Protein AF-0000000080648321 (afdb_homodimer)

Radius of gyration: 25.26 Å; Cα contacts (8 Å, |Δi|>4): 1444; chains: 2; bounding box: 55×80×59 Å

Nearest PDB structures (foldseek):
  8evy-assembly1_B  TM=8.644E-01  e=3.271E-27  Pseudomonas aeruginosa PAO1
  6u1k-assembly1_A  TM=7.673E-01  e=1.023E-24  Thermus thermophilus HB8
  3r23-assembly1_A  TM=8.132E-01  e=3.177E-23  Bacillus anthracis str. Ames
  7u9k-assembly1_A  TM=7.339E-01  e=6.914E-22  Staphylococcus aureus subsp. aureus NCTC 8325
  3tqt-assembly1_A  TM=6.841E-01  e=1.707E-19  Coxiella burnetii RSA 493

InterPro domains:
  IPR011095 D-alanine--D-alanine ligase, C-terminal [PF07478] (133-323)
  IPR011761 ATP-grasp fold [PS50975] (112-325)
  IPR013815 ATP-grasp fold, subdomain 1 [G3DSA:3.30.1490.20] (111-187)
  IPR016185 Pre-ATP-grasp domain superfamily [SSF52440] (29-107)

Structure (mmCIF, N/CA/C/O backbone):
data_AF-0000000080648321-model_v1
#
loop_
_entity.id
_entity.type
_entity.pdbx_description
1 polymer 'D-alanine--D-alanine ligase'
#
loop_
_atom_site.group_PDB
_atom_site.id
_atom_site.type_symbol
_atom_site.label_atom_id
_atom_site.label_alt_id
_atom_site.label_comp_id
_atom_site.label_asym_id
_atom_site.label_entity_id
_atom_site.label_seq_id
_atom_site.pdbx_PDB_ins_code
_atom_site.Cartn_x
_atom_site.Cartn_y
_atom_site.Cartn_z
_atom_site.occupancy
_atom_site.B_iso_or_equiv
_atom_site.auth_seq_id
_atom_site.auth_comp_id
_atom_site.auth_asym_id
_atom_site.auth_atom_id
_atom_site.pdbx_PDB_model_num
ATOM 1 N N . MET A 1 1 ? 27.484 -6.961 -14.448 1 95.51 1 MET A N 1
ATOM 2 C CA . MET A 1 1 ? 26.394 -6.624 -13.538 1 95.51 1 MET A CA 1
ATOM 3 C C . MET A 1 1 ? 26.34 -7.6 -12.367 1 95.51 1 MET A C 1
ATOM 5 O O . MET A 1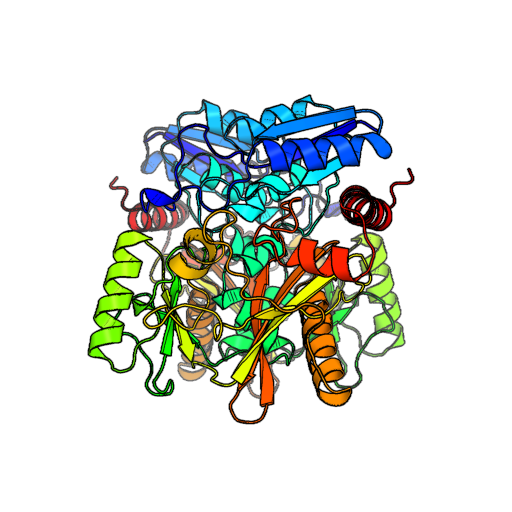 1 ? 26.387 -8.815 -12.565 1 95.51 1 MET A O 1
ATOM 9 N N . LYS A 1 2 ? 26.381 -7.158 -11.144 1 98.1 2 LYS A N 1
ATOM 10 C CA . LYS A 1 2 ? 26.222 -7.955 -9.931 1 98.1 2 LYS A CA 1
ATOM 11 C C . LYS A 1 2 ? 24.78 -7.914 -9.432 1 98.1 2 LYS A C 1
ATOM 13 O O . LYS A 1 2 ? 24.255 -6.842 -9.123 1 98.1 2 LYS A O 1
ATOM 18 N N . VAL A 1 3 ? 24.161 -9.125 -9.294 1 98.65 3 VAL A N 1
ATOM 19 C CA . VAL A 1 3 ? 22.732 -9.197 -9.006 1 98.65 3 VAL A CA 1
ATOM 20 C C . VAL A 1 3 ? 22.512 -9.857 -7.646 1 98.65 3 VAL A C 1
ATOM 22 O O . VAL A 1 3 ? 23.136 -10.874 -7.334 1 98.65 3 VAL A O 1
ATOM 25 N N . ALA A 1 4 ? 21.673 -9.251 -6.842 1 98.9 4 ALA A N 1
ATOM 26 C CA . ALA A 1 4 ? 21.174 -9.891 -5.627 1 98.9 4 ALA A CA 1
ATOM 27 C C . ALA A 1 4 ? 19.89 -10.667 -5.904 1 98.9 4 ALA A C 1
ATOM 29 O O . ALA A 1 4 ? 18.919 -10.109 -6.421 1 98.9 4 ALA A O 1
ATOM 30 N N . LEU A 1 5 ? 19.873 -11.938 -5.638 1 98.89 5 LEU A N 1
ATOM 31 C CA . LEU A 1 5 ? 18.634 -12.708 -5.611 1 98.89 5 LEU A CA 1
ATOM 32 C C . LEU A 1 5 ? 18.045 -12.741 -4.204 1 98.89 5 LEU A C 1
ATOM 34 O O . LEU A 1 5 ? 18.514 -13.495 -3.348 1 98.89 5 LEU A O 1
ATOM 38 N N . THR A 1 6 ? 17.074 -11.903 -3.939 1 98.84 6 THR A N 1
ATOM 39 C CA . THR A 1 6 ? 16.452 -11.839 -2.621 1 98.84 6 THR A CA 1
ATOM 40 C C . THR A 1 6 ? 15.318 -12.854 -2.509 1 98.84 6 THR A C 1
ATOM 42 O O . THR A 1 6 ? 14.467 -12.943 -3.396 1 98.84 6 THR A O 1
ATOM 45 N N . CYS A 1 7 ? 15.315 -13.628 -1.466 1 98.3 7 CYS A N 1
ATOM 46 C CA . CYS A 1 7 ? 14.359 -14.721 -1.331 1 98.3 7 CYS A CA 1
ATOM 47 C C . CYS A 1 7 ? 14.22 -15.146 0.126 1 98.3 7 CYS A C 1
ATOM 49 O O . CYS A 1 7 ? 14.94 -14.649 0.994 1 98.3 7 CYS A O 1
ATOM 51 N N . ASN A 1 8 ? 13.237 -15.887 0.448 1 97 8 ASN A N 1
ATOM 52 C CA . ASN A 1 8 ? 13.127 -16.689 1.661 1 97 8 ASN A CA 1
ATOM 53 C C . ASN A 1 8 ? 13.238 -18.181 1.36 1 97 8 ASN A C 1
ATOM 55 O O . ASN A 1 8 ? 12.512 -18.702 0.511 1 97 8 ASN A O 1
ATOM 59 N N . ILE A 1 9 ? 14.076 -18.8 2.065 1 94.78 9 ILE A N 1
ATOM 60 C CA . ILE A 1 9 ? 14.361 -20.203 1.783 1 94.78 9 ILE A CA 1
ATOM 61 C C . ILE A 1 9 ? 13.685 -21.087 2.829 1 94.78 9 ILE A C 1
ATOM 63 O O . ILE A 1 9 ? 13.765 -20.812 4.028 1 94.78 9 ILE A O 1
ATOM 67 N N . LEU A 1 10 ? 13.034 -22.077 2.32 1 90.71 10 LEU A N 1
ATOM 68 C CA . LEU A 1 10 ? 12.391 -23.058 3.188 1 90.71 10 LEU A CA 1
ATOM 69 C C . LEU A 1 10 ? 13.413 -23.729 4.099 1 90.71 10 LEU A C 1
ATOM 71 O O . LEU A 1 10 ? 14.461 -24.185 3.635 1 90.71 10 LEU A O 1
ATOM 75 N N . PRO A 1 11 ? 13.118 -23.718 5.331 1 86.58 11 PRO A N 1
ATOM 76 C CA . PRO A 1 11 ? 14.025 -24.446 6.221 1 86.58 11 PRO A CA 1
ATOM 77 C C . PRO A 1 11 ? 14.133 -25.928 5.869 1 86.58 11 PRO A C 1
ATOM 79 O O . PRO A 1 11 ? 13.147 -26.541 5.453 1 86.58 11 PRO A O 1
ATOM 82 N N . SER A 1 12 ? 15.251 -26.505 6.057 1 81.05 12 SER A N 1
ATOM 83 C CA . SER A 1 12 ? 15.527 -27.88 5.654 1 81.05 12 SER A CA 1
ATOM 84 C C . SER A 1 12 ? 14.651 -28.867 6.419 1 81.05 12 SER A C 1
ATOM 86 O O . SER A 1 12 ? 14.319 -29.937 5.906 1 81.05 12 SER A O 1
ATOM 88 N N . ASP A 1 13 ? 14.168 -28.492 7.576 1 78.27 13 ASP A N 1
ATOM 89 C CA . ASP A 1 13 ? 13.407 -29.414 8.414 1 78.27 13 ASP A CA 1
ATOM 90 C C . ASP A 1 13 ? 11.907 -29.151 8.297 1 78.27 13 ASP A C 1
ATOM 92 O O . ASP A 1 13 ? 11.108 -29.757 9.014 1 78.27 13 ASP A O 1
ATOM 96 N N . TYR A 1 14 ? 11.63 -28.38 7.355 1 78.02 14 TYR A N 1
ATOM 97 C CA . TYR A 1 14 ? 10.22 -28.044 7.192 1 78.02 14 TYR A CA 1
ATOM 98 C C . TYR A 1 14 ? 9.499 -29.107 6.372 1 78.02 14 TYR A C 1
ATOM 100 O O . TYR A 1 14 ? 10.034 -29.603 5.378 1 78.02 14 TYR A O 1
ATOM 108 N N . SER A 1 15 ? 8.302 -29.543 6.955 1 69.38 15 SER A N 1
ATOM 109 C CA . SER A 1 15 ? 7.434 -30.47 6.237 1 69.38 15 SER A CA 1
ATOM 110 C C . SER A 1 15 ? 6.028 -29.902 6.079 1 69.38 15 SER A C 1
ATOM 112 O O . SER A 1 15 ? 5.368 -29.579 7.07 1 69.38 15 SER A O 1
ATOM 114 N N . ARG A 1 16 ? 5.534 -29.827 4.946 1 65.97 16 ARG A N 1
ATOM 115 C CA . ARG A 1 16 ? 4.187 -29.338 4.67 1 65.97 16 ARG A CA 1
ATOM 116 C C . ARG A 1 16 ? 3.133 -30.306 5.198 1 65.97 16 ARG A C 1
ATOM 118 O O . ARG A 1 16 ? 2.003 -29.907 5.484 1 65.97 16 ARG A O 1
ATOM 125 N N . GLU A 1 17 ? 3.528 -31.503 5.437 1 62.87 17 GLU A N 1
ATOM 126 C CA . GLU A 1 17 ? 2.62 -32.548 5.899 1 62.87 17 GLU A CA 1
ATOM 127 C C . GLU A 1 17 ? 2.294 -32.381 7.38 1 62.87 17 GLU A C 1
ATOM 129 O O . GLU A 1 17 ? 1.316 -32.947 7.873 1 62.87 17 GLU A O 1
ATOM 134 N N . SER A 1 18 ? 3.131 -31.608 8.071 1 63.06 18 SER A N 1
ATOM 135 C CA . SER A 1 18 ? 2.947 -31.448 9.51 1 63.06 18 SER A CA 1
ATOM 136 C C . SER A 1 18 ? 1.75 -30.553 9.818 1 63.06 18 SER A C 1
ATOM 138 O O . SER A 1 18 ? 1.305 -30.476 10.965 1 63.06 18 SER A O 1
ATOM 140 N N . GLY A 1 19 ? 1.186 -29.962 8.704 1 64.41 19 GLY A N 1
ATOM 141 C CA . GLY A 1 19 ? 0.095 -29.031 8.946 1 64.41 19 GLY A CA 1
ATOM 142 C C . GLY A 1 19 ? 0.57 -27.641 9.323 1 64.41 19 GLY A C 1
ATOM 143 O O . GLY A 1 19 ? -0.22 -26.694 9.344 1 64.41 19 GLY A O 1
ATOM 144 N N . ASP A 1 20 ? 1.866 -27.523 9.605 1 68.52 20 ASP A N 1
ATOM 145 C CA . ASP A 1 20 ? 2.451 -26.217 9.891 1 68.52 20 ASP A CA 1
ATOM 146 C C . ASP A 1 20 ? 2.614 -25.396 8.614 1 68.52 20 ASP A C 1
ATOM 148 O O . ASP A 1 20 ? 3.381 -25.769 7.724 1 68.52 20 ASP A O 1
ATOM 152 N N . ASP A 1 21 ? 1.888 -24.333 8.515 1 72.89 21 ASP A N 1
ATOM 153 C CA . ASP A 1 21 ? 1.916 -23.557 7.279 1 72.89 21 ASP A CA 1
ATOM 154 C C . ASP A 1 21 ? 2.685 -22.251 7.467 1 72.89 21 ASP A C 1
ATOM 156 O O . ASP A 1 21 ? 2.512 -21.306 6.694 1 72.89 21 ASP A O 1
ATOM 160 N N . THR A 1 22 ? 3.601 -22.246 8.456 1 73.71 22 THR A N 1
ATOM 161 C CA . THR A 1 22 ? 4.348 -21.045 8.815 1 73.71 22 THR A CA 1
ATOM 162 C C . THR A 1 22 ? 5.229 -20.589 7.656 1 73.71 22 THR A C 1
ATOM 164 O O . THR A 1 22 ? 5.327 -19.392 7.377 1 73.71 22 THR A O 1
ATOM 167 N N . PHE A 1 23 ? 5.761 -21.589 6.941 1 75.06 23 PHE A N 1
ATOM 168 C CA . PHE A 1 23 ? 6.746 -21.269 5.915 1 75.06 23 PHE A CA 1
ATOM 169 C C . PHE A 1 23 ? 6.226 -21.64 4.531 1 75.06 23 PHE A C 1
ATOM 171 O O . PHE A 1 23 ? 7.008 -21.808 3.593 1 75.06 23 PHE A O 1
ATOM 178 N N . ALA A 1 24 ? 4.954 -21.724 4.39 1 74.27 24 ALA A N 1
ATOM 179 C CA . ALA A 1 24 ? 4.334 -22.233 3.169 1 74.27 24 ALA A CA 1
ATOM 180 C C . ALA A 1 24 ? 4.689 -21.361 1.968 1 74.27 24 ALA A C 1
ATOM 182 O O . ALA A 1 24 ? 4.754 -21.849 0.837 1 74.27 24 ALA A O 1
ATOM 183 N N . GLU A 1 25 ? 5.091 -20.179 2.228 1 80.37 25 GLU A N 1
ATOM 184 C CA . GLU A 1 25 ? 5.326 -19.25 1.126 1 80.37 25 GLU A CA 1
ATOM 185 C C . GLU A 1 25 ? 6.807 -19.184 0.765 1 80.37 25 GLU A C 1
ATOM 187 O O . GLU A 1 25 ? 7.187 -18.516 -0.198 1 80.37 25 GLU A O 1
ATOM 192 N N . PHE A 1 26 ? 7.637 -19.893 1.489 1 89.33 26 PHE A N 1
ATOM 193 C CA . PHE A 1 26 ? 9.069 -19.87 1.213 1 89.33 26 PHE A CA 1
ATOM 194 C C . PHE A 1 26 ? 9.42 -20.844 0.095 1 89.33 26 PHE A C 1
ATOM 196 O O . PHE A 1 26 ? 8.665 -21.778 -0.182 1 89.33 26 PHE A O 1
ATOM 203 N N . ASP A 1 27 ? 10.446 -20.579 -0.5 1 92.05 27 ASP A N 1
ATOM 204 C CA . ASP A 1 27 ? 10.834 -21.379 -1.658 1 92.05 27 ASP A CA 1
ATOM 205 C C . ASP A 1 27 ? 11.833 -22.464 -1.265 1 92.05 27 ASP A C 1
ATOM 207 O O . ASP A 1 27 ? 12.715 -22.233 -0.435 1 92.05 27 ASP A O 1
ATOM 211 N N . ALA A 1 28 ? 11.698 -23.59 -1.942 1 92.07 28 ALA A N 1
ATOM 212 C CA . ALA A 1 28 ? 12.681 -24.656 -1.771 1 92.07 28 ALA A CA 1
ATOM 213 C C . ALA A 1 28 ? 14.054 -24.224 -2.279 1 92.07 28 ALA A C 1
ATOM 215 O O . ALA A 1 28 ? 14.155 -23.471 -3.251 1 92.07 28 ALA A O 1
ATOM 216 N N . PRO A 1 29 ? 15.126 -24.807 -1.666 1 94.51 29 PRO A N 1
ATOM 217 C CA . PRO A 1 29 ? 16.472 -24.496 -2.153 1 94.51 29 PRO A CA 1
ATOM 218 C C . PRO A 1 29 ? 16.643 -24.789 -3.642 1 94.51 29 PRO A C 1
ATOM 220 O O . PRO A 1 29 ? 17.354 -24.062 -4.34 1 94.51 29 PRO A O 1
ATOM 223 N N . SER A 1 30 ? 15.964 -25.816 -4.107 1 93.81 30 SER A N 1
ATOM 224 C CA . SER A 1 30 ? 16.067 -26.187 -5.515 1 93.81 30 SER A CA 1
ATOM 225 C C . SER A 1 30 ? 15.495 -25.097 -6.416 1 93.81 30 SER A C 1
ATOM 227 O O . SER A 1 30 ? 16.014 -24.852 -7.507 1 93.81 30 SER A O 1
ATOM 229 N N . THR A 1 31 ? 14.418 -24.475 -5.988 1 95.49 31 THR A N 1
ATOM 230 C CA . THR A 1 31 ? 13.826 -23.379 -6.747 1 95.49 31 THR A CA 1
ATOM 231 C C . THR A 1 31 ? 14.77 -22.18 -6.791 1 95.49 31 THR A C 1
ATOM 233 O O . THR A 1 31 ? 14.994 -21.599 -7.855 1 95.49 31 THR A O 1
ATOM 236 N N . VAL A 1 32 ? 15.379 -21.814 -5.696 1 97.77 32 VAL A N 1
ATOM 237 C CA . VAL A 1 32 ? 16.301 -20.687 -5.597 1 97.77 32 VAL A CA 1
ATOM 238 C C . VAL A 1 32 ? 17.514 -20.932 -6.492 1 97.77 32 VAL A C 1
ATOM 240 O O . VAL A 1 32 ? 17.951 -20.034 -7.216 1 97.77 32 VAL A O 1
ATOM 243 N N . GLU A 1 33 ? 17.977 -22.161 -6.431 1 97.74 33 GLU A N 1
ATOM 244 C CA . GLU A 1 33 ? 19.139 -22.503 -7.246 1 97.74 33 GLU A CA 1
ATOM 245 C C . GLU A 1 33 ? 18.802 -22.455 -8.734 1 97.74 33 GLU A C 1
ATOM 247 O O . GLU A 1 33 ? 19.636 -22.064 -9.553 1 97.74 33 GLU A O 1
ATOM 252 N N . ALA A 1 34 ? 17.631 -22.911 -9.101 1 98.09 34 ALA A N 1
ATOM 253 C CA . ALA A 1 34 ? 17.21 -22.873 -10.499 1 98.09 34 ALA A CA 1
ATOM 254 C C . ALA A 1 34 ? 17.144 -21.437 -11.013 1 98.09 34 ALA A C 1
ATOM 256 O O . ALA A 1 34 ? 17.574 -21.151 -12.132 1 98.09 34 ALA A O 1
ATOM 257 N N . ILE A 1 35 ? 16.654 -20.521 -10.218 1 98.66 35 ILE A N 1
ATOM 258 C CA . ILE A 1 35 ? 16.558 -19.115 -10.592 1 98.66 35 ILE A CA 1
ATOM 259 C C . ILE A 1 35 ? 17.957 -18.514 -10.706 1 98.66 35 ILE A C 1
ATOM 261 O O . ILE A 1 35 ? 18.266 -17.824 -11.681 1 98.66 35 ILE A O 1
ATOM 265 N N . ARG A 1 36 ? 18.807 -18.777 -9.729 1 98.68 36 ARG A N 1
ATOM 266 C CA . ARG A 1 36 ? 20.18 -18.283 -9.742 1 98.68 36 ARG A CA 1
ATOM 267 C C . ARG A 1 36 ? 20.907 -18.72 -11.009 1 98.68 36 ARG A C 1
ATOM 269 O O . ARG A 1 36 ? 21.555 -17.907 -11.671 1 98.68 36 ARG A O 1
ATOM 276 N N . SER A 1 37 ? 20.774 -20.013 -11.314 1 98.45 37 SER A N 1
ATOM 277 C CA . SER A 1 37 ? 21.432 -20.569 -12.492 1 98.45 37 SER A CA 1
ATOM 278 C C . SER A 1 37 ? 20.944 -19.894 -13.769 1 98.45 37 SER A C 1
ATOM 280 O O . SER A 1 37 ? 21.739 -19.594 -14.662 1 98.45 37 SER A O 1
ATOM 282 N N . ALA A 1 38 ? 19.684 -19.675 -13.855 1 98.63 38 ALA A N 1
ATOM 283 C CA . ALA A 1 38 ? 19.113 -19.016 -15.027 1 98.63 38 ALA A CA 1
ATOM 284 C C . ALA A 1 38 ? 19.635 -17.589 -15.162 1 98.63 38 ALA A C 1
ATOM 286 O O . ALA A 1 38 ? 19.972 -17.145 -16.262 1 98.63 38 ALA A O 1
ATOM 287 N N . LEU A 1 39 ? 19.725 -16.837 -14.076 1 98.5 39 LEU A N 1
ATOM 288 C CA . LEU A 1 39 ? 20.164 -15.445 -14.074 1 98.5 39 LEU A CA 1
ATOM 289 C C . LEU A 1 39 ? 21.614 -15.332 -14.531 1 98.5 39 LEU A C 1
ATOM 291 O O . LEU A 1 39 ? 21.994 -14.347 -15.168 1 98.5 39 LEU A O 1
ATOM 295 N N . LEU A 1 40 ? 22.416 -16.32 -14.224 1 98.25 40 LEU A N 1
ATOM 296 C CA . LEU A 1 40 ? 23.841 -16.307 -14.535 1 98.25 40 LEU A CA 1
ATOM 297 C C . LEU A 1 40 ? 24.069 -16.302 -16.043 1 98.25 40 LEU A C 1
ATOM 299 O O . LEU A 1 40 ? 25.17 -15.997 -16.508 1 98.25 40 LEU A O 1
ATOM 303 N N . ASN A 1 41 ? 23.043 -16.596 -16.789 1 97.12 41 ASN A N 1
ATOM 304 C CA . ASN A 1 41 ? 23.13 -16.495 -18.242 1 97.12 41 ASN A CA 1
ATOM 305 C C . ASN A 1 41 ? 23.058 -15.044 -18.708 1 97.12 41 ASN A C 1
ATOM 307 O O . ASN A 1 41 ? 23.38 -14.741 -19.858 1 97.12 41 ASN A O 1
ATOM 311 N N . TYR A 1 42 ? 22.677 -14.11 -17.83 1 96.23 42 TYR A N 1
ATOM 312 C CA . TYR A 1 42 ? 22.371 -12.75 -18.26 1 96.23 42 TYR A CA 1
ATOM 313 C C . TYR A 1 42 ? 23.199 -11.733 -17.483 1 96.23 42 TYR A C 1
ATOM 315 O O . TYR A 1 42 ? 23.179 -10.54 -17.794 1 96.23 42 TYR A O 1
ATOM 323 N N . CYS A 1 43 ? 23.878 -12.134 -16.455 1 96.52 43 CYS A N 1
ATOM 324 C CA . CYS A 1 43 ? 24.647 -11.213 -15.626 1 96.52 43 CYS A CA 1
ATOM 325 C C . CYS A 1 43 ? 25.969 -11.839 -15.196 1 96.52 43 CYS A C 1
ATOM 327 O O . CYS A 1 43 ? 26.212 -13.02 -15.448 1 96.52 43 CYS A O 1
ATOM 329 N N . ASP A 1 44 ? 26.864 -11.043 -14.525 1 97.14 44 ASP A N 1
ATOM 330 C CA . ASP A 1 44 ? 28.219 -11.482 -14.203 1 97.14 44 ASP A CA 1
ATOM 331 C C . ASP A 1 44 ? 28.232 -12.347 -12.945 1 97.14 44 ASP A C 1
ATOM 333 O O . ASP A 1 44 ? 29.032 -13.277 -12.833 1 97.14 44 ASP A O 1
ATOM 337 N N . SER A 1 45 ? 27.399 -12.005 -12.004 1 98.26 45 SER A N 1
ATOM 338 C CA . SER A 1 45 ? 27.348 -12.749 -10.75 1 98.26 45 SER A CA 1
ATOM 339 C C . SER A 1 45 ? 25.99 -12.596 -10.071 1 98.26 45 SER A C 1
ATOM 341 O O . SER A 1 45 ? 25.294 -11.601 -10.282 1 98.26 45 SER A O 1
ATOM 343 N N . VAL A 1 46 ? 25.663 -13.585 -9.345 1 98.71 46 VAL A N 1
ATOM 344 C CA . VAL A 1 46 ? 24.429 -13.603 -8.567 1 98.71 46 VAL A CA 1
ATOM 345 C C . VAL A 1 46 ? 24.732 -14.005 -7.126 1 98.71 46 VAL A C 1
ATOM 347 O O . VAL A 1 46 ? 25.348 -15.046 -6.882 1 98.71 46 VAL A O 1
ATOM 350 N N . GLU A 1 47 ? 24.377 -13.226 -6.215 1 98.7 47 GLU A N 1
ATOM 351 C CA . GLU A 1 47 ? 24.461 -13.56 -4.796 1 98.7 47 GLU A CA 1
ATOM 352 C C . GLU A 1 47 ? 23.072 -13.728 -4.186 1 98.7 47 GLU A C 1
ATOM 354 O O . GLU A 1 47 ? 22.205 -12.868 -4.356 1 98.7 47 GLU A O 1
ATOM 359 N N . VAL A 1 48 ? 22.829 -14.822 -3.525 1 98.61 48 VAL A N 1
ATOM 360 C CA . VAL A 1 48 ? 21.562 -15.059 -2.841 1 98.61 48 VAL A CA 1
ATOM 361 C C . VAL A 1 48 ? 21.53 -14.28 -1.528 1 98.61 48 VAL A C 1
ATOM 363 O O . VAL A 1 48 ? 22.454 -14.379 -0.717 1 98.61 48 VAL A O 1
ATOM 366 N N . VAL A 1 49 ? 20.523 -13.5 -1.344 1 98.59 49 VAL A N 1
ATOM 367 C CA . VAL A 1 49 ? 20.308 -12.74 -0.117 1 98.59 49 VAL A CA 1
ATOM 368 C C . VAL A 1 49 ? 19.005 -13.183 0.544 1 98.59 49 VAL A C 1
ATOM 370 O O . VAL A 1 49 ? 17.917 -12.824 0.088 1 98.59 49 VAL A O 1
ATOM 373 N N . GLU A 1 50 ? 19.115 -13.947 1.592 1 97.76 50 GLU A N 1
ATOM 374 C CA . GLU A 1 50 ? 17.918 -14.353 2.321 1 97.76 50 GLU A CA 1
ATOM 375 C C . GLU A 1 50 ? 17.239 -13.154 2.977 1 97.76 50 GLU A C 1
ATOM 377 O O . GLU A 1 50 ? 17.906 -12.305 3.573 1 97.76 50 GLU A O 1
ATOM 382 N N . ALA A 1 51 ? 15.942 -13.116 2.829 1 97.33 51 ALA A N 1
ATOM 383 C CA . ALA A 1 51 ? 15.172 -11.985 3.34 1 97.33 51 ALA A CA 1
ATOM 384 C C . ALA A 1 51 ? 14.906 -12.133 4.835 1 97.33 51 ALA A C 1
ATOM 386 O O . ALA A 1 51 ? 13.751 -12.206 5.262 1 97.33 51 ALA A O 1
ATOM 387 N N . ASP A 1 52 ? 15.93 -12.125 5.583 1 95.32 52 ASP A N 1
ATOM 388 C CA . ASP A 1 52 ? 15.876 -12.162 7.041 1 95.32 52 ASP A CA 1
ATOM 389 C C . ASP A 1 52 ? 16.425 -10.871 7.644 1 95.32 52 ASP A C 1
ATOM 391 O O . ASP A 1 52 ? 16.536 -9.855 6.954 1 95.32 52 ASP A O 1
ATOM 395 N N . GLU A 1 53 ? 16.712 -10.852 8.906 1 96.29 53 GLU A N 1
ATOM 396 C CA . GLU A 1 53 ? 17.076 -9.627 9.612 1 96.29 53 GLU A CA 1
ATOM 397 C C . GLU A 1 53 ? 18.465 -9.146 9.204 1 96.29 53 GLU A C 1
ATOM 399 O O . GLU A 1 53 ? 18.85 -8.015 9.508 1 96.29 53 GLU A O 1
ATOM 404 N N . GLU A 1 54 ? 19.202 -9.928 8.416 1 96.89 54 GLU A N 1
ATOM 405 C CA . GLU A 1 54 ? 20.527 -9.527 7.953 1 96.89 54 GLU A CA 1
ATOM 406 C C . GLU A 1 54 ? 20.474 -9.001 6.521 1 96.89 54 GLU A C 1
ATOM 408 O O . GLU A 1 54 ? 21.476 -8.508 5.998 1 96.89 54 GLU A O 1
ATOM 413 N N . ALA A 1 55 ? 19.363 -9.108 5.93 1 97.9 55 ALA A N 1
ATOM 414 C CA . ALA A 1 55 ? 19.209 -8.816 4.507 1 97.9 55 ALA A CA 1
ATOM 415 C C . ALA A 1 55 ? 19.646 -7.388 4.19 1 97.9 55 ALA A C 1
ATOM 417 O O . ALA A 1 55 ? 20.371 -7.155 3.221 1 97.9 55 ALA A O 1
ATOM 418 N N . TYR A 1 56 ? 19.231 -6.421 4.973 1 97.95 56 TYR A N 1
ATOM 419 C CA . TYR A 1 56 ? 19.511 -5.02 4.679 1 97.95 56 TYR A CA 1
ATOM 420 C C . TYR A 1 56 ? 21.012 -4.767 4.608 1 97.95 56 TYR A C 1
ATOM 422 O O . TYR A 1 56 ? 21.494 -4.112 3.681 1 97.95 56 TYR A O 1
ATOM 430 N N . GLU A 1 57 ? 21.671 -5.201 5.605 1 97.29 57 GLU A N 1
ATOM 431 C CA . GLU A 1 57 ? 23.115 -4.985 5.644 1 97.29 57 GLU A CA 1
ATOM 432 C C . GLU A 1 57 ? 23.807 -5.671 4.469 1 97.29 57 GLU A C 1
ATOM 434 O O . GLU A 1 57 ? 24.767 -5.137 3.91 1 97.29 57 GLU A O 1
ATOM 439 N N . ARG A 1 58 ? 23.371 -6.871 4.169 1 98.11 58 ARG A N 1
ATOM 440 C CA . ARG A 1 58 ? 23.936 -7.576 3.023 1 98.11 58 ARG A CA 1
ATOM 441 C C . ARG A 1 58 ? 23.709 -6.795 1.733 1 98.11 58 ARG A C 1
ATOM 443 O O . ARG A 1 58 ? 24.603 -6.707 0.889 1 98.11 58 ARG A O 1
ATOM 450 N N . LEU A 1 59 ? 22.561 -6.221 1.619 1 98.57 59 LEU A N 1
ATOM 451 C CA . LEU A 1 59 ? 22.244 -5.425 0.438 1 98.57 59 LEU A CA 1
ATOM 452 C C . LEU A 1 59 ? 23.066 -4.141 0.412 1 98.57 59 LEU A C 1
ATOM 454 O O . LEU A 1 59 ? 23.583 -3.75 -0.637 1 98.57 59 LEU A O 1
ATOM 458 N N . ARG A 1 60 ? 23.126 -3.5 1.537 1 97.66 60 ARG A N 1
ATOM 459 C CA . ARG A 1 60 ? 23.827 -2.223 1.636 1 97.66 60 ARG A CA 1
ATOM 460 C C . ARG A 1 60 ? 25.313 -2.39 1.338 1 97.66 60 ARG A C 1
ATOM 462 O O . ARG A 1 60 ? 25.923 -1.532 0.697 1 97.66 60 ARG A O 1
ATOM 469 N N . ARG A 1 61 ? 25.888 -3.488 1.706 1 96.71 61 ARG A N 1
ATOM 470 C CA . ARG A 1 61 ? 27.331 -3.681 1.597 1 96.71 61 ARG A CA 1
ATOM 471 C C . ARG A 1 61 ? 27.69 -4.413 0.308 1 96.71 61 ARG A C 1
ATOM 473 O O . ARG A 1 61 ? 28.857 -4.447 -0.088 1 96.71 61 ARG A O 1
ATOM 480 N N . GLY A 1 62 ? 26.746 -4.997 -0.398 1 96.94 62 GLY A N 1
ATOM 481 C CA . GLY A 1 62 ? 27.01 -5.937 -1.475 1 96.94 62 GLY A CA 1
ATOM 482 C C . GLY A 1 62 ? 27.301 -5.259 -2.801 1 96.94 62 GLY A C 1
ATOM 483 O O . GLY A 1 62 ? 27.701 -5.915 -3.765 1 96.94 62 GLY A O 1
ATOM 484 N N . ASP A 1 63 ? 27.116 -3.903 -2.923 1 96.28 63 ASP A N 1
ATOM 485 C CA . ASP A 1 63 ? 27.359 -3.15 -4.15 1 96.28 63 ASP A CA 1
ATOM 486 C C . ASP A 1 63 ? 26.606 -3.762 -5.329 1 96.28 63 ASP A C 1
ATOM 488 O O . ASP A 1 63 ? 27.202 -4.055 -6.368 1 96.28 63 ASP A O 1
ATOM 492 N N . PHE A 1 64 ? 25.446 -4.059 -5.249 1 98.49 64 PHE A N 1
ATOM 493 C CA . PHE A 1 64 ? 24.626 -4.684 -6.279 1 98.49 64 PHE A CA 1
ATOM 494 C C . PHE A 1 64 ? 24.158 -3.652 -7.299 1 98.49 64 PHE A C 1
ATOM 496 O O . PHE A 1 64 ? 23.811 -2.526 -6.936 1 98.49 64 PHE A O 1
ATOM 503 N N . ASP A 1 65 ? 24.129 -4.091 -8.514 1 97.91 65 ASP A N 1
ATOM 504 C CA . ASP A 1 65 ? 23.613 -3.246 -9.587 1 97.91 65 ASP A CA 1
ATOM 505 C C . ASP A 1 65 ? 22.098 -3.385 -9.715 1 97.91 65 ASP A C 1
ATOM 507 O O . ASP A 1 65 ? 21.431 -2.497 -10.251 1 97.91 65 ASP A O 1
ATOM 511 N N . PHE A 1 66 ? 21.645 -4.521 -9.236 1 98.57 66 PHE A N 1
ATOM 512 C CA . PHE A 1 66 ? 20.246 -4.881 -9.431 1 98.57 66 PHE A CA 1
ATOM 513 C C . PHE A 1 66 ? 19.829 -5.979 -8.461 1 98.57 66 PHE A C 1
ATOM 515 O O . PHE A 1 66 ? 20.668 -6.749 -7.988 1 98.57 66 PHE A O 1
ATOM 522 N N . ALA A 1 67 ? 18.578 -6.032 -8.138 1 98.85 67 ALA A N 1
ATOM 523 C CA . ALA A 1 67 ? 18.054 -7.125 -7.321 1 98.85 67 ALA A CA 1
ATOM 524 C C . ALA A 1 67 ? 16.919 -7.85 -8.038 1 98.85 67 ALA A C 1
ATOM 526 O O . ALA A 1 67 ? 15.984 -7.217 -8.534 1 98.85 67 ALA A O 1
ATOM 527 N N . PHE A 1 68 ? 17.025 -9.15 -8.18 1 98.87 68 PHE A N 1
ATOM 528 C CA . PHE A 1 68 ? 15.91 -10.008 -8.565 1 98.87 68 PHE A CA 1
ATOM 529 C C . PHE A 1 68 ? 15.146 -10.486 -7.336 1 98.87 68 PHE A C 1
ATOM 531 O O . PHE A 1 68 ? 15.628 -11.344 -6.593 1 98.87 68 PHE A O 1
ATOM 538 N N . ASN A 1 69 ? 13.968 -10.012 -7.193 1 98.79 69 ASN A N 1
ATOM 539 C CA . ASN A 1 69 ? 13.303 -10.159 -5.903 1 98.79 69 ASN A CA 1
ATOM 540 C C . ASN A 1 69 ? 12.184 -11.196 -5.964 1 98.79 69 ASN A C 1
ATOM 542 O O . ASN A 1 69 ? 11.277 -11.088 -6.791 1 98.79 69 ASN A O 1
ATOM 546 N N . ILE A 1 70 ? 12.222 -12.169 -5.096 1 98.35 70 ILE A N 1
ATOM 547 C CA . ILE A 1 70 ? 11.124 -13.112 -4.911 1 98.35 70 ILE A CA 1
ATOM 548 C C . ILE A 1 70 ? 10.839 -13.288 -3.422 1 98.35 70 ILE A C 1
ATOM 550 O O . ILE A 1 70 ? 10.262 -14.296 -3.008 1 98.35 70 ILE A O 1
ATOM 554 N N . ALA A 1 71 ? 11.261 -12.335 -2.61 1 97.94 71 ALA A N 1
ATOM 555 C CA . ALA A 1 71 ? 11.177 -12.423 -1.154 1 97.94 71 ALA A CA 1
ATOM 556 C C . ALA A 1 71 ? 9.732 -12.3 -0.68 1 97.94 71 ALA A C 1
ATOM 558 O O . ALA A 1 71 ? 9.028 -11.359 -1.053 1 97.94 71 ALA A O 1
ATOM 559 N N . GLU A 1 72 ? 9.338 -13.189 0.198 1 95.24 72 GLU A N 1
ATOM 560 C CA . GLU A 1 72 ? 7.998 -13.205 0.776 1 95.24 72 GLU A CA 1
ATOM 561 C C . GLU A 1 72 ? 7.964 -12.469 2.112 1 95.24 72 GLU A C 1
ATOM 563 O O . GLU A 1 72 ? 6.895 -12.075 2.583 1 95.24 72 GLU A O 1
ATOM 568 N N . GLY A 1 73 ? 9.096 -12.285 2.678 1 93.01 73 GLY A N 1
ATOM 569 C CA . GLY A 1 73 ? 9.18 -11.638 3.978 1 93.01 73 GLY A CA 1
ATOM 570 C C . GLY A 1 73 ? 8.938 -12.589 5.135 1 93.01 73 GLY A C 1
ATOM 571 O O . GLY A 1 73 ? 8.598 -13.755 4.926 1 93.01 73 GLY A O 1
ATOM 572 N N . ILE A 1 74 ? 9.074 -12.149 6.42 1 88.79 74 ILE A N 1
ATOM 573 C CA . ILE A 1 74 ? 9.076 -13.086 7.538 1 88.79 74 ILE A CA 1
ATOM 574 C C . ILE A 1 74 ? 7.946 -12.738 8.505 1 88.79 74 ILE A C 1
ATOM 576 O O . ILE A 1 74 ? 7.356 -13.625 9.125 1 88.79 74 ILE A O 1
ATOM 580 N N . ARG A 1 75 ? 7.658 -11.433 8.729 1 91.08 75 ARG A N 1
ATOM 581 C CA . ARG A 1 75 ? 6.603 -11.066 9.668 1 91.08 75 ARG A CA 1
ATOM 582 C C . ARG A 1 75 ? 6.023 -9.696 9.333 1 91.08 75 ARG A C 1
ATOM 584 O O . ARG A 1 75 ? 6.622 -8.932 8.572 1 91.08 75 ARG A O 1
ATOM 591 N N . GLY A 1 76 ? 4.846 -9.541 9.955 1 91.5 76 GLY A N 1
ATOM 592 C CA . GLY A 1 76 ? 4.166 -8.275 9.733 1 91.5 76 GLY A CA 1
ATOM 593 C C . GLY A 1 76 ? 3.092 -8.354 8.665 1 91.5 76 GLY A C 1
ATOM 594 O O . GLY A 1 76 ? 3.068 -9.295 7.868 1 91.5 76 GLY A O 1
ATOM 595 N N . GLU A 1 77 ? 2.303 -7.336 8.611 1 90.93 77 GLU A N 1
ATOM 596 C CA . GLU A 1 77 ? 1.124 -7.335 7.751 1 90.93 77 GLU A CA 1
ATOM 597 C C . GLU A 1 77 ? 1.505 -7.1 6.292 1 90.93 77 GLU A C 1
ATOM 599 O O . GLU A 1 77 ? 0.788 -7.52 5.382 1 90.93 77 GLU A O 1
ATOM 604 N N . ALA A 1 78 ? 2.672 -6.446 6.051 1 95.63 78 ALA A N 1
ATOM 605 C CA . ALA A 1 78 ? 3.123 -6.12 4.701 1 95.63 78 ALA A CA 1
ATOM 606 C C . ALA A 1 78 ? 4.493 -6.728 4.418 1 95.63 78 ALA A C 1
ATOM 608 O O . ALA A 1 78 ? 5.371 -6.065 3.861 1 95.63 78 ALA A O 1
ATOM 609 N N . ARG A 1 79 ? 4.615 -7.956 4.752 1 95.99 79 ARG A N 1
ATOM 610 C CA . ARG A 1 79 ? 5.928 -8.595 4.76 1 95.99 79 ARG A CA 1
ATOM 611 C C . ARG A 1 79 ? 6.534 -8.617 3.361 1 95.99 79 ARG A C 1
ATOM 613 O O . ARG A 1 79 ? 7.751 -8.5 3.205 1 95.99 79 ARG A O 1
ATOM 620 N N . GLU A 1 80 ? 5.711 -8.705 2.284 1 97.11 80 GLU A N 1
ATOM 621 C CA . GLU A 1 80 ? 6.23 -8.781 0.922 1 97.11 80 GLU A CA 1
ATOM 622 C C . GLU A 1 80 ? 6.81 -7.442 0.476 1 97.11 80 GLU A C 1
ATOM 624 O O . GLU A 1 80 ? 7.543 -7.375 -0.513 1 97.11 80 GLU A O 1
ATOM 629 N N . ALA A 1 81 ? 6.525 -6.401 1.182 1 97.55 81 ALA A N 1
ATOM 630 C CA . ALA A 1 81 ? 6.983 -5.06 0.825 1 97.55 81 ALA A CA 1
ATOM 631 C C . ALA A 1 81 ? 8.315 -4.739 1.495 1 97.55 81 ALA A C 1
ATOM 633 O O . ALA A 1 81 ? 8.961 -3.743 1.161 1 97.55 81 ALA A O 1
ATOM 634 N N . GLN A 1 82 ? 8.777 -5.576 2.428 1 97.98 82 GLN A N 1
ATOM 635 C CA . GLN A 1 82 ? 9.919 -5.245 3.274 1 97.98 82 GLN A CA 1
ATOM 636 C C . GLN A 1 82 ? 11.194 -5.106 2.448 1 97.98 82 GLN A C 1
ATOM 638 O O . GLN A 1 82 ? 11.87 -4.077 2.507 1 97.98 82 GLN A O 1
ATOM 643 N N . ILE A 1 83 ? 11.474 -6.054 1.571 1 98.56 83 ILE A N 1
ATOM 644 C CA . ILE A 1 83 ? 12.71 -6.014 0.797 1 98.56 83 ILE A CA 1
ATOM 645 C C . ILE A 1 83 ? 12.643 -4.879 -0.223 1 98.56 83 ILE A C 1
ATOM 647 O O . ILE A 1 83 ? 13.57 -4.072 -0.325 1 98.56 83 ILE A O 1
ATOM 651 N N . PRO A 1 84 ? 11.55 -4.757 -0.932 1 98.52 84 PRO A N 1
ATOM 652 C CA . PRO A 1 84 ? 11.461 -3.615 -1.845 1 98.52 84 PRO A CA 1
ATOM 653 C C . PRO A 1 84 ? 11.658 -2.276 -1.137 1 98.52 84 PRO A C 1
ATOM 655 O O . PRO A 1 84 ? 12.287 -1.369 -1.688 1 98.52 84 PRO A O 1
ATOM 658 N N . ALA A 1 85 ? 11.112 -2.127 0.049 1 98.07 85 ALA A N 1
ATOM 659 C CA . ALA A 1 85 ? 11.307 -0.896 0.811 1 98.07 85 ALA A CA 1
ATOM 660 C C . ALA A 1 85 ? 12.788 -0.646 1.08 1 98.07 85 ALA A C 1
ATOM 662 O O . ALA A 1 85 ? 13.267 0.483 0.949 1 98.07 85 ALA A O 1
ATOM 663 N N . MET A 1 86 ? 13.491 -1.658 1.428 1 97.79 86 MET A N 1
ATOM 664 C CA . MET A 1 86 ? 14.927 -1.561 1.675 1 97.79 86 MET A CA 1
ATOM 665 C C . MET A 1 86 ? 15.676 -1.199 0.396 1 97.79 86 MET A C 1
ATOM 667 O O . MET A 1 86 ? 16.582 -0.364 0.418 1 97.79 86 MET A O 1
ATOM 671 N N . LEU A 1 87 ? 15.3 -1.814 -0.676 1 98.5 87 LEU A N 1
ATOM 672 C CA . LEU A 1 87 ? 15.96 -1.573 -1.954 1 98.5 87 LEU A CA 1
ATOM 673 C C . LEU A 1 87 ? 15.749 -0.133 -2.412 1 98.5 87 LEU A C 1
ATOM 675 O O . LEU A 1 87 ? 16.671 0.498 -2.935 1 98.5 87 LEU A O 1
ATOM 679 N N . GLU A 1 88 ? 14.541 0.402 -2.21 1 97.45 88 GLU A N 1
ATOM 680 C CA . GLU A 1 88 ? 14.276 1.799 -2.542 1 97.45 88 GLU A CA 1
ATOM 681 C C . GLU A 1 88 ? 15.153 2.737 -1.718 1 97.45 88 GLU A C 1
ATOM 683 O O . GLU A 1 88 ? 15.752 3.67 -2.258 1 97.45 88 GLU A O 1
ATOM 688 N N . MET A 1 89 ? 15.189 2.485 -0.466 1 97.11 89 MET A N 1
ATOM 689 C CA . MET A 1 89 ? 16.006 3.332 0.398 1 97.11 89 MET A CA 1
ATOM 690 C C . MET A 1 89 ? 17.463 3.322 -0.052 1 97.11 89 MET A C 1
ATOM 692 O O . MET A 1 89 ? 18.131 4.358 -0.03 1 97.11 89 MET A O 1
ATOM 696 N N . LEU A 1 90 ? 17.976 2.174 -0.509 1 97.67 90 LEU A N 1
ATOM 697 C CA . LEU A 1 90 ? 19.379 1.997 -0.869 1 97.67 90 LEU A CA 1
ATOM 698 C C . LEU A 1 90 ? 19.629 2.43 -2.309 1 97.67 90 LEU A C 1
ATOM 700 O O . LEU A 1 90 ? 20.775 2.459 -2.763 1 97.67 90 LEU A O 1
ATOM 704 N N . GLY A 1 91 ? 18.55 2.731 -3.05 1 96.76 91 GLY A N 1
ATOM 705 C CA . GLY A 1 91 ? 18.681 3.14 -4.439 1 96.76 91 GLY A CA 1
ATOM 706 C C . GLY A 1 91 ? 19.068 2 -5.362 1 96.76 91 GLY A C 1
ATOM 707 O O . GLY A 1 91 ? 19.711 2.219 -6.391 1 96.76 91 GLY A O 1
ATOM 708 N N . ILE A 1 92 ? 18.737 0.765 -4.979 1 98.09 92 ILE A N 1
ATOM 709 C CA . ILE A 1 92 ? 19.029 -0.402 -5.804 1 98.09 92 ILE A CA 1
ATOM 710 C C . ILE A 1 92 ? 17.809 -0.751 -6.653 1 98.09 92 ILE A C 1
ATOM 712 O O . ILE A 1 92 ? 16.742 -1.064 -6.119 1 98.09 92 ILE A O 1
ATOM 716 N N . PRO A 1 93 ? 17.918 -0.697 -7.967 1 98.18 93 PRO A N 1
ATOM 717 C CA . PRO A 1 93 ? 16.794 -1.128 -8.801 1 98.18 93 PRO A CA 1
ATOM 718 C C . PRO A 1 93 ? 16.474 -2.612 -8.639 1 98.18 93 PRO A C 1
ATOM 720 O O . PRO A 1 93 ? 17.354 -3.402 -8.288 1 98.18 93 PRO A O 1
ATOM 723 N N . TYR A 1 94 ? 15.226 -2.998 -8.909 1 98.5 94 TYR A N 1
ATOM 724 C CA . TYR A 1 94 ? 14.849 -4.38 -8.634 1 98.5 94 TYR A CA 1
ATOM 725 C C . TYR A 1 94 ? 13.719 -4.83 -9.552 1 98.5 94 TYR A C 1
ATOM 727 O O . TYR A 1 94 ? 13.06 -4.003 -10.188 1 98.5 94 TYR A O 1
ATOM 735 N N . SER A 1 95 ? 13.531 -6.131 -9.624 1 98.67 95 SER A N 1
ATOM 736 C CA . SER A 1 95 ? 12.465 -6.732 -10.42 1 98.67 95 SER A CA 1
ATOM 737 C C . SER A 1 95 ? 11.158 -6.793 -9.636 1 98.67 95 SER A C 1
ATOM 739 O O . SER A 1 95 ? 11.166 -6.793 -8.404 1 98.67 95 SER A O 1
ATOM 741 N N . GLY A 1 96 ? 10.065 -6.887 -10.429 1 98.25 96 GLY A N 1
ATOM 742 C CA . GLY A 1 96 ? 8.756 -7.049 -9.816 1 98.25 96 GLY A CA 1
ATOM 743 C C . GLY A 1 96 ? 8.144 -5.738 -9.36 1 98.25 96 GLY A C 1
ATOM 744 O O . GLY A 1 96 ? 8.639 -4.663 -9.704 1 98.25 96 GLY A O 1
ATOM 745 N N . SER A 1 97 ? 7.139 -5.856 -8.617 1 98.24 97 SER A N 1
ATOM 746 C CA . SER A 1 97 ? 6.318 -4.71 -8.241 1 98.24 97 SER A CA 1
ATOM 747 C C . SER A 1 97 ? 6.895 -3.992 -7.026 1 98.24 97 SER A C 1
ATOM 749 O O . SER A 1 97 ? 7.714 -4.554 -6.296 1 98.24 97 SER A O 1
ATOM 751 N N . GLY A 1 98 ? 6.553 -2.791 -6.85 1 97.53 98 GLY A N 1
ATOM 752 C CA . GLY A 1 98 ? 7.066 -1.953 -5.778 1 97.53 98 GLY A CA 1
ATOM 753 C C . GLY A 1 98 ? 6.345 -2.161 -4.46 1 97.53 98 GLY A C 1
ATOM 754 O O . GLY A 1 98 ? 5.47 -3.023 -4.354 1 97.53 98 GLY A O 1
ATOM 755 N N . VAL A 1 99 ? 6.659 -1.365 -3.493 1 98.12 99 VAL A N 1
ATOM 756 C CA . VAL A 1 99 ? 6.215 -1.467 -2.107 1 98.12 99 VAL A CA 1
ATOM 757 C C . VAL A 1 99 ? 4.692 -1.37 -2.043 1 98.12 99 VAL A C 1
ATOM 759 O O . VAL A 1 99 ? 4.034 -2.23 -1.454 1 98.12 99 VAL A O 1
ATOM 762 N N . THR A 1 100 ? 4.106 -0.393 -2.695 1 98.3 100 THR A N 1
ATOM 763 C CA . THR A 1 100 ? 2.672 -0.132 -2.621 1 98.3 100 THR A CA 1
ATOM 764 C C . THR A 1 100 ? 1.881 -1.283 -3.235 1 98.3 100 THR A C 1
ATOM 766 O O . THR A 1 100 ? 0.937 -1.79 -2.625 1 98.3 100 THR A O 1
ATOM 769 N N . THR A 1 101 ? 2.326 -1.689 -4.381 1 98.48 101 THR A N 1
ATOM 770 C CA . THR A 1 101 ? 1.634 -2.77 -5.074 1 98.48 101 THR A CA 1
ATOM 771 C C . THR A 1 101 ? 1.705 -4.063 -4.266 1 98.48 101 THR A C 1
ATOM 773 O O . THR A 1 101 ? 0.694 -4.744 -4.084 1 98.48 101 THR A O 1
ATOM 776 N N . LEU A 1 102 ? 2.877 -4.342 -3.735 1 98.33 102 LEU A N 1
ATOM 777 C CA . LEU A 1 102 ? 3.036 -5.588 -2.992 1 98.33 102 LEU A CA 1
ATOM 778 C C . LEU A 1 102 ? 2.265 -5.539 -1.677 1 98.33 102 LEU A C 1
ATOM 780 O O . LEU A 1 102 ? 1.747 -6.559 -1.218 1 98.33 102 LEU A O 1
ATOM 784 N N . ALA A 1 103 ? 2.211 -4.397 -1.076 1 97.92 103 ALA A N 1
ATOM 785 C CA . ALA A 1 103 ? 1.409 -4.242 0.135 1 97.92 103 ALA A CA 1
ATOM 786 C C . ALA A 1 103 ? -0.076 -4.434 -0.162 1 97.92 103 ALA A C 1
ATOM 788 O O . ALA A 1 103 ? -0.779 -5.127 0.577 1 97.92 103 ALA A O 1
ATOM 789 N N . ILE A 1 104 ? -0.535 -3.874 -1.253 1 98.29 104 ILE A N 1
ATOM 790 C CA . ILE A 1 104 ? -1.945 -3.931 -1.622 1 98.29 104 ILE A CA 1
ATOM 791 C C . ILE A 1 104 ? -2.317 -5.357 -2.023 1 98.29 104 ILE A C 1
ATOM 793 O O . ILE A 1 104 ? -3.335 -5.889 -1.574 1 98.29 104 ILE A O 1
ATOM 797 N N . THR A 1 105 ? -1.455 -5.964 -2.774 1 97.97 105 THR A N 1
ATOM 798 C CA . THR A 1 105 ? -1.841 -7.254 -3.333 1 97.97 105 THR A CA 1
ATOM 799 C C . THR A 1 105 ? -1.738 -8.353 -2.279 1 97.97 105 THR A C 1
ATOM 801 O O . THR A 1 105 ? -2.39 -9.393 -2.393 1 97.97 105 THR A O 1
ATOM 804 N N . LEU A 1 106 ? -0.953 -8.137 -1.246 1 96.66 106 LEU A N 1
ATOM 805 C CA . LEU A 1 106 ? -0.95 -9.073 -0.127 1 96.66 106 LEU A CA 1
ATOM 806 C C . LEU A 1 106 ? -2.231 -8.947 0.691 1 96.66 106 LEU A C 1
ATOM 808 O O . LEU A 1 106 ? -2.699 -9.927 1.275 1 96.66 106 LEU A O 1
ATOM 812 N N . ASP A 1 107 ? -2.825 -7.784 0.783 1 96.99 107 ASP A N 1
ATOM 813 C CA . ASP A 1 107 ? -4.088 -7.49 1.453 1 96.99 107 ASP A CA 1
ATOM 814 C C . ASP A 1 107 ? -5.27 -7.677 0.505 1 96.99 107 ASP A C 1
ATOM 816 O O . ASP A 1 107 ? -5.567 -6.797 -0.306 1 96.99 107 ASP A O 1
ATOM 820 N N . LYS A 1 108 ? -5.978 -8.757 0.639 1 96.99 108 LYS A N 1
ATOM 821 C CA . LYS A 1 108 ? -7.002 -9.139 -0.328 1 96.99 108 LYS A CA 1
ATOM 822 C C . LYS A 1 108 ? -8.133 -8.115 -0.365 1 96.99 108 LYS A C 1
ATOM 824 O O . LYS A 1 108 ? -8.693 -7.839 -1.428 1 96.99 108 LYS A O 1
ATOM 829 N N . ARG A 1 109 ? -8.47 -7.574 0.783 1 97.23 109 ARG A N 1
ATOM 830 C CA . ARG A 1 109 ? -9.489 -6.53 0.808 1 97.23 109 ARG A CA 1
ATOM 831 C C . ARG A 1 109 ? -9.039 -5.306 0.017 1 97.23 109 ARG A C 1
ATOM 833 O O . ARG A 1 109 ? -9.801 -4.765 -0.787 1 97.23 109 ARG A O 1
ATOM 840 N N . ARG A 1 110 ? -7.784 -4.843 0.208 1 98.22 110 ARG A N 1
ATOM 841 C CA . ARG A 1 110 ? -7.254 -3.683 -0.502 1 98.22 110 ARG A CA 1
ATOM 842 C C . ARG A 1 110 ? -7.22 -3.931 -2.006 1 98.22 110 ARG A C 1
ATOM 844 O O . ARG A 1 110 ? -7.532 -3.036 -2.795 1 98.22 110 ARG A O 1
ATOM 851 N N . THR A 1 111 ? -6.806 -5.113 -2.348 1 98.32 111 THR A N 1
ATOM 852 C CA . THR A 1 111 ? -6.801 -5.48 -3.76 1 98.32 111 THR A CA 1
ATOM 853 C C . THR A 1 111 ? -8.181 -5.274 -4.376 1 98.32 111 THR A C 1
ATOM 855 O O . THR A 1 111 ? -8.311 -4.631 -5.42 1 98.32 111 THR A O 1
ATOM 858 N N . LYS A 1 112 ? -9.2 -5.761 -3.752 1 98.19 112 LYS A N 1
ATOM 859 C CA . LYS A 1 112 ? -10.566 -5.703 -4.263 1 98.19 112 LYS A CA 1
ATOM 860 C C . LYS A 1 112 ? -11.077 -4.265 -4.306 1 98.19 112 LYS A C 1
ATOM 862 O O . LYS A 1 112 ? -11.811 -3.888 -5.222 1 98.19 112 LYS A O 1
ATOM 867 N N . GLU A 1 113 ? -10.669 -3.487 -3.339 1 98.23 113 GLU A N 1
ATOM 868 C CA . GLU A 1 113 ? -11.056 -2.08 -3.339 1 98.23 113 GLU A CA 1
ATOM 869 C C . GLU A 1 113 ? -10.489 -1.351 -4.554 1 98.23 113 GLU A C 1
ATOM 871 O O . GLU A 1 113 ? -11.193 -0.576 -5.204 1 98.23 113 GLU A O 1
ATOM 876 N N . VAL A 1 114 ? -9.249 -1.598 -4.849 1 98.26 114 VAL A N 1
ATOM 877 C CA . VAL A 1 114 ? -8.616 -0.966 -6.002 1 98.26 114 VAL A CA 1
ATOM 878 C C . VAL A 1 114 ? -9.275 -1.459 -7.288 1 98.26 114 VAL A C 1
ATOM 880 O O . VAL A 1 114 ? -9.525 -0.673 -8.205 1 98.26 114 VAL A O 1
ATOM 883 N N . LEU A 1 115 ? -9.573 -2.76 -7.327 1 98.44 115 LEU A N 1
ATOM 884 C CA . LEU A 1 115 ? -10.251 -3.308 -8.497 1 98.44 115 LEU A CA 1
ATOM 885 C C . LEU A 1 115 ? -11.602 -2.634 -8.707 1 98.44 115 LEU A C 1
ATOM 887 O O . LEU A 1 115 ? -11.902 -2.165 -9.808 1 98.44 115 LEU A O 1
ATOM 891 N N . LEU A 1 116 ? -12.351 -2.477 -7.661 1 97.69 116 LEU A N 1
ATOM 892 C CA . LEU A 1 116 ? -13.676 -1.873 -7.741 1 97.69 116 LEU A CA 1
ATOM 893 C C . LEU A 1 116 ? -13.585 -0.419 -8.194 1 97.69 116 LEU A C 1
ATOM 895 O O . LEU A 1 116 ? -14.362 0.02 -9.044 1 97.69 116 LEU A O 1
ATOM 899 N N . ALA A 1 117 ? -12.643 0.242 -7.672 1 96.43 117 ALA A N 1
ATOM 900 C CA . ALA A 1 117 ? -12.471 1.654 -8.006 1 96.43 117 ALA A CA 1
ATOM 901 C C . ALA A 1 117 ? -12.119 1.829 -9.481 1 96.43 117 ALA A C 1
ATOM 903 O O . ALA A 1 117 ? -12.276 2.918 -10.038 1 96.43 117 ALA A O 1
ATOM 904 N N . ASN A 1 118 ? -11.658 0.811 -10.104 1 96.51 118 ASN A N 1
ATOM 905 C CA . ASN A 1 118 ? -11.254 0.88 -11.504 1 96.51 118 ASN A CA 1
ATOM 906 C C . ASN A 1 118 ? -12.218 0.113 -12.405 1 96.51 118 ASN A C 1
ATOM 908 O O . ASN A 1 118 ? -11.885 -0.209 -13.546 1 96.51 118 ASN A O 1
ATOM 912 N N . GLY A 1 119 ? -13.368 -0.274 -11.898 1 96.36 119 GLY A N 1
ATOM 913 C CA . GLY A 1 119 ? -14.434 -0.863 -12.692 1 96.36 119 GLY A CA 1
ATOM 914 C C . GLY A 1 119 ? -14.207 -2.33 -13.002 1 96.36 119 GLY A C 1
ATOM 915 O O . GLY A 1 119 ? -14.787 -2.867 -13.948 1 96.36 119 GLY A O 1
ATOM 916 N N . ILE A 1 120 ? -13.323 -3 -12.312 1 98.02 120 ILE A N 1
ATOM 917 C CA . ILE A 1 120 ? -13.039 -4.416 -12.516 1 98.02 120 ILE A CA 1
ATOM 918 C C . ILE A 1 120 ? -13.854 -5.253 -11.533 1 98.02 120 ILE A C 1
ATOM 920 O O . ILE A 1 120 ? -13.877 -4.966 -10.334 1 98.02 120 ILE A O 1
ATOM 924 N N . ARG A 1 121 ? -14.477 -6.267 -11.988 1 97.91 121 ARG A N 1
ATOM 925 C CA . ARG A 1 121 ? -15.393 -7.077 -11.191 1 97.91 121 ARG A CA 1
ATOM 926 C C . ARG A 1 121 ? -14.629 -7.97 -10.219 1 97.91 121 ARG A C 1
ATOM 928 O O . ARG A 1 121 ? -13.614 -8.567 -10.583 1 97.91 121 ARG A O 1
ATOM 935 N N . THR A 1 122 ? -15.09 -8.039 -9.055 1 98.15 122 THR A N 1
ATOM 936 C CA . THR A 1 122 ? -14.664 -8.954 -8.002 1 98.15 122 THR A CA 1
ATOM 937 C C . THR A 1 122 ? -15.856 -9.404 -7.162 1 98.15 122 THR A C 1
ATOM 939 O O . THR A 1 122 ? -16.871 -8.707 -7.091 1 98.15 122 THR A O 1
ATOM 942 N N . PRO A 1 123 ? -15.849 -10.588 -6.571 1 96.93 123 PRO A N 1
ATOM 943 C CA . PRO A 1 123 ? -16.988 -10.983 -5.74 1 96.93 123 PRO A CA 1
ATOM 944 C C . PRO A 1 123 ? -17.281 -9.98 -4.626 1 96.93 123 PRO A C 1
ATOM 946 O O . PRO A 1 123 ? -16.358 -9.363 -4.087 1 96.93 123 PRO A O 1
ATOM 949 N N . ARG A 1 124 ? -18.585 -9.837 -4.296 1 97.1 124 ARG A N 1
ATOM 950 C CA . ARG A 1 124 ? -18.922 -9.044 -3.118 1 97.1 124 ARG A CA 1
ATOM 951 C C . ARG A 1 124 ? -18.217 -9.581 -1.877 1 97.1 124 ARG A C 1
ATOM 953 O O . ARG A 1 124 ? -18.064 -10.795 -1.72 1 97.1 124 ARG A O 1
ATOM 960 N N . PHE A 1 125 ? -17.738 -8.683 -1.005 1 97.03 125 PHE A N 1
ATOM 961 C CA . PHE A 1 125 ? -16.902 -9.136 0.1 1 97.03 125 PHE A CA 1
ATOM 962 C C . PHE A 1 125 ? -17.091 -8.247 1.323 1 97.03 125 PHE A C 1
ATOM 964 O O . PHE A 1 125 ? -17.704 -7.181 1.233 1 97.03 125 PHE A O 1
ATOM 971 N N . GLN A 1 126 ? -16.627 -8.753 2.405 1 96.6 126 GLN A N 1
ATOM 972 C CA . GLN A 1 126 ? -16.544 -8.025 3.667 1 96.6 126 GLN A CA 1
ATOM 973 C C . GLN A 1 126 ? -15.365 -8.511 4.505 1 96.6 126 GLN A C 1
ATOM 975 O O . GLN A 1 126 ? -15.089 -9.711 4.56 1 96.6 126 GLN A O 1
ATOM 980 N N . LEU A 1 127 ? -14.633 -7.598 5.066 1 96.16 127 LEU A N 1
ATOM 981 C CA . LEU A 1 127 ? -13.595 -7.946 6.03 1 96.16 127 LEU A CA 1
ATOM 982 C C . LEU A 1 127 ? -14.174 -8.057 7.436 1 96.16 127 LEU A C 1
ATOM 984 O O . LEU A 1 127 ? -14.769 -7.103 7.944 1 96.16 127 LEU A O 1
ATOM 988 N N . LEU A 1 128 ? -14.001 -9.165 8.053 1 95.68 128 LEU A N 1
ATOM 989 C CA . LEU A 1 128 ? -14.499 -9.389 9.406 1 95.68 128 LEU A CA 1
ATOM 990 C C . LEU A 1 128 ? -13.38 -9.229 10.43 1 95.68 128 LEU A C 1
ATOM 992 O O . LEU A 1 128 ? -12.34 -9.883 10.327 1 95.68 128 LEU A O 1
ATOM 996 N N . ARG A 1 129 ? -13.593 -8.391 11.385 1 92.39 129 ARG A N 1
ATOM 997 C CA . ARG A 1 129 ? -12.695 -8.286 12.531 1 92.39 129 ARG A CA 1
ATOM 998 C C . ARG A 1 129 ? -13.251 -9.04 13.734 1 92.39 129 ARG A C 1
ATOM 1000 O O . ARG A 1 129 ? -12.514 -9.358 14.669 1 92.39 129 ARG A O 1
ATOM 1007 N N . ARG A 1 130 ? -14.54 -9.25 13.661 1 92.96 130 ARG A N 1
ATOM 1008 C CA . ARG A 1 130 ? -15.264 -10.116 14.585 1 92.96 130 ARG A CA 1
ATOM 1009 C C . ARG A 1 130 ? -16.179 -11.076 13.833 1 92.96 130 ARG A C 1
ATOM 1011 O O . ARG A 1 130 ? -16.732 -10.725 12.788 1 92.96 130 ARG A O 1
ATOM 1018 N N . ALA A 1 131 ? -16.387 -12.184 14.369 1 89.8 131 ALA A N 1
ATOM 1019 C CA . ALA A 1 131 ? -17.125 -13.239 13.68 1 89.8 131 ALA A CA 1
ATOM 1020 C C . ALA A 1 131 ? -18.596 -12.865 13.521 1 89.8 131 ALA A C 1
ATOM 1022 O O . ALA A 1 131 ? -19.283 -13.383 12.637 1 89.8 131 ALA A O 1
ATOM 1023 N N . ASP A 1 132 ? -19.054 -11.922 14.334 1 89.6 132 ASP A N 1
ATOM 1024 C CA . ASP A 1 132 ? -20.48 -11.611 14.35 1 89.6 132 ASP A CA 1
ATOM 1025 C C . ASP A 1 132 ? -20.767 -10.31 13.603 1 89.6 132 ASP A C 1
ATOM 1027 O O . ASP A 1 132 ? -21.816 -9.693 13.801 1 89.6 132 ASP A O 1
ATOM 1031 N N . GLU A 1 133 ? -19.884 -9.866 12.728 1 91.52 133 GLU A N 1
ATOM 1032 C CA . GLU A 1 133 ? -20.016 -8.567 12.075 1 91.52 133 GLU A CA 1
ATOM 1033 C C . GLU A 1 133 ? -20.546 -8.716 10.652 1 91.52 133 GLU A C 1
ATOM 1035 O O . GLU A 1 133 ? -20.542 -7.756 9.879 1 91.52 133 GLU A O 1
ATOM 1040 N N . LEU A 1 134 ? -21.041 -9.809 10.288 1 92.6 134 LEU A N 1
ATOM 1041 C CA . LEU A 1 134 ? -21.46 -10.024 8.907 1 92.6 134 LEU A CA 1
ATOM 1042 C C . LEU A 1 134 ? -22.637 -9.123 8.55 1 92.6 134 LEU A C 1
ATOM 1044 O O . LEU A 1 134 ? -23.624 -9.062 9.287 1 92.6 134 LEU A O 1
ATOM 1048 N N . ARG A 1 135 ? -22.454 -8.461 7.449 1 89.74 135 ARG A N 1
ATOM 1049 C CA . ARG A 1 135 ? -23.539 -7.625 6.946 1 89.74 135 ARG A CA 1
ATOM 1050 C C . ARG A 1 135 ? -24.62 -8.473 6.282 1 89.74 135 ARG A C 1
ATOM 1052 O O . ARG A 1 135 ? -24.32 -9.495 5.661 1 89.74 135 ARG A O 1
ATOM 1059 N N . PRO A 1 136 ? -25.778 -7.959 6.211 1 84.64 136 PRO A N 1
ATOM 1060 C CA . PRO A 1 136 ? -26.922 -8.737 5.727 1 84.64 136 PRO A CA 1
ATOM 1061 C C . PRO A 1 136 ? -26.954 -8.855 4.205 1 84.64 136 PRO A C 1
ATOM 1063 O O . PRO A 1 136 ? -27.683 -9.689 3.663 1 84.64 136 PRO A O 1
ATOM 1066 N N . ASP A 1 137 ? -26.157 -8.132 3.502 1 87.77 137 ASP A N 1
ATOM 1067 C CA . ASP A 1 137 ? -26.28 -8.113 2.047 1 87.77 137 ASP A CA 1
ATOM 1068 C C . ASP A 1 137 ? -25.364 -9.153 1.405 1 87.77 137 ASP A C 1
ATOM 1070 O O . ASP A 1 137 ? -25.281 -9.241 0.178 1 87.77 137 ASP A O 1
ATOM 1074 N N . LEU A 1 138 ? -24.692 -9.94 2.171 1 92.9 138 LEU A N 1
ATOM 1075 C CA . LEU A 1 138 ? -23.912 -11.06 1.656 1 92.9 138 LEU A CA 1
ATOM 1076 C C . LEU A 1 138 ? -24.671 -12.372 1.821 1 92.9 138 LEU A C 1
ATOM 1078 O O . LEU A 1 138 ? -25.006 -12.765 2.941 1 92.9 138 LEU A O 1
ATOM 1082 N N . ASP A 1 139 ? -24.895 -13.014 0.728 1 92.39 139 ASP A N 1
ATOM 1083 C CA . ASP A 1 139 ? -25.695 -14.236 0.74 1 92.39 139 ASP A CA 1
ATOM 1084 C C . ASP A 1 139 ? -24.803 -15.475 0.764 1 92.39 139 ASP A C 1
ATOM 1086 O O . ASP A 1 139 ? -23.765 -15.513 0.1 1 92.39 139 ASP A O 1
ATOM 1090 N N . PHE A 1 140 ? -25.301 -16.458 1.435 1 94.2 140 PHE A N 1
ATOM 1091 C CA . PHE A 1 140 ? -24.619 -17.746 1.477 1 94.2 140 PHE A CA 1
ATOM 1092 C C . PHE A 1 140 ? -24.82 -18.508 0.172 1 94.2 140 PHE A C 1
ATOM 1094 O O . PHE A 1 140 ? -25.834 -18.33 -0.507 1 94.2 140 PHE A O 1
ATOM 1101 N N . PRO A 1 141 ? -23.919 -19.429 -0.208 1 94.95 141 PRO A N 1
ATOM 1102 C CA . PRO A 1 141 ? -22.689 -19.775 0.508 1 94.95 141 PRO A CA 1
ATOM 1103 C C . PRO A 1 141 ? -21.623 -18.686 0.41 1 94.95 141 PRO A C 1
ATOM 1105 O O . PRO A 1 141 ? -21.622 -17.901 -0.542 1 94.95 141 PRO A O 1
ATOM 1108 N N . LEU A 1 142 ? -20.821 -18.646 1.426 1 95.77 142 LEU A N 1
ATOM 1109 C CA . LEU A 1 142 ? -19.734 -17.677 1.521 1 95.77 142 LEU A CA 1
ATOM 1110 C C . LEU A 1 142 ? -18.388 -18.381 1.654 1 95.77 142 LEU A C 1
ATOM 1112 O O . LEU A 1 142 ? -18.316 -19.5 2.168 1 95.77 142 LEU A O 1
ATOM 1116 N N . PHE A 1 143 ? -17.395 -17.801 1.171 1 94.88 143 PHE A N 1
ATOM 1117 C CA . PHE A 1 143 ? -16.034 -18.321 1.235 1 94.88 143 PHE A CA 1
ATOM 1118 C C . PHE A 1 143 ? -15.167 -17.46 2.145 1 94.88 143 PHE A C 1
ATOM 1120 O O . PHE A 1 143 ? -15.142 -16.235 2.01 1 94.88 143 PHE A O 1
ATOM 1127 N N . LEU A 1 144 ? -14.432 -18.135 3.081 1 94.9 144 LEU A N 1
ATOM 1128 C CA . LEU A 1 144 ? -13.612 -17.424 4.055 1 94.9 144 LEU A CA 1
ATOM 1129 C C . LEU A 1 144 ? -12.129 -17.67 3.8 1 94.9 144 LEU A C 1
ATOM 1131 O O . LEU A 1 144 ? -11.724 -18.796 3.501 1 94.9 144 LEU A O 1
ATOM 1135 N N . LYS A 1 145 ? -11.383 -16.645 3.95 1 93.49 145 LYS A N 1
ATOM 1136 C CA . LYS A 1 145 ? -9.931 -16.773 3.876 1 93.49 145 LYS A CA 1
ATOM 1137 C C . LYS A 1 145 ? -9.241 -15.695 4.707 1 93.49 145 LYS A C 1
ATOM 1139 O O . LYS A 1 145 ? -9.771 -14.595 4.869 1 93.49 145 LYS A O 1
ATOM 1144 N N . PRO A 1 146 ? -8.061 -16.064 5.293 1 92.12 146 PRO A N 1
ATOM 1145 C CA . PRO A 1 146 ? -7.29 -14.983 5.911 1 92.12 146 PRO A CA 1
ATOM 1146 C C . PRO A 1 146 ? -6.974 -13.852 4.935 1 92.12 146 PRO A C 1
ATOM 1148 O O . PRO A 1 146 ? -6.686 -14.106 3.763 1 92.12 146 PRO A O 1
ATOM 1151 N N . ASN A 1 147 ? -6.957 -12.656 5.339 1 93.68 147 ASN A N 1
ATOM 1152 C CA . ASN A 1 147 ? -6.831 -11.505 4.452 1 93.68 147 ASN A CA 1
ATOM 1153 C C . ASN A 1 147 ? -5.432 -11.411 3.85 1 93.68 147 ASN A C 1
ATOM 1155 O O . ASN A 1 147 ? -5.274 -11.019 2.692 1 93.68 147 ASN A O 1
ATOM 1159 N N . GLY A 1 148 ? -4.403 -11.73 4.619 1 89.58 148 GLY A N 1
ATOM 1160 C CA . GLY A 1 148 ? -3.045 -11.402 4.215 1 89.58 148 GLY A CA 1
ATOM 1161 C C . GLY A 1 148 ? -2.181 -12.627 3.978 1 89.58 148 GLY A C 1
ATOM 1162 O O . GLY A 1 148 ? -0.965 -12.582 4.172 1 89.58 148 GLY A O 1
ATOM 1163 N N . GLU A 1 149 ? -2.749 -13.736 3.653 1 79.1 149 GLU A N 1
ATOM 1164 C CA . GLU A 1 149 ? -1.954 -14.945 3.457 1 79.1 149 GLU A CA 1
ATOM 1165 C C . GLU A 1 149 ? -2.001 -15.408 2.004 1 79.1 149 GLU A C 1
ATOM 1167 O O . GLU A 1 149 ? -2.86 -14.971 1.236 1 79.1 149 GLU A O 1
ATOM 1172 N N . GLY A 1 150 ? -0.931 -16.133 1.652 1 72.18 150 GLY A N 1
ATOM 1173 C CA . GLY A 1 150 ? -0.836 -16.762 0.344 1 72.18 150 GLY A CA 1
ATOM 1174 C C . GLY A 1 150 ? -0.67 -18.268 0.417 1 72.18 150 GLY A C 1
ATOM 1175 O O . GLY A 1 150 ? -0.714 -18.851 1.502 1 72.18 150 GLY A O 1
ATOM 1176 N N . SER A 1 151 ? -0.688 -18.826 -0.778 1 67.49 151 SER A N 1
ATOM 1177 C CA . SER A 1 151 ? -0.452 -20.26 -0.91 1 67.49 151 SER A CA 1
ATOM 1178 C C . SER A 1 151 ? -1.54 -21.067 -0.21 1 67.49 151 SER A C 1
ATOM 1180 O O . SER A 1 151 ? -1.265 -22.119 0.37 1 67.49 151 SER A O 1
ATOM 1182 N N . SER A 1 152 ? -2.741 -20.482 -0.09 1 69.91 152 SER A N 1
ATOM 1183 C CA . SER A 1 152 ? -3.934 -21.112 0.466 1 69.91 152 SER A CA 1
ATOM 1184 C C . SER A 1 152 ? -3.795 -21.33 1.969 1 69.91 152 SER A C 1
ATOM 1186 O O . SER A 1 152 ? -4.506 -22.152 2.55 1 69.91 152 SER A O 1
ATOM 1188 N N . ARG A 1 153 ? -2.775 -20.622 2.56 1 71.92 153 ARG A N 1
ATOM 1189 C CA . ARG A 1 153 ? -2.687 -20.645 4.016 1 71.92 153 ARG A CA 1
ATOM 1190 C C . ARG A 1 153 ? -4.018 -20.257 4.651 1 71.92 153 ARG A C 1
ATOM 1192 O O . ARG A 1 153 ? -4.594 -19.221 4.314 1 71.92 153 ARG A O 1
ATOM 1199 N N . GLY A 1 154 ? -4.558 -21.133 5.396 1 74.26 154 GLY A N 1
ATOM 1200 C CA . GLY A 1 154 ? -5.784 -20.872 6.132 1 74.26 154 GLY A CA 1
ATOM 1201 C C . GLY A 1 154 ? -7.035 -21.26 5.365 1 74.26 154 GLY A C 1
ATOM 1202 O O . GLY A 1 154 ? -8.149 -21.117 5.872 1 74.26 154 GLY A O 1
ATOM 1203 N N . ILE A 1 155 ? -6.846 -21.678 4.165 1 80.86 155 ILE A N 1
ATOM 1204 C CA . ILE A 1 155 ? -7.995 -22.103 3.372 1 80.86 155 ILE A CA 1
ATOM 1205 C C . ILE A 1 155 ? -8.15 -23.62 3.459 1 80.86 155 ILE A C 1
ATOM 1207 O O . ILE A 1 155 ? -7.278 -24.366 3.008 1 80.86 155 ILE A O 1
ATOM 1211 N N . THR A 1 156 ? -9.177 -24.069 4.058 1 79.32 156 THR A N 1
ATOM 1212 C CA . THR A 1 156 ? -9.492 -25.485 4.211 1 79.32 156 THR A CA 1
ATOM 1213 C C . THR A 1 156 ? -10.879 -25.795 3.654 1 79.32 156 THR A C 1
ATOM 1215 O O . THR A 1 156 ? -11.567 -24.901 3.157 1 79.32 156 THR A O 1
ATOM 1218 N N . ALA A 1 157 ? -11.217 -27.003 3.737 1 79.45 157 ALA A N 1
ATOM 1219 C CA . ALA A 1 157 ? -12.544 -27.422 3.295 1 79.45 157 ALA A CA 1
ATOM 1220 C C . ALA A 1 157 ? -13.637 -26.688 4.066 1 79.45 157 ALA A C 1
ATOM 1222 O O . ALA A 1 157 ? -14.753 -26.522 3.567 1 79.45 157 ALA A O 1
ATOM 1223 N N . ARG A 1 158 ? -13.319 -26.219 5.204 1 85.3 158 ARG A N 1
ATOM 1224 C CA . ARG A 1 158 ? -14.288 -25.538 6.057 1 85.3 158 ARG A CA 1
ATOM 1225 C C . ARG A 1 158 ? -14.436 -24.074 5.656 1 85.3 158 ARG A C 1
ATOM 1227 O O . ARG A 1 158 ? -15.294 -23.364 6.185 1 85.3 158 ARG A O 1
ATOM 1234 N N . SER A 1 159 ? -13.676 -23.712 4.672 1 90.86 159 SER A N 1
ATOM 1235 C CA . SER A 1 159 ? -13.679 -22.302 4.294 1 90.86 159 SER A CA 1
ATOM 1236 C C . SER A 1 159 ? -14.942 -21.94 3.52 1 90.86 159 SER A C 1
ATOM 1238 O O . SER A 1 159 ? -15.258 -20.76 3.355 1 90.86 159 SER A O 1
ATOM 1240 N N . LEU A 1 160 ? -15.596 -22.944 2.972 1 91.88 160 LEU A N 1
ATOM 1241 C CA . LEU A 1 160 ? -16.9 -22.725 2.355 1 91.88 160 LEU A CA 1
ATOM 1242 C C . LEU A 1 160 ? -18.023 -22.956 3.36 1 91.88 160 LEU A C 1
ATOM 1244 O O . LEU A 1 160 ? -18.254 -24.088 3.79 1 91.88 160 LEU A O 1
ATOM 1248 N N . VAL A 1 161 ? -18.7 -21.888 3.683 1 94.57 161 VAL A N 1
ATOM 1249 C CA . VAL A 1 161 ? -19.705 -21.978 4.738 1 94.57 161 VAL A CA 1
ATOM 1250 C C . VAL A 1 161 ? -21.094 -21.741 4.151 1 94.57 161 VAL A C 1
ATOM 1252 O O . VAL A 1 161 ? -21.246 -20.994 3.18 1 94.57 161 VAL A O 1
ATOM 1255 N N . ARG A 1 162 ? -22.153 -22.317 4.86 1 94.81 162 ARG A N 1
ATOM 1256 C CA . ARG A 1 162 ? -23.492 -22.288 4.28 1 94.81 162 ARG A CA 1
ATOM 1257 C C . ARG A 1 162 ? -24.485 -21.625 5.228 1 94.81 162 ARG A C 1
ATOM 1259 O O . ARG A 1 162 ? -25.642 -21.401 4.865 1 94.81 162 ARG A O 1
ATOM 1266 N N . GLU A 1 163 ? -24.047 -21.318 6.404 1 94.76 163 GLU A N 1
ATOM 1267 C CA . GLU A 1 163 ? -24.911 -20.666 7.383 1 94.76 163 GLU A CA 1
ATOM 1268 C C . GLU A 1 163 ? -24.097 -19.84 8.374 1 94.76 163 GLU A C 1
ATOM 1270 O O . GLU A 1 163 ? -22.871 -19.959 8.43 1 94.76 163 GLU A O 1
ATOM 1275 N N . VAL A 1 164 ? -24.8 -19.124 9.184 1 94.73 164 VAL A N 1
ATOM 1276 C CA . VAL A 1 164 ? -24.195 -18.132 10.066 1 94.73 164 VAL A CA 1
ATOM 1277 C C . VAL A 1 164 ? -23.385 -18.834 11.154 1 94.73 164 VAL A C 1
ATOM 1279 O O . VAL A 1 164 ? -22.304 -18.372 11.527 1 94.73 164 VAL A O 1
ATOM 1282 N N . GLU A 1 165 ? -23.87 -19.889 11.654 1 95.23 165 GLU A N 1
ATOM 1283 C CA . GLU A 1 165 ? -23.182 -20.606 12.723 1 95.23 165 GLU A CA 1
ATOM 1284 C C . GLU A 1 165 ? -21.829 -21.133 12.253 1 95.23 165 GLU A C 1
ATOM 1286 O O . GLU A 1 165 ? -20.837 -21.047 12.979 1 95.23 165 GLU A O 1
ATOM 1291 N N . GLU A 1 166 ? -21.866 -21.691 11.025 1 95.74 166 GLU A N 1
ATOM 1292 C CA . GLU A 1 166 ? -20.62 -22.159 10.426 1 95.74 166 GLU A CA 1
ATOM 1293 C C . GLU A 1 166 ? -19.639 -21.008 10.221 1 95.74 166 GLU A C 1
ATOM 1295 O O . GLU A 1 166 ? -18.443 -21.149 10.483 1 95.74 166 GLU A O 1
ATOM 1300 N N . LEU A 1 167 ? -20.158 -19.927 9.776 1 96.09 167 LEU A N 1
ATOM 1301 C CA . LEU A 1 167 ? -19.335 -18.749 9.523 1 96.09 167 LEU A CA 1
ATOM 1302 C C . LEU A 1 167 ? -18.647 -18.283 10.801 1 96.09 167 LEU A C 1
ATOM 1304 O O . LEU A 1 167 ? -17.433 -18.064 10.813 1 96.09 167 LEU A O 1
ATOM 1308 N N . GLU A 1 168 ? -19.391 -18.159 11.821 1 96.01 168 GLU A N 1
ATOM 1309 C CA . GLU A 1 168 ? -18.855 -17.66 13.084 1 96.01 168 GLU A CA 1
ATOM 1310 C C . GLU A 1 168 ? -17.778 -18.592 13.633 1 96.01 168 GLU A C 1
ATOM 1312 O O . GLU A 1 168 ? -16.748 -18.133 14.13 1 96.01 168 GLU A O 1
ATOM 1317 N N . ALA A 1 169 ? -18.048 -19.857 13.495 1 95.53 169 ALA A N 1
ATOM 1318 C CA . ALA A 1 169 ? -17.094 -20.846 13.992 1 95.53 169 ALA A CA 1
ATOM 1319 C C . ALA A 1 169 ? -15.787 -20.789 13.206 1 95.53 169 ALA A C 1
ATOM 1321 O O . ALA A 1 169 ? -14.704 -20.727 13.793 1 95.53 169 ALA A O 1
ATOM 1322 N N . VAL A 1 170 ? -15.94 -20.815 11.926 1 94.99 170 VAL A N 1
ATOM 1323 C CA . VAL A 1 170 ? -14.771 -20.862 11.054 1 94.99 170 VAL A CA 1
ATOM 1324 C C . VAL A 1 170 ? -14.002 -19.545 11.149 1 94.99 170 VAL A C 1
ATOM 1326 O O . VAL A 1 170 ? -12.773 -19.543 11.25 1 94.99 170 VAL A O 1
ATOM 1329 N N . ALA A 1 171 ? -14.667 -18.433 11.1 1 95.68 171 ALA A N 1
ATOM 1330 C CA . ALA A 1 171 ? -14.03 -17.123 11.214 1 95.68 171 ALA A CA 1
ATOM 1331 C C . ALA A 1 171 ? -13.296 -16.985 12.545 1 95.68 171 ALA A C 1
ATOM 1333 O O . ALA A 1 171 ? -12.162 -16.502 12.589 1 95.68 171 ALA A O 1
ATOM 1334 N N . GLY A 1 172 ? -13.961 -17.379 13.586 1 94.63 172 GLY A N 1
ATOM 1335 C CA . GLY A 1 172 ? -13.337 -17.331 14.899 1 94.63 172 GLY A CA 1
ATOM 1336 C C . GLY A 1 172 ? -12.045 -18.122 14.975 1 94.63 172 GLY A C 1
ATOM 1337 O O . GLY A 1 172 ? -11.051 -17.645 15.527 1 94.63 172 GLY A O 1
ATOM 1338 N N . GLU A 1 173 ? -12.106 -19.319 14.449 1 93.61 173 GLU A N 1
ATOM 1339 C CA . GLU A 1 173 ? -10.925 -20.177 14.425 1 93.61 173 GLU A CA 1
ATOM 1340 C C . GLU A 1 173 ? -9.797 -19.54 13.618 1 93.61 173 GLU A C 1
ATOM 1342 O O . GLU A 1 173 ? -8.638 -19.563 14.037 1 93.61 173 GLU A O 1
ATOM 1347 N N . MET A 1 174 ? -10.155 -19.019 12.512 1 92.24 174 MET A N 1
ATOM 1348 C CA . MET A 1 174 ? -9.167 -18.401 11.633 1 92.24 174 MET A CA 1
ATOM 1349 C C . MET A 1 174 ? -8.531 -17.185 12.299 1 92.24 174 MET A C 1
ATOM 1351 O O . MET A 1 174 ? -7.312 -17.014 12.254 1 92.24 174 MET A O 1
ATOM 1355 N N . MET A 1 175 ? -9.34 -16.368 12.898 1 93.04 175 MET A N 1
ATOM 1356 C CA . MET A 1 175 ? -8.837 -15.171 13.566 1 93.04 175 MET A CA 1
ATOM 1357 C C . MET A 1 175 ? -7.917 -15.542 14.725 1 93.04 175 MET A C 1
ATOM 1359 O O . MET A 1 175 ? -6.898 -14.886 14.948 1 93.04 175 MET A O 1
ATOM 1363 N N . ALA A 1 176 ? -8.258 -16.58 15.404 1 91.33 176 ALA A N 1
ATOM 1364 C CA . ALA A 1 176 ? -7.451 -17.028 16.535 1 91.33 176 ALA A CA 1
ATOM 1365 C C . ALA A 1 176 ? -6.108 -17.582 16.066 1 91.33 176 ALA A C 1
ATOM 1367 O O . ALA A 1 176 ? -5.075 -17.335 16.691 1 91.33 176 ALA A O 1
ATOM 1368 N N . LYS A 1 177 ? -6.174 -18.271 14.997 1 88.44 177 LYS A N 1
ATOM 1369 C CA . LYS A 1 177 ? -4.976 -18.946 14.507 1 88.44 177 LYS A CA 1
ATOM 1370 C C . LYS A 1 177 ? -4.028 -17.96 13.83 1 88.44 177 LYS A C 1
ATOM 1372 O O . LYS A 1 177 ? -2.818 -17.998 14.058 1 88.44 177 LYS A O 1
ATOM 1377 N N . TYR A 1 178 ? -4.567 -17.103 13.066 1 87.18 178 TYR A N 1
ATOM 1378 C CA . TYR A 1 178 ? -3.713 -16.286 12.211 1 87.18 178 TYR A CA 1
ATOM 1379 C C . TYR A 1 178 ? -3.624 -14.857 12.735 1 87.18 178 TYR A C 1
ATOM 1381 O O . TYR A 1 178 ? -2.839 -14.052 12.229 1 87.18 178 TYR A O 1
ATOM 1389 N N . ARG A 1 179 ? -4.396 -14.462 13.648 1 86.75 179 ARG A N 1
ATOM 1390 C CA . ARG A 1 179 ? -4.351 -13.167 14.321 1 86.75 179 ARG A CA 1
ATOM 1391 C C . ARG A 1 179 ? -4.486 -12.025 13.319 1 86.75 179 ARG A C 1
ATOM 1393 O O . ARG A 1 179 ? -3.687 -11.087 13.328 1 86.75 179 ARG A O 1
ATOM 1400 N N . GLN A 1 180 ? -5.363 -12.219 12.482 1 90.5 180 GLN A N 1
ATOM 1401 C CA . GLN A 1 180 ? -5.699 -11.23 11.462 1 90.5 180 GLN A CA 1
ATOM 1402 C C . GLN A 1 180 ? -7.173 -11.316 11.078 1 90.5 180 GLN A C 1
ATOM 1404 O O . GLN A 1 180 ? -7.836 -12.317 11.357 1 90.5 180 GLN A O 1
ATOM 1409 N N . PRO A 1 181 ? -7.707 -10.242 10.42 1 93.78 181 PRO A N 1
ATOM 1410 C CA . PRO A 1 181 ? -9.096 -10.285 9.96 1 93.78 181 PRO A CA 1
ATOM 1411 C C . PRO A 1 181 ? -9.329 -11.343 8.883 1 93.78 181 PRO A C 1
ATOM 1413 O O . PRO A 1 181 ? -8.373 -11.827 8.272 1 93.78 181 PRO A O 1
ATOM 1416 N N . VAL A 1 182 ? -10.56 -11.68 8.747 1 95.98 182 VAL A N 1
ATOM 1417 C CA . VAL A 1 182 ? -10.957 -12.709 7.792 1 95.98 182 VAL A CA 1
ATOM 1418 C C . VAL A 1 182 ? -11.78 -12.083 6.669 1 95.98 182 VAL A C 1
ATOM 1420 O O . VAL A 1 182 ? -12.708 -11.312 6.926 1 95.98 182 VAL A O 1
ATOM 1423 N N . LEU A 1 183 ? -11.359 -12.343 5.473 1 96.52 183 LEU A N 1
ATOM 1424 C CA . LEU A 1 183 ? -12.136 -11.917 4.315 1 96.52 183 LEU A CA 1
ATOM 1425 C C . LEU A 1 183 ? -13.245 -12.917 4.005 1 96.52 183 LEU A C 1
ATOM 1427 O O . LEU A 1 183 ? -12.985 -14.115 3.87 1 96.52 183 LEU A O 1
ATOM 1431 N N . VAL A 1 184 ? -14.446 -12.431 3.896 1 96.65 184 VAL A N 1
ATOM 1432 C CA . VAL A 1 184 ? -15.601 -13.221 3.484 1 96.65 184 VAL A CA 1
ATOM 1433 C C . VAL A 1 184 ? -16.084 -12.754 2.112 1 96.65 184 VAL A C 1
ATOM 1435 O O . VAL A 1 184 ? -16.222 -11.552 1.871 1 96.65 184 VAL A O 1
ATOM 1438 N N . GLU A 1 185 ? -16.274 -13.689 1.233 1 96.24 185 GLU A N 1
ATOM 1439 C CA . GLU A 1 185 ? -16.719 -13.333 -0.111 1 96.24 185 GLU A CA 1
ATOM 1440 C C . GLU A 1 185 ? -17.829 -14.265 -0.59 1 96.24 185 GLU A C 1
ATOM 1442 O O . GLU A 1 185 ? -17.912 -15.415 -0.155 1 96.24 185 GLU A O 1
ATOM 1447 N N . GLU A 1 186 ? -18.631 -13.757 -1.481 1 95.67 186 GLU A N 1
ATOM 1448 C CA . GLU A 1 186 ? -19.6 -14.628 -2.139 1 95.67 186 GLU A CA 1
ATOM 1449 C C . GLU A 1 186 ? -18.903 -15.723 -2.942 1 95.67 186 GLU A C 1
ATOM 1451 O O . GLU A 1 186 ? -17.873 -15.477 -3.573 1 95.67 186 GLU A O 1
ATOM 1456 N N . TYR A 1 187 ? -19.474 -16.906 -2.906 1 93.61 187 TYR A N 1
ATOM 1457 C CA . TYR A 1 187 ? -18.918 -18.016 -3.672 1 93.61 187 TYR A CA 1
ATOM 1458 C C . TYR A 1 187 ? -19.441 -18.008 -5.103 1 93.61 187 TYR A C 1
ATOM 1460 O O . TYR A 1 187 ? -20.652 -18.077 -5.328 1 93.61 187 TYR A O 1
ATOM 1468 N N . LEU A 1 188 ? -18.563 -17.859 -6.04 1 93.97 188 LEU A N 1
ATOM 1469 C CA . LEU A 1 188 ? -18.923 -17.957 -7.451 1 93.97 188 LEU A CA 1
ATOM 1470 C C . LEU A 1 188 ? -18.921 -19.41 -7.912 1 93.97 188 LEU A C 1
ATOM 1472 O O . LEU A 1 188 ? -17.955 -20.14 -7.677 1 93.97 188 LEU A O 1
ATOM 1476 N N . THR A 1 189 ? -19.866 -19.873 -8.612 1 91.9 189 THR A N 1
ATOM 1477 C CA . THR A 1 189 ? -20.088 -21.299 -8.821 1 91.9 189 THR A CA 1
ATOM 1478 C C . THR A 1 189 ? -19.552 -21.737 -10.181 1 91.9 189 THR A C 1
ATOM 1480 O O . THR A 1 189 ? -19.596 -22.922 -10.519 1 91.9 189 THR A O 1
ATOM 1483 N N . GLY A 1 190 ? -19.082 -20.85 -10.926 1 93.3 190 GLY A N 1
ATOM 1484 C CA . GLY A 1 190 ? -18.633 -21.195 -12.265 1 93.3 190 GLY A CA 1
ATOM 1485 C C . GLY A 1 190 ? -17.188 -21.655 -12.309 1 93.3 190 GLY A C 1
ATOM 1486 O O . GLY A 1 190 ? -16.599 -21.969 -11.273 1 93.3 190 GLY A O 1
ATOM 1487 N N . ARG A 1 191 ? -16.643 -21.797 -13.507 1 94.4 191 ARG A N 1
ATOM 1488 C CA . ARG A 1 191 ? -15.291 -22.281 -13.767 1 94.4 191 ARG A CA 1
ATOM 1489 C C . ARG A 1 191 ? -14.249 -21.341 -13.172 1 94.4 191 ARG A C 1
ATOM 1491 O O . ARG A 1 191 ? -14.463 -20.128 -13.108 1 94.4 191 ARG A O 1
ATOM 1498 N N . GLU A 1 192 ? -13.142 -21.879 -12.747 1 94.88 192 GLU A N 1
ATOM 1499 C CA . GLU A 1 192 ? -12.04 -21.133 -12.147 1 94.88 192 GLU A CA 1
ATOM 1500 C C . GLU A 1 192 ? -10.821 -21.117 -13.065 1 94.88 192 GLU A C 1
ATOM 1502 O O . GLU A 1 192 ? -10.495 -22.128 -13.69 1 94.88 192 GLU A O 1
ATOM 1507 N N . PHE A 1 193 ? -10.171 -19.953 -13.118 1 96.87 193 PHE A N 1
ATOM 1508 C CA . PHE A 1 193 ? -9.031 -19.794 -14.012 1 96.87 193 PHE A CA 1
ATOM 1509 C C . PHE A 1 193 ? -7.901 -19.04 -13.321 1 96.87 193 PHE A C 1
ATOM 1511 O O . PHE A 1 193 ? -8.136 -18.302 -12.362 1 96.87 193 PHE A O 1
ATOM 1518 N N . THR A 1 194 ? -6.712 -19.269 -13.727 1 96.76 194 THR A N 1
ATOM 1519 C CA . THR A 1 194 ? -5.507 -18.525 -13.38 1 96.76 194 THR A CA 1
ATOM 1520 C C . THR A 1 194 ? -4.844 -17.955 -14.631 1 96.76 194 THR A C 1
ATOM 1522 O O . THR A 1 194 ? -4.689 -18.657 -15.632 1 96.76 194 THR A O 1
ATOM 1525 N N . VAL A 1 195 ? -4.499 -16.722 -14.582 1 98.57 195 VAL A N 1
ATOM 1526 C CA . VAL A 1 195 ? -3.89 -16.053 -15.727 1 98.57 195 VAL A CA 1
ATOM 1527 C C . VAL A 1 195 ? -2.542 -15.46 -15.323 1 98.57 195 VAL A C 1
ATOM 1529 O O . VAL A 1 195 ? -2.465 -14.655 -14.392 1 98.57 195 VAL A O 1
ATOM 1532 N N . GLY A 1 196 ? -1.503 -15.909 -15.972 1 98.63 196 GLY A N 1
ATOM 1533 C CA . GLY A 1 196 ? -0.196 -15.292 -15.806 1 98.63 196 GLY A CA 1
ATOM 1534 C C . GLY A 1 196 ? 0.034 -14.122 -16.743 1 98.63 196 GLY A C 1
ATOM 1535 O O . GLY A 1 196 ? -0.386 -14.156 -17.902 1 98.63 196 GLY A O 1
ATOM 1536 N N . LEU A 1 197 ? 0.601 -13.083 -16.257 1 98.81 197 LEU A N 1
ATOM 1537 C CA . LEU A 1 197 ? 1.016 -11.931 -17.05 1 98.81 197 LEU A CA 1
ATOM 1538 C C . LEU A 1 197 ? 2.518 -11.698 -16.925 1 98.81 197 LEU A C 1
ATOM 1540 O O . LEU A 1 197 ? 3.074 -11.778 -15.827 1 98.81 197 LEU A O 1
ATOM 1544 N N . LEU A 1 198 ? 3.172 -11.412 -18.037 1 98.67 198 LEU A N 1
ATOM 1545 C CA . LEU A 1 198 ? 4.63 -11.37 -18.075 1 98.67 198 LEU A CA 1
ATOM 1546 C C . LEU A 1 198 ? 5.118 -10.176 -18.888 1 98.67 198 LEU A C 1
ATOM 1548 O O . LEU A 1 198 ? 4.738 -10.013 -20.049 1 98.67 198 LEU A O 1
ATOM 1552 N N . GLY A 1 199 ? 5.897 -9.229 -18.173 1 98.25 199 GLY A N 1
ATOM 1553 C CA . GLY A 1 199 ? 6.517 -8.134 -18.901 1 98.25 199 GLY A CA 1
ATOM 1554 C C . GLY A 1 199 ? 5.801 -6.81 -18.711 1 98.25 199 GLY A C 1
ATOM 1555 O O . GLY A 1 199 ? 4.904 -6.698 -17.873 1 98.25 199 GLY A O 1
ATOM 1556 N N . ASN A 1 200 ? 6.314 -5.789 -19.471 1 97.12 200 ASN A N 1
ATOM 1557 C CA . ASN A 1 200 ? 5.8 -4.423 -19.462 1 97.12 200 ASN A CA 1
ATOM 1558 C C . ASN A 1 200 ? 5.789 -3.819 -20.863 1 97.12 200 ASN A C 1
ATOM 1560 O O . ASN A 1 200 ? 6.821 -3.356 -21.352 1 97.12 200 ASN A O 1
ATOM 1564 N N . PRO A 1 201 ? 4.701 -3.666 -21.614 1 95.58 201 PRO A N 1
ATOM 1565 C CA . PRO A 1 201 ? 3.376 -4.14 -21.206 1 95.58 201 PRO A CA 1
ATOM 1566 C C . PRO A 1 201 ? 3.308 -5.659 -21.073 1 95.58 201 PRO A C 1
ATOM 1568 O O . PRO A 1 201 ? 4.137 -6.371 -21.646 1 95.58 201 PRO A O 1
ATOM 1571 N N . PRO A 1 202 ? 2.347 -6.123 -20.43 1 97.47 202 PRO A N 1
ATOM 1572 C CA . PRO A 1 202 ? 2.354 -7.559 -20.142 1 97.47 202 PRO A CA 1
ATOM 1573 C C . PRO A 1 202 ? 1.831 -8.396 -21.307 1 97.47 202 PRO A C 1
ATOM 1575 O O . PRO A 1 202 ? 0.885 -7.991 -21.988 1 97.47 202 PRO A O 1
ATOM 1578 N N . GLU A 1 203 ? 2.52 -9.457 -21.505 1 98.24 203 GLU A N 1
ATOM 1579 C CA . GLU A 1 203 ? 1.99 -10.568 -22.289 1 98.24 203 GLU A CA 1
ATOM 1580 C C . GLU A 1 203 ? 1.064 -11.443 -21.45 1 98.24 203 GLU A C 1
ATOM 1582 O O . GLU A 1 203 ? 1.39 -11.789 -20.312 1 98.24 203 GLU A O 1
ATOM 1587 N N . VAL A 1 204 ? -0.104 -11.689 -22.036 1 98.71 204 VAL A N 1
ATOM 1588 C CA . VAL A 1 204 ? -1 -12.613 -21.349 1 98.71 204 VAL A CA 1
ATOM 1589 C C . VAL A 1 204 ? -0.615 -14.052 -21.685 1 98.71 204 VAL A C 1
ATOM 1591 O O . VAL A 1 204 ? -0.641 -14.452 -22.851 1 98.71 204 VAL A O 1
ATOM 1594 N N . LEU A 1 205 ? -0.239 -14.836 -20.696 1 98.78 205 LEU A N 1
ATOM 1595 C CA . LEU A 1 205 ? 0.117 -16.237 -20.89 1 98.78 205 LEU A CA 1
ATOM 1596 C C . LEU A 1 205 ? -1.132 -17.097 -21.058 1 98.78 205 LEU A C 1
ATOM 1598 O O . LEU A 1 205 ? -2.241 -16.655 -20.749 1 98.78 205 LEU A O 1
ATOM 1602 N N . PRO A 1 206 ? -0.949 -18.26 -21.573 1 98.42 206 PRO A N 1
ATOM 1603 C CA . PRO A 1 206 ? -2.103 -19.149 -21.728 1 98.42 206 PRO A CA 1
ATOM 1604 C C . PRO A 1 206 ? -2.872 -19.35 -20.424 1 98.42 206 PRO A C 1
ATOM 1606 O O . PRO A 1 206 ? -2.265 -19.562 -19.372 1 98.42 206 PRO A O 1
ATOM 1609 N N . VAL A 1 207 ? -4.193 -19.283 -20.535 1 98.52 207 VAL A N 1
ATOM 1610 C CA . VAL A 1 207 ? -5.066 -19.376 -19.37 1 98.52 207 VAL A CA 1
ATOM 1611 C C . VAL A 1 207 ? -5.038 -20.798 -18.815 1 98.52 207 VAL A C 1
ATOM 1613 O O . VAL A 1 207 ? -5.108 -21.768 -19.574 1 98.52 207 VAL A O 1
ATOM 1616 N N . VAL A 1 208 ? -4.882 -20.896 -17.486 1 96.85 208 VAL A N 1
ATOM 1617 C CA . VAL A 1 208 ? -4.927 -22.181 -16.796 1 96.85 208 VAL A CA 1
ATOM 1618 C C . VAL A 1 208 ? -6.297 -22.372 -16.148 1 96.85 208 VAL A C 1
ATOM 1620 O O . VAL A 1 208 ? -6.776 -21.496 -15.425 1 96.85 208 VAL A O 1
ATOM 1623 N N . GLU A 1 209 ? -6.921 -23.458 -16.453 1 95.81 209 GLU A N 1
ATOM 1624 C CA . GLU A 1 209 ? -8.162 -23.786 -15.757 1 95.81 209 GLU A CA 1
ATOM 1625 C C . GLU A 1 209 ? -7.899 -24.688 -14.555 1 95.81 209 GLU A C 1
ATOM 1627 O O . GLU A 1 209 ? -7.098 -25.622 -14.637 1 95.81 209 GLU A O 1
ATOM 1632 N N . VAL A 1 210 ? -8.519 -24.327 -13.495 1 91.19 210 VAL A N 1
ATOM 1633 C CA . VAL A 1 210 ? -8.437 -25.139 -12.286 1 91.19 210 VAL A CA 1
ATOM 1634 C C . VAL A 1 210 ? -9.713 -25.963 -12.129 1 91.19 210 VAL A C 1
ATOM 1636 O O . VAL A 1 210 ? -10.813 -25.41 -12.066 1 91.19 210 VAL A O 1
ATOM 1639 N N . GLY A 1 211 ? -9.52 -27.214 -12.14 1 86.4 211 GLY A N 1
ATOM 1640 C CA . GLY A 1 211 ? -10.647 -28.119 -11.983 1 86.4 211 GLY A CA 1
ATOM 1641 C C . GLY A 1 211 ? -10.386 -29.229 -10.982 1 86.4 211 GLY A C 1
ATOM 1642 O O . GLY A 1 211 ? -9.234 -29.592 -10.736 1 86.4 211 GLY A O 1
ATOM 1643 N N . PHE A 1 212 ? -11.463 -29.682 -10.461 1 79.4 212 PHE A N 1
ATOM 1644 C CA . PHE A 1 212 ? -11.303 -30.617 -9.354 1 79.4 212 PHE A CA 1
ATOM 1645 C C . PHE A 1 212 ? -11.993 -31.941 -9.659 1 79.4 212 PHE A C 1
ATOM 1647 O O . PHE A 1 212 ? -12.104 -32.805 -8.787 1 79.4 212 PHE A O 1
ATOM 1654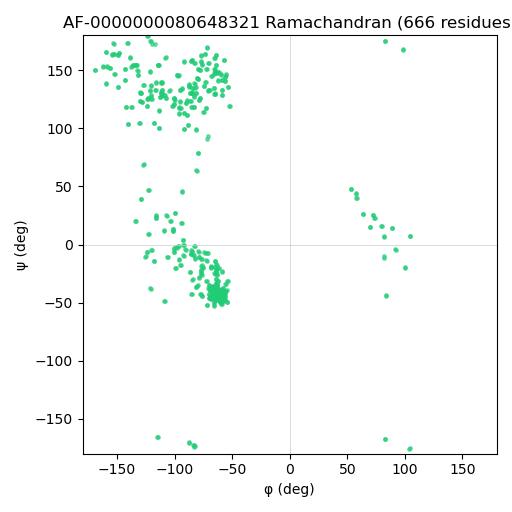 N N . GLU A 1 213 ? -12.426 -32.086 -10.843 1 76.75 213 GLU A N 1
ATOM 1655 C CA . GLU A 1 213 ? -13.2 -33.262 -11.227 1 76.75 213 GLU A CA 1
ATOM 1656 C C . GLU A 1 213 ? -12.357 -34.531 -11.14 1 76.75 213 GLU A C 1
ATOM 1658 O O . GLU A 1 213 ? -12.885 -35.618 -10.895 1 76.75 213 GLU A O 1
ATOM 1663 N N . GLY A 1 214 ? -11.074 -34.4 -11.25 1 72.79 214 GLY A N 1
ATOM 1664 C CA . GLY A 1 214 ? -10.202 -35.564 -11.235 1 72.79 214 GLY A CA 1
ATOM 1665 C C . GLY A 1 214 ? -9.825 -36.01 -9.835 1 72.79 214 GLY A C 1
ATOM 1666 O O . GLY A 1 214 ? -9.204 -37.06 -9.659 1 72.79 214 GLY A O 1
ATOM 1667 N N . LEU A 1 215 ? -10.244 -35.258 -8.909 1 76.65 215 LEU A N 1
ATOM 1668 C CA . LEU A 1 215 ? -9.877 -35.585 -7.536 1 76.65 215 LEU A CA 1
ATOM 1669 C C . LEU A 1 215 ? -10.769 -36.693 -6.984 1 76.65 215 LEU A C 1
ATOM 1671 O O . LEU A 1 215 ? -11.89 -36.887 -7.459 1 76.65 215 LEU A O 1
ATOM 1675 N N . PRO A 1 216 ? -10.169 -37.445 -6.049 1 76.31 216 PRO A N 1
ATOM 1676 C CA . PRO A 1 216 ? -10.97 -38.519 -5.456 1 76.31 216 PRO A CA 1
ATOM 1677 C C . PRO A 1 216 ? -12.257 -38.008 -4.813 1 76.31 216 PRO A C 1
ATOM 1679 O O . PRO A 1 216 ? -12.369 -36.819 -4.507 1 76.31 216 PRO A O 1
ATOM 1682 N N . ALA A 1 217 ? -13.134 -39.024 -4.709 1 75.4 217 ALA A N 1
ATOM 1683 C CA . ALA A 1 217 ? -14.393 -38.709 -4.038 1 75.4 217 ALA A CA 1
ATOM 1684 C C . ALA A 1 217 ? -14.148 -38.212 -2.616 1 75.4 217 ALA A C 1
ATOM 1686 O O . ALA A 1 217 ? -13.306 -38.757 -1.898 1 75.4 217 ALA A O 1
ATOM 1687 N N . GLY A 1 218 ? -14.769 -37.125 -2.199 1 71.74 218 GLY A N 1
ATOM 1688 C CA . GLY A 1 218 ? -14.615 -36.605 -0.85 1 71.74 218 GLY A CA 1
ATOM 1689 C C . GLY A 1 218 ? -13.648 -35.439 -0.766 1 71.74 218 GLY A C 1
ATOM 1690 O O . GLY A 1 218 ? -13.649 -34.695 0.217 1 71.74 218 GLY A O 1
ATOM 1691 N N . ALA A 1 219 ? -12.78 -35.358 -1.838 1 72.78 219 ALA A N 1
ATOM 1692 C CA . ALA A 1 219 ? -11.844 -34.237 -1.843 1 72.78 219 ALA A CA 1
ATOM 1693 C C . ALA A 1 219 ? -12.576 -32.911 -2.031 1 72.78 219 ALA A C 1
ATOM 1695 O O . ALA A 1 219 ? -13.597 -32.851 -2.721 1 72.78 219 ALA A O 1
ATOM 1696 N N . PRO A 1 220 ? -12.006 -31.918 -1.358 1 72.92 220 PRO A N 1
ATOM 1697 C CA . PRO A 1 220 ? -12.615 -30.607 -1.594 1 72.92 220 PRO A CA 1
ATOM 1698 C C . PRO A 1 220 ? -12.582 -30.197 -3.065 1 72.92 220 PRO A C 1
ATOM 1700 O O . PRO A 1 220 ? -11.619 -30.502 -3.773 1 72.92 220 PRO A O 1
ATOM 1703 N N . ARG A 1 221 ? -13.608 -29.59 -3.508 1 70.97 221 ARG A N 1
ATOM 1704 C CA . ARG A 1 221 ? -13.714 -29.201 -4.911 1 70.97 221 ARG A CA 1
ATOM 1705 C C . ARG A 1 221 ? -13.369 -27.728 -5.098 1 70.97 221 ARG A C 1
ATOM 1707 O O . ARG A 1 221 ? -14.037 -27.02 -5.855 1 70.97 221 ARG A O 1
ATOM 1714 N N . PHE A 1 222 ? -12.585 -27.236 -4.236 1 71.93 222 PHE A N 1
ATOM 1715 C CA . PHE A 1 222 ? -12.017 -25.904 -4.403 1 71.93 222 PHE A CA 1
ATOM 1716 C C . PHE A 1 222 ? -10.548 -25.886 -3.998 1 71.93 222 PHE A C 1
ATOM 1718 O O . PHE A 1 222 ? -10.08 -26.789 -3.303 1 71.93 222 PHE A O 1
ATOM 1725 N N . ASP A 1 223 ? -9.869 -24.933 -4.446 1 73.33 223 ASP A N 1
ATOM 1726 C CA . ASP A 1 223 ? -8.426 -24.835 -4.248 1 73.33 223 ASP A CA 1
ATOM 1727 C C . ASP A 1 223 ? -8.092 -24.506 -2.795 1 73.33 223 ASP A C 1
ATOM 1729 O O . ASP A 1 223 ? -8.103 -23.339 -2.399 1 73.33 223 ASP A O 1
ATOM 1733 N N . CYS A 1 224 ? -7.857 -25.492 -2.008 1 70.97 224 CYS A N 1
ATOM 1734 C CA . CYS A 1 224 ? -7.495 -25.351 -0.602 1 70.97 224 CYS A CA 1
ATOM 1735 C C . CYS A 1 224 ? -6.124 -25.958 -0.328 1 70.97 224 CYS A C 1
ATOM 1737 O O . CYS A 1 224 ? -5.496 -26.516 -1.23 1 70.97 224 CYS A O 1
ATOM 1739 N N . TYR A 1 225 ? -5.685 -25.74 0.85 1 70.88 225 TYR A N 1
ATOM 1740 C CA . TYR A 1 225 ? -4.339 -26.16 1.222 1 70.88 225 TYR A CA 1
ATOM 1741 C C . TYR A 1 225 ? -4.14 -27.649 0.96 1 70.88 225 TYR A C 1
ATOM 1743 O O . TYR A 1 225 ? -3.138 -28.053 0.366 1 70.88 225 TYR A O 1
ATOM 1751 N N . GLU A 1 226 ? -5.156 -28.435 1.247 1 67.47 226 GLU A N 1
ATOM 1752 C CA . GLU A 1 226 ? -5.084 -29.884 1.08 1 67.47 226 GLU A CA 1
ATOM 1753 C C . GLU A 1 226 ? -4.971 -30.265 -0.393 1 67.47 226 GLU A C 1
ATOM 1755 O O . GLU A 1 226 ? -4.154 -31.112 -0.76 1 67.47 226 GLU A O 1
ATOM 1760 N N . VAL A 1 227 ? -5.773 -29.669 -1.189 1 67.41 227 VAL A N 1
ATOM 1761 C CA . VAL A 1 227 ? -5.789 -29.988 -2.613 1 67.41 227 VAL A CA 1
ATOM 1762 C C . VAL A 1 227 ? -4.472 -29.555 -3.254 1 67.41 227 VAL A C 1
ATOM 1764 O O . VAL A 1 227 ? -3.826 -30.34 -3.952 1 67.41 227 VAL A O 1
ATOM 1767 N N . LYS A 1 228 ? -4.037 -28.384 -2.942 1 67.59 228 LYS A N 1
ATOM 1768 C CA . LYS A 1 228 ? -2.867 -27.784 -3.577 1 67.59 228 LYS A CA 1
ATOM 1769 C C . LYS A 1 228 ? -1.59 -28.521 -3.183 1 67.59 228 LYS A C 1
ATOM 1771 O O . LYS A 1 228 ? -0.718 -28.755 -4.023 1 67.59 228 LYS A O 1
ATOM 1776 N N . TRP A 1 229 ? -1.53 -28.975 -1.953 1 66.39 229 TRP A N 1
ATOM 1777 C CA . TRP A 1 229 ? -0.221 -29.402 -1.47 1 66.39 229 TRP A CA 1
ATOM 1778 C C . TRP A 1 229 ? -0.229 -30.886 -1.116 1 66.39 229 TRP A C 1
ATOM 1780 O O . TRP A 1 229 ? 0.829 -31.497 -0.953 1 66.39 229 TRP A O 1
ATOM 1790 N N . ILE A 1 230 ? -1.476 -31.427 -1.018 1 65.5 230 ILE A N 1
ATOM 1791 C CA . ILE A 1 230 ? -1.546 -32.847 -0.691 1 65.5 230 ILE A CA 1
ATOM 1792 C C . ILE A 1 230 ? -2.003 -33.637 -1.916 1 65.5 230 ILE A C 1
ATOM 1794 O O . ILE A 1 230 ? -1.298 -34.534 -2.383 1 65.5 230 ILE A O 1
ATOM 1798 N N . TYR A 1 231 ? -3.023 -33.151 -2.488 1 66.4 231 TYR A N 1
ATOM 1799 C CA . TYR A 1 231 ? -3.554 -33.928 -3.602 1 66.4 231 TYR A CA 1
ATOM 1800 C C . TYR A 1 231 ? -2.833 -33.585 -4.899 1 66.4 231 TYR A C 1
ATOM 1802 O O . TYR A 1 231 ? -2.469 -34.477 -5.67 1 66.4 231 TYR A O 1
ATOM 1810 N N . ASP A 1 232 ? -2.593 -32.299 -5.107 1 64.79 232 ASP A N 1
ATOM 1811 C CA . ASP A 1 232 ? -1.934 -31.838 -6.325 1 64.79 232 ASP A CA 1
ATOM 1812 C C . ASP A 1 232 ? -0.427 -31.705 -6.117 1 64.79 232 ASP A C 1
ATOM 1814 O O . ASP A 1 232 ? 0.137 -30.624 -6.297 1 64.79 232 ASP A O 1
ATOM 1818 N N . SER A 1 233 ? 0.151 -32.706 -5.501 1 63.01 233 SER A N 1
ATOM 1819 C CA . SER A 1 233 ? 1.59 -32.773 -5.268 1 63.01 233 SER A CA 1
ATOM 1820 C C . SER A 1 233 ? 2.249 -33.812 -6.17 1 63.01 233 SER A C 1
ATOM 1822 O O . SER A 1 233 ? 1.567 -34.661 -6.747 1 63.01 233 SER A O 1
ATOM 1824 N N . LEU A 1 234 ? 3.458 -33.711 -6.326 1 66.01 234 LEU A N 1
ATOM 1825 C CA . LEU A 1 234 ? 4.223 -34.64 -7.15 1 66.01 234 LEU A CA 1
ATOM 1826 C C . LEU A 1 234 ? 3.985 -36.081 -6.708 1 66.01 234 LEU A C 1
ATOM 1828 O O . LEU A 1 234 ? 3.911 -36.986 -7.542 1 66.01 234 LEU A O 1
ATOM 1832 N N . GLU A 1 235 ? 3.751 -36.199 -5.482 1 65.2 235 GLU A N 1
ATOM 1833 C CA . GLU A 1 235 ? 3.624 -37.547 -4.936 1 65.2 235 GLU A CA 1
ATOM 1834 C C . GLU A 1 235 ? 2.238 -38.125 -5.211 1 65.2 235 GLU A C 1
ATOM 1836 O O . GLU A 1 235 ? 2.103 -39.315 -5.502 1 65.2 235 GLU A O 1
ATOM 1841 N N . ALA A 1 236 ? 1.227 -37.274 -5.176 1 67.46 236 ALA A N 1
ATOM 1842 C CA . ALA A 1 236 ? -0.143 -37.757 -5.333 1 67.46 236 ALA A CA 1
ATOM 1843 C C . ALA A 1 236 ? -0.511 -37.892 -6.807 1 67.46 236 ALA A C 1
ATOM 1845 O O . ALA A 1 236 ? -1.365 -38.705 -7.168 1 67.46 236 ALA A O 1
ATOM 1846 N N . GLY A 1 237 ? 0.11 -37.059 -7.585 1 67.44 237 GLY A N 1
ATOM 1847 C CA . GLY A 1 237 ? 0.041 -37.235 -9.027 1 67.44 237 GLY A CA 1
ATOM 1848 C C . GLY A 1 237 ? -1.231 -36.675 -9.636 1 67.44 237 GLY A C 1
ATOM 1849 O O . GLY A 1 237 ? -1.567 -36.989 -10.78 1 67.44 237 GLY A O 1
ATOM 1850 N N . PHE A 1 238 ? -1.999 -36.026 -8.849 1 75.31 238 PHE A N 1
ATOM 1851 C CA . PHE A 1 238 ? -3.172 -35.401 -9.45 1 75.31 238 PHE A CA 1
ATOM 1852 C C . PHE A 1 238 ? -2.835 -34.011 -9.976 1 75.31 238 PHE A C 1
ATOM 1854 O O . PHE A 1 238 ? -1.977 -33.322 -9.42 1 75.31 238 PHE A O 1
ATOM 1861 N N . ASP A 1 239 ? -3.322 -33.745 -11.164 1 77.41 239 ASP A N 1
ATOM 1862 C CA . ASP A 1 239 ? -3.217 -32.403 -11.73 1 77.41 239 ASP A CA 1
ATOM 1863 C C . ASP A 1 239 ? -4.594 -31.759 -11.875 1 77.41 239 ASP A C 1
ATOM 1865 O O . ASP A 1 239 ? -5.431 -32.237 -12.643 1 77.41 239 ASP A O 1
ATOM 1869 N N . THR A 1 240 ? -4.718 -30.81 -11.181 1 82.42 240 THR A N 1
ATOM 1870 C CA . THR A 1 240 ? -6.023 -30.16 -11.151 1 82.42 240 THR A CA 1
ATOM 1871 C C . THR A 1 240 ? -6.084 -29.021 -12.165 1 82.42 240 THR A C 1
ATOM 1873 O O . THR A 1 240 ? -6.958 -28.156 -12.083 1 82.42 240 THR A O 1
ATOM 1876 N N . THR A 1 241 ? -5.136 -29.096 -13.101 1 88.14 241 THR A N 1
ATOM 1877 C CA . THR A 1 241 ? -5.096 -27.938 -13.987 1 88.14 241 THR A CA 1
ATOM 1878 C C . THR A 1 241 ? -5.049 -28.377 -15.448 1 88.14 241 THR A C 1
ATOM 1880 O O . THR A 1 241 ? -4.57 -29.47 -15.758 1 88.14 241 THR A O 1
ATOM 1883 N N . VAL A 1 242 ? -5.657 -27.632 -16.263 1 91.31 242 VAL A N 1
ATOM 1884 C CA . VAL A 1 242 ? -5.592 -27.758 -17.715 1 91.31 242 VAL A CA 1
ATOM 1885 C C . VAL A 1 242 ? -5.04 -26.47 -18.321 1 91.31 242 VAL A C 1
ATOM 1887 O O . VAL A 1 242 ? -5.555 -25.381 -18.056 1 91.31 242 VAL A O 1
ATOM 1890 N N . CYS A 1 243 ? -4.002 -26.622 -19.1 1 94.09 243 CYS A N 1
ATOM 1891 C CA . CYS A 1 243 ? -3.375 -25.465 -19.73 1 94.09 243 CYS A CA 1
ATOM 1892 C C . CYS A 1 243 ? -2.908 -25.8 -21.142 1 94.09 243 CYS A C 1
ATOM 1894 O O . CYS A 1 243 ? -2.109 -26.718 -21.334 1 94.09 243 CYS A O 1
ATOM 1896 N N . PRO A 1 244 ? -3.39 -25.167 -22.202 1 96.71 244 PRO A N 1
ATOM 1897 C CA . PRO A 1 244 ? -4.325 -24.042 -22.128 1 96.71 244 PRO A CA 1
ATOM 1898 C C . PRO A 1 244 ? -5.758 -24.484 -21.84 1 96.71 244 PRO A C 1
ATOM 1900 O O . PRO A 1 244 ? -6.168 -25.572 -22.253 1 96.71 244 PRO A O 1
ATOM 1903 N N . ALA A 1 245 ? -6.457 -23.634 -21.193 1 97.13 245 ALA A N 1
ATOM 1904 C CA . ALA A 1 245 ? -7.874 -23.878 -20.935 1 97.13 245 ALA A CA 1
ATOM 1905 C C . ALA A 1 245 ? -8.673 -23.901 -22.235 1 97.13 245 ALA A C 1
ATOM 1907 O O . ALA A 1 245 ? -8.303 -23.24 -23.209 1 97.13 245 ALA A O 1
ATOM 1908 N N . ASP A 1 246 ? -9.761 -24.706 -22.258 1 96.12 246 ASP A N 1
ATOM 1909 C CA . ASP A 1 246 ? -10.698 -24.723 -23.377 1 96.12 246 ASP A CA 1
ATOM 1910 C C . ASP A 1 246 ? -11.702 -23.578 -23.27 1 96.12 246 ASP A C 1
ATOM 1912 O O . ASP A 1 246 ? -12.689 -23.677 -22.537 1 96.12 246 ASP A O 1
ATOM 1916 N N . LEU A 1 247 ? -11.418 -22.547 -23.99 1 97.09 247 LEU A N 1
ATOM 1917 C CA . LEU A 1 247 ? -12.229 -21.336 -23.948 1 97.09 247 LEU A CA 1
ATOM 1918 C C . LEU A 1 247 ? -12.673 -20.93 -25.349 1 97.09 247 LEU A C 1
ATOM 1920 O O . LEU A 1 247 ? -11.902 -21.04 -26.305 1 97.09 247 LEU A O 1
ATOM 1924 N N . ASP A 1 248 ? -13.916 -20.536 -25.48 1 97.14 248 ASP A N 1
ATOM 1925 C CA . ASP A 1 248 ? -14.28 -19.849 -26.716 1 97.14 248 ASP A CA 1
ATOM 1926 C C . ASP A 1 248 ? -13.684 -18.444 -26.76 1 97.14 248 ASP A C 1
ATOM 1928 O O . ASP A 1 248 ? -13.167 -17.952 -25.755 1 97.14 248 ASP A O 1
ATOM 1932 N N . GLU A 1 249 ? -13.766 -17.835 -27.893 1 97.54 249 GLU A N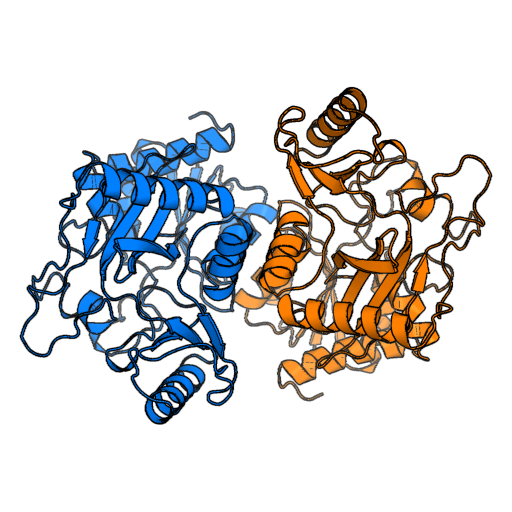 1
ATOM 1933 C CA . GLU A 1 249 ? -13.088 -16.565 -28.136 1 97.54 249 GLU A CA 1
ATOM 1934 C C . GLU A 1 249 ? -13.65 -15.461 -27.246 1 97.54 249 GLU A C 1
ATOM 1936 O O . GLU A 1 249 ? -12.903 -14.609 -26.759 1 97.54 249 GLU A O 1
ATOM 1941 N N . ASP A 1 250 ? -14.903 -15.499 -27.079 1 98.02 250 ASP A N 1
ATOM 1942 C CA . ASP A 1 250 ? -15.556 -14.46 -26.289 1 98.02 250 ASP A CA 1
ATOM 1943 C C . ASP A 1 250 ? -15.118 -14.523 -24.828 1 98.02 250 ASP A C 1
ATOM 1945 O O . ASP A 1 250 ? -14.704 -13.513 -24.254 1 98.02 250 ASP A O 1
ATOM 1949 N N . LEU A 1 251 ? -15.229 -15.676 -24.223 1 98.02 251 LEU A N 1
ATOM 1950 C CA . LEU A 1 251 ? -14.83 -15.848 -22.831 1 98.02 251 LEU A CA 1
ATOM 1951 C C . LEU A 1 251 ? -13.342 -15.566 -22.653 1 98.02 251 LEU A C 1
ATOM 1953 O O . LEU A 1 251 ? -12.939 -14.92 -21.683 1 98.02 251 LEU A O 1
ATOM 1957 N N . ARG A 1 252 ? -12.549 -16.023 -23.585 1 98.17 252 ARG A N 1
ATOM 1958 C CA . ARG A 1 252 ? -11.115 -15.757 -23.544 1 98.17 252 ARG A CA 1
ATOM 1959 C C . ARG A 1 252 ? -10.837 -14.259 -23.499 1 98.17 252 ARG A C 1
ATOM 1961 O O . ARG A 1 252 ? -10.049 -13.793 -22.674 1 98.17 252 ARG A O 1
ATOM 1968 N N . SER A 1 253 ? -11.502 -13.58 -24.358 1 98.28 253 SER A N 1
ATOM 1969 C CA . SER A 1 253 ? -11.301 -12.137 -24.444 1 98.28 253 SER A CA 1
ATOM 1970 C C . SER A 1 253 ? -11.682 -11.448 -23.138 1 98.28 253 SER A C 1
ATOM 1972 O O . SER A 1 253 ? -10.983 -10.541 -22.682 1 98.28 253 SER A O 1
ATOM 1974 N N . ARG A 1 254 ? -12.758 -11.855 -22.527 1 98.46 254 ARG A N 1
ATOM 1975 C CA . ARG A 1 254 ? -13.216 -11.253 -21.279 1 98.46 254 ARG A CA 1
ATOM 1976 C C . ARG A 1 254 ? -12.24 -11.539 -20.143 1 98.46 254 ARG A C 1
ATOM 1978 O O . ARG A 1 254 ? -11.951 -10.66 -19.329 1 98.46 254 ARG A O 1
ATOM 1985 N N . ILE A 1 255 ? -11.685 -12.707 -20.117 1 98.63 255 ILE A N 1
ATOM 1986 C CA . ILE A 1 255 ? -10.731 -13.106 -19.088 1 98.63 255 ILE A CA 1
ATOM 1987 C C . ILE A 1 255 ? -9.433 -12.318 -19.254 1 98.63 255 ILE A C 1
ATOM 1989 O O . ILE A 1 255 ? -8.912 -11.757 -18.287 1 98.63 255 ILE A O 1
ATOM 1993 N N . GLU A 1 256 ? -8.972 -12.268 -20.474 1 98.58 256 GLU A N 1
ATOM 1994 C CA . GLU A 1 256 ? -7.715 -11.58 -20.753 1 98.58 256 GLU A CA 1
ATOM 1995 C C . GLU A 1 256 ? -7.833 -10.083 -20.482 1 98.58 256 GLU A C 1
ATOM 1997 O O . GLU A 1 256 ? -6.899 -9.464 -19.967 1 98.58 256 GLU A O 1
ATOM 2002 N N . ARG A 1 257 ? -8.95 -9.527 -20.803 1 98.38 257 ARG A N 1
ATOM 2003 C CA . ARG A 1 257 ? -9.19 -8.113 -20.534 1 98.38 257 ARG A CA 1
ATOM 2004 C C . ARG A 1 257 ? -9.195 -7.834 -19.034 1 98.38 257 ARG A C 1
ATOM 2006 O O . ARG A 1 257 ? -8.562 -6.882 -18.573 1 98.38 257 ARG A O 1
ATOM 2013 N N . ALA A 1 258 ? -9.894 -8.655 -18.252 1 98.5 258 ALA A N 1
ATOM 2014 C CA . ALA A 1 258 ? -9.931 -8.496 -16.801 1 98.5 258 ALA A CA 1
ATOM 2015 C C . ALA A 1 258 ? -8.53 -8.585 -16.203 1 98.5 258 ALA A C 1
ATOM 2017 O O . ALA A 1 258 ? -8.179 -7.811 -15.309 1 98.5 258 ALA A O 1
ATOM 2018 N N . ALA A 1 259 ? -7.752 -9.483 -16.748 1 98.62 259 ALA A N 1
ATOM 2019 C CA . ALA A 1 259 ? -6.399 -9.694 -16.24 1 98.62 259 ALA A CA 1
ATOM 2020 C C . ALA A 1 259 ? -5.503 -8.499 -16.554 1 98.62 259 ALA A C 1
ATOM 2022 O O . ALA A 1 259 ? -4.812 -7.984 -15.672 1 98.62 259 ALA A O 1
ATOM 2023 N N . THR A 1 260 ? -5.558 -8.003 -17.769 1 98.6 260 THR A N 1
ATOM 2024 C CA . THR A 1 260 ? -4.709 -6.895 -18.194 1 98.6 260 THR A CA 1
ATOM 2025 C C . THR A 1 260 ? -5.104 -5.607 -17.478 1 98.6 260 THR A C 1
ATOM 2027 O O . THR A 1 260 ? -4.241 -4.855 -17.021 1 98.6 260 THR A O 1
ATOM 2030 N N . GLU A 1 261 ? -6.418 -5.386 -17.342 1 98.37 261 GLU A N 1
ATOM 2031 C CA . GLU A 1 261 ? -6.899 -4.194 -16.652 1 98.37 261 GLU A CA 1
ATOM 2032 C C . GLU A 1 261 ? -6.523 -4.222 -15.173 1 98.37 261 GLU A C 1
ATOM 2034 O O . GLU A 1 261 ? -6.221 -3.181 -14.584 1 98.37 261 GLU A O 1
ATOM 2039 N N . SER A 1 262 ? -6.549 -5.416 -14.581 1 98.76 262 SER A N 1
ATOM 2040 C CA . SER A 1 262 ? -6.134 -5.554 -13.189 1 98.76 262 SER A CA 1
ATOM 2041 C C . SER A 1 262 ? -4.647 -5.259 -13.024 1 98.76 262 SER A C 1
ATOM 2043 O O . SER A 1 262 ? -4.248 -4.556 -12.093 1 98.76 262 SER A O 1
ATOM 2045 N N . PHE A 1 263 ? -3.847 -5.805 -13.966 1 98.67 263 PHE A N 1
ATOM 2046 C CA . PHE A 1 263 ? -2.405 -5.592 -13.985 1 98.67 263 PHE A CA 1
ATOM 2047 C C . PHE A 1 263 ? -2.078 -4.104 -14.03 1 98.67 263 PHE A C 1
ATOM 2049 O O . PHE A 1 263 ? -1.237 -3.625 -13.267 1 98.67 263 PHE A O 1
ATOM 2056 N N . GLU A 1 264 ? -2.799 -3.409 -14.802 1 97.75 264 GLU A N 1
ATOM 2057 C CA . GLU A 1 264 ? -2.584 -1.976 -14.979 1 97.75 264 GLU A CA 1
ATOM 2058 C C . GLU A 1 264 ? -3.102 -1.188 -13.78 1 97.75 264 GLU A C 1
ATOM 2060 O O . GLU A 1 264 ? -2.409 -0.309 -13.262 1 97.75 264 GLU A O 1
ATOM 2065 N N . ALA A 1 265 ? -4.281 -1.523 -13.303 1 97.65 265 ALA A N 1
ATOM 2066 C CA . ALA A 1 265 ? -4.913 -0.795 -12.206 1 97.65 265 ALA A CA 1
ATOM 2067 C C . ALA A 1 265 ? -4.089 -0.909 -10.926 1 97.65 265 ALA A C 1
ATOM 2069 O O . ALA A 1 265 ? -3.983 0.053 -10.162 1 97.65 265 ALA A O 1
ATOM 2070 N N . LEU A 1 266 ? -3.483 -2.079 -10.751 1 98.44 266 LEU A N 1
ATOM 2071 C CA . LEU A 1 266 ? -2.722 -2.336 -9.533 1 98.44 266 LEU A CA 1
ATOM 2072 C C . LEU A 1 266 ? -1.262 -1.932 -9.709 1 98.44 266 LEU A C 1
ATOM 2074 O O . LEU A 1 266 ? -0.468 -2.035 -8.771 1 98.44 266 LEU A O 1
ATOM 2078 N N . GLU A 1 267 ? -0.91 -1.508 -10.932 1 97.32 267 GLU A N 1
ATOM 2079 C CA . GLU A 1 267 ? 0.447 -1.09 -11.269 1 97.32 267 GLU A CA 1
ATOM 2080 C C . GLU A 1 267 ? 1.453 -2.203 -10.991 1 97.32 267 GLU A C 1
ATOM 2082 O O . GLU A 1 267 ? 2.496 -1.965 -10.378 1 97.32 267 GLU A O 1
ATOM 2087 N N . VAL A 1 268 ? 1.007 -3.408 -11.328 1 98.5 268 VAL A N 1
ATOM 2088 C CA . VAL A 1 268 ? 1.903 -4.558 -11.258 1 98.5 268 VAL A CA 1
ATOM 2089 C C . VAL A 1 268 ? 3.022 -4.404 -12.286 1 98.5 268 VAL A C 1
ATOM 2091 O O . VAL A 1 268 ? 2.821 -3.813 -13.349 1 98.5 268 VAL A O 1
ATOM 2094 N N . ARG A 1 269 ? 4.218 -4.911 -11.947 1 98.42 269 ARG A N 1
ATOM 2095 C CA . ARG A 1 269 ? 5.379 -4.775 -12.821 1 98.42 269 ARG A CA 1
ATOM 2096 C C . ARG A 1 269 ? 6.049 -6.125 -13.056 1 98.42 269 ARG A C 1
ATOM 2098 O O . ARG A 1 269 ? 6.232 -6.904 -12.119 1 98.42 269 ARG A O 1
ATOM 2105 N N . ASP A 1 270 ? 6.333 -6.492 -14.276 1 98.72 270 ASP A N 1
ATOM 2106 C CA . ASP A 1 270 ? 7.238 -7.539 -14.741 1 98.72 270 ASP A CA 1
ATOM 2107 C C . ASP A 1 270 ? 6.55 -8.902 -14.737 1 98.72 270 ASP A C 1
ATOM 2109 O O . ASP A 1 270 ? 6.741 -9.703 -15.654 1 98.72 270 ASP A O 1
ATOM 2113 N N . LEU A 1 271 ? 5.78 -9.251 -13.659 1 98.74 271 LEU A N 1
ATOM 2114 C CA . LEU A 1 271 ? 5.132 -10.554 -13.565 1 98.74 271 LEU A CA 1
ATOM 2115 C C . LEU A 1 271 ? 3.965 -10.511 -12.584 1 98.74 271 LEU A C 1
ATOM 2117 O O . LEU A 1 271 ? 3.971 -9.718 -11.639 1 98.74 271 LEU A O 1
ATOM 2121 N N . CYS A 1 272 ? 3.028 -11.389 -12.816 1 97.96 272 CYS A N 1
ATOM 2122 C CA . CYS A 1 272 ? 1.872 -11.502 -11.934 1 97.96 272 CYS A CA 1
ATOM 2123 C C . CYS A 1 272 ? 1.059 -12.75 -12.258 1 97.96 272 CYS A C 1
ATOM 2125 O O . CYS A 1 272 ? 1.092 -13.242 -13.387 1 97.96 272 CYS A O 1
ATOM 2127 N N . ARG A 1 273 ? 0.427 -13.275 -11.293 1 97.94 273 ARG A N 1
ATOM 2128 C CA . ARG A 1 273 ? -0.603 -14.295 -11.462 1 97.94 273 ARG A CA 1
ATOM 2129 C C . ARG A 1 273 ? -1.936 -13.829 -10.884 1 97.94 273 ARG A C 1
ATOM 2131 O O . ARG A 1 273 ? -2.003 -13.407 -9.728 1 97.94 273 ARG A O 1
ATOM 2138 N N . LEU A 1 274 ? -2.969 -13.915 -11.66 1 97.81 274 LEU A N 1
ATOM 2139 C CA . LEU A 1 274 ? -4.309 -13.52 -11.239 1 97.81 274 LEU A CA 1
ATOM 2140 C C . LEU A 1 274 ? -5.252 -14.718 -11.236 1 97.81 274 LEU A C 1
ATOM 2142 O O . LEU A 1 274 ? -5.221 -15.541 -12.155 1 97.81 274 LEU A O 1
ATOM 2146 N N . ASP A 1 275 ? -6.077 -14.784 -10.257 1 96.81 275 ASP A N 1
ATOM 2147 C CA . ASP A 1 275 ? -7.088 -15.832 -10.155 1 96.81 275 ASP A CA 1
ATOM 2148 C C . ASP A 1 275 ? -8.492 -15.261 -10.342 1 96.81 275 ASP A C 1
ATOM 2150 O O . ASP A 1 275 ? -8.82 -14.21 -9.786 1 96.81 275 ASP A O 1
ATOM 2154 N N . LEU A 1 276 ? -9.208 -15.953 -11.156 1 97.25 276 LEU A N 1
ATOM 2155 C CA . LEU A 1 276 ? -10.55 -15.537 -11.549 1 97.25 276 LEU A CA 1
ATOM 2156 C C . LEU A 1 276 ? -11.528 -16.703 -11.459 1 97.25 276 LEU A C 1
ATOM 2158 O O . LEU A 1 276 ? -11.133 -17.863 -11.599 1 97.25 276 LEU A O 1
ATOM 2162 N N . ARG A 1 277 ? -12.747 -16.348 -11.27 1 96.55 277 ARG A N 1
ATOM 2163 C CA . ARG A 1 277 ? -13.814 -17.343 -11.287 1 96.55 277 ARG A CA 1
ATOM 2164 C C . ARG A 1 277 ? -15.078 -16.78 -11.928 1 96.55 277 ARG A C 1
ATOM 2166 O O . ARG A 1 277 ? -15.402 -15.604 -11.746 1 96.55 277 ARG A O 1
ATOM 2173 N N . LEU A 1 278 ? -15.761 -17.608 -12.689 1 97.16 278 LEU A N 1
ATOM 2174 C CA . LEU A 1 278 ? -17.022 -17.207 -13.304 1 97.16 278 LEU A CA 1
ATOM 2175 C C . LEU A 1 278 ? -18.17 -17.307 -12.306 1 97.16 278 LEU A C 1
ATOM 2177 O O . LEU A 1 278 ? -18.173 -18.189 -11.444 1 97.16 278 LEU A O 1
ATOM 2181 N N . ASP A 1 279 ? -19.093 -16.339 -12.438 1 95.61 279 ASP A N 1
ATOM 2182 C CA . ASP A 1 279 ? -20.34 -16.515 -11.7 1 95.61 279 ASP A CA 1
ATOM 2183 C C . ASP A 1 279 ? -21.313 -17.406 -12.469 1 95.61 279 ASP A C 1
ATOM 2185 O O . ASP A 1 279 ? -20.933 -18.042 -13.454 1 95.61 279 ASP A O 1
ATOM 2189 N N . ALA A 1 280 ? -22.526 -17.521 -11.983 1 93.89 280 ALA A N 1
ATOM 2190 C CA . ALA A 1 280 ? -23.532 -18.406 -12.563 1 93.89 280 ALA A CA 1
ATOM 2191 C C . ALA A 1 280 ? -23.89 -17.974 -13.982 1 93.89 280 ALA A C 1
ATOM 2193 O O . ALA A 1 280 ? -24.299 -18.798 -14.804 1 93.89 280 ALA A O 1
ATOM 2194 N N . ASP A 1 281 ? -23.644 -16.682 -14.331 1 95.33 281 ASP A N 1
ATOM 2195 C CA . ASP A 1 281 ? -23.976 -16.142 -15.646 1 95.33 281 ASP A CA 1
ATOM 2196 C C . ASP A 1 281 ? -22.762 -16.167 -16.572 1 95.33 281 ASP A C 1
ATOM 2198 O O . ASP A 1 281 ? -22.825 -15.673 -17.7 1 95.33 281 ASP A O 1
ATOM 2202 N N . GLY A 1 282 ? -21.642 -16.624 -16.049 1 95.98 282 GLY A N 1
ATOM 2203 C CA . GLY A 1 282 ? -20.453 -16.752 -16.876 1 95.98 282 GLY A CA 1
ATOM 2204 C C . GLY A 1 282 ? -19.603 -15.495 -16.899 1 95.98 282 GLY A C 1
ATOM 2205 O O . GLY A 1 282 ? -18.758 -15.326 -17.78 1 95.98 282 GLY A O 1
ATOM 2206 N N . GLU A 1 283 ? -19.847 -14.615 -16.022 1 96.78 283 GLU A N 1
ATOM 2207 C CA . GLU A 1 283 ? -19.064 -13.385 -15.953 1 96.78 283 GLU A CA 1
ATOM 2208 C C . GLU A 1 283 ? -17.838 -13.56 -15.061 1 96.78 283 GLU A C 1
ATOM 2210 O O . GLU A 1 283 ? -17.963 -13.93 -13.891 1 96.78 283 GLU A O 1
ATOM 2215 N N . PRO A 1 284 ? -16.633 -13.302 -15.594 1 98.08 284 PRO A N 1
ATOM 2216 C CA . PRO A 1 284 ? -15.415 -13.492 -14.802 1 98.08 284 PRO A CA 1
ATOM 2217 C C . PRO A 1 284 ? -15.234 -12.417 -13.733 1 98.08 284 PRO A C 1
ATOM 2219 O O . PRO A 1 284 ? -15.526 -11.243 -13.976 1 98.08 284 PRO A O 1
ATOM 2222 N N . SER A 1 285 ? -14.785 -12.799 -12.549 1 98.27 285 SER A N 1
ATOM 2223 C CA . SER A 1 285 ? -14.44 -11.923 -11.434 1 98.27 285 SER A CA 1
ATOM 2224 C C . SER A 1 285 ? -13.062 -12.258 -10.874 1 98.27 285 SER A C 1
ATOM 2226 O O . SER A 1 285 ? -12.752 -13.426 -10.631 1 98.27 285 SER A O 1
ATOM 2228 N N . VAL A 1 286 ? -12.248 -11.245 -10.727 1 98.43 286 VAL A N 1
ATOM 2229 C CA . VAL A 1 286 ? -10.92 -11.429 -10.152 1 98.43 286 VAL A CA 1
ATOM 2230 C C . VAL A 1 286 ? -11.023 -11.525 -8.631 1 98.43 286 VAL A C 1
ATOM 2232 O O . VAL A 1 286 ? -11.565 -10.627 -7.982 1 98.43 286 VAL A O 1
ATOM 2235 N N . PHE A 1 287 ? -10.496 -12.629 -8.045 1 95.81 287 PHE A N 1
ATOM 2236 C CA . PHE A 1 287 ? -10.678 -12.739 -6.603 1 95.81 287 PHE A CA 1
ATOM 2237 C C . PHE A 1 287 ? -9.332 -12.805 -5.89 1 95.81 287 PHE A C 1
ATOM 2239 O O . PHE A 1 287 ? -9.269 -12.716 -4.662 1 95.81 287 PHE A O 1
ATOM 2246 N N . ASP A 1 288 ? -8.236 -12.853 -6.684 1 95.56 288 ASP A N 1
ATOM 2247 C CA . ASP A 1 288 ? -6.905 -12.86 -6.084 1 95.56 288 ASP A CA 1
ATOM 2248 C C . ASP A 1 288 ? -5.847 -12.409 -7.089 1 95.56 288 ASP A C 1
ATOM 2250 O O . ASP A 1 288 ? -5.946 -12.71 -8.28 1 95.56 288 ASP A O 1
ATOM 2254 N N . VAL A 1 289 ? -4.944 -11.624 -6.638 1 97.73 289 VAL A N 1
ATOM 2255 C CA . VAL A 1 289 ? -3.832 -11.15 -7.455 1 97.73 289 VAL A CA 1
ATOM 2256 C C . VAL A 1 289 ? -2.513 -11.399 -6.728 1 97.73 289 VAL A C 1
ATOM 2258 O O . VAL A 1 289 ? -2.326 -10.947 -5.596 1 97.73 289 VAL A O 1
ATOM 2261 N N . ASN A 1 290 ? -1.648 -12.095 -7.335 1 96.77 290 ASN A N 1
ATOM 2262 C CA . ASN A 1 290 ? -0.326 -12.387 -6.79 1 96.77 290 ASN A CA 1
ATOM 2263 C C . ASN A 1 290 ? 0.777 -11.725 -7.611 1 96.77 290 ASN A C 1
ATOM 2265 O O . ASN A 1 290 ? 1.226 -12.28 -8.616 1 96.77 290 ASN A O 1
ATOM 2269 N N . ALA A 1 291 ? 1.262 -10.61 -7.109 1 97.66 291 ALA A N 1
ATOM 2270 C CA . ALA A 1 291 ? 2.311 -9.867 -7.801 1 97.66 291 ALA A CA 1
ATOM 2271 C C . ALA A 1 291 ? 3.677 -10.508 -7.576 1 97.66 291 ALA A C 1
ATOM 2273 O O . ALA A 1 291 ? 4.671 -10.096 -8.179 1 97.66 291 ALA A O 1
ATOM 2274 N N . LEU A 1 292 ? 3.752 -11.536 -6.708 1 95.86 292 LEU A N 1
ATOM 2275 C CA . LEU A 1 292 ? 4.909 -12.394 -6.476 1 95.86 292 LEU A CA 1
ATOM 2276 C C . LEU A 1 292 ? 4.537 -13.864 -6.632 1 95.86 292 LEU A C 1
ATOM 2278 O O . LEU A 1 292 ? 4.577 -14.625 -5.663 1 95.86 292 LEU A O 1
ATOM 2282 N N . PRO A 1 293 ? 4.264 -14.254 -7.818 1 96.28 293 PRO A N 1
ATOM 2283 C CA . PRO A 1 293 ? 3.829 -15.641 -8.001 1 96.28 293 PRO A CA 1
ATOM 2284 C C . PRO A 1 293 ? 4.957 -16.647 -7.786 1 96.28 293 PRO A C 1
ATOM 2286 O O . PRO A 1 293 ? 6.132 -16.304 -7.938 1 96.28 293 PRO A O 1
ATOM 2289 N N . GLY A 1 294 ? 4.589 -17.857 -7.46 1 94.21 294 GLY A N 1
ATOM 2290 C CA . GLY A 1 294 ? 5.571 -18.924 -7.346 1 94.21 294 GLY A CA 1
ATOM 2291 C C . GLY A 1 294 ? 6.293 -19.212 -8.649 1 94.21 294 GLY A C 1
ATOM 2292 O O . GLY A 1 294 ? 5.7 -19.122 -9.726 1 94.21 294 GLY A O 1
ATOM 2293 N N . LEU A 1 295 ? 7.526 -19.614 -8.496 1 96.91 295 LEU A N 1
ATOM 2294 C CA . LEU A 1 295 ? 8.367 -19.853 -9.664 1 96.91 295 LEU A CA 1
ATOM 2295 C C . LEU A 1 295 ? 9.021 -21.229 -9.59 1 96.91 295 LEU A C 1
ATOM 2297 O O . LEU A 1 295 ? 10.194 -21.383 -9.937 1 96.91 295 LEU A O 1
ATOM 2301 N N . ILE A 1 296 ? 8.245 -22.142 -9.13 1 92.96 296 ILE A N 1
ATOM 2302 C CA . ILE A 1 296 ? 8.75 -23.507 -9.034 1 92.96 296 ILE A CA 1
ATOM 2303 C C . ILE A 1 296 ? 9.039 -24.05 -10.432 1 92.96 296 ILE A C 1
ATOM 2305 O O . ILE A 1 296 ? 8.168 -24.03 -11.305 1 92.96 296 ILE A O 1
ATOM 2309 N N . PRO A 1 297 ? 10.209 -24.593 -10.644 1 94.03 297 PRO A N 1
ATOM 2310 C CA . PRO A 1 297 ? 10.631 -24.94 -12.003 1 94.03 297 PRO A CA 1
ATOM 2311 C C . PRO A 1 297 ? 10.014 -26.247 -12.496 1 94.03 297 PRO A C 1
ATOM 2313 O O . PRO A 1 297 ? 9.843 -26.435 -13.703 1 94.03 297 PRO A O 1
ATOM 2316 N N . ASP A 1 298 ? 9.694 -27.174 -11.613 1 88.21 298 ASP A N 1
ATOM 2317 C CA . ASP A 1 298 ? 9.219 -28.491 -12.025 1 88.21 298 ASP A CA 1
ATOM 2318 C C . ASP A 1 298 ? 7.791 -28.417 -12.56 1 88.21 298 ASP A C 1
ATOM 2320 O O . ASP A 1 298 ? 6.857 -28.121 -11.812 1 88.21 298 ASP A O 1
ATOM 2324 N N . PRO A 1 299 ? 7.616 -28.747 -13.791 1 82.3 299 PRO A N 1
ATOM 2325 C CA . PRO A 1 299 ? 6.282 -28.65 -14.388 1 82.3 299 PRO A CA 1
ATOM 2326 C C . PRO A 1 299 ? 5.276 -29.6 -13.741 1 82.3 299 PRO A C 1
ATOM 2328 O O . PRO A 1 299 ? 4.066 -29.431 -13.91 1 82.3 299 PRO A O 1
ATOM 2331 N N . ALA A 1 300 ? 5.789 -30.545 -13.049 1 79.77 300 ALA A N 1
ATOM 2332 C CA . ALA A 1 300 ? 4.912 -31.508 -12.388 1 79.77 300 ALA A CA 1
ATOM 2333 C C . ALA A 1 300 ? 4.398 -30.962 -11.059 1 79.77 300 ALA A C 1
ATOM 2335 O O . ALA A 1 300 ? 3.451 -31.502 -10.483 1 79.77 300 ALA A O 1
ATOM 2336 N N . GLU A 1 301 ? 5.023 -29.912 -10.678 1 80.12 301 GLU A N 1
ATOM 2337 C CA . GLU A 1 301 ? 4.6 -29.291 -9.426 1 80.12 301 GLU A CA 1
ATOM 2338 C C . GLU A 1 301 ? 3.546 -28.215 -9.673 1 80.12 301 GLU A C 1
ATOM 2340 O O . GLU A 1 301 ? 3.416 -27.71 -10.79 1 80.12 301 GLU A O 1
ATOM 2345 N N . ASN A 1 302 ? 2.841 -27.985 -8.627 1 77.85 302 ASN A N 1
ATOM 2346 C CA . ASN A 1 302 ? 1.722 -27.052 -8.71 1 77.85 302 ASN A CA 1
ATOM 2347 C C . ASN A 1 302 ? 2.195 -25.602 -8.654 1 77.85 302 ASN A C 1
ATOM 2349 O O . ASN A 1 302 ? 2.142 -24.968 -7.599 1 77.85 302 ASN A O 1
ATOM 2353 N N . SER A 1 303 ? 2.669 -25.103 -9.664 1 87.96 303 SER A N 1
ATOM 2354 C CA . SER A 1 303 ? 3.004 -23.698 -9.869 1 87.96 303 SER A CA 1
ATOM 2355 C C . SER A 1 303 ? 2.429 -23.179 -11.182 1 87.96 303 SER A C 1
ATOM 2357 O O . SER A 1 303 ? 3.022 -23.373 -12.245 1 87.96 303 SER A O 1
ATOM 2359 N N . ARG A 1 304 ? 1.416 -22.451 -11.039 1 92.28 304 ARG A N 1
ATOM 2360 C CA . ARG A 1 304 ? 0.551 -22.176 -12.182 1 92.28 304 ARG A CA 1
ATOM 2361 C C . ARG A 1 304 ? 1.173 -21.129 -13.1 1 92.28 304 ARG A C 1
ATOM 2363 O O . ARG A 1 304 ? 0.959 -21.155 -14.314 1 92.28 304 ARG A O 1
ATOM 2370 N N . PHE A 1 305 ? 2.024 -20.284 -12.558 1 96.79 305 PHE A N 1
ATOM 2371 C CA . PHE A 1 305 ? 2.66 -19.274 -13.396 1 96.79 305 PHE A CA 1
ATOM 2372 C C . PHE A 1 305 ? 3.688 -19.909 -14.324 1 96.79 305 PHE A C 1
ATOM 2374 O O . PHE A 1 305 ? 3.608 -19.758 -15.545 1 96.79 305 PHE A O 1
ATOM 2381 N N . PRO A 1 306 ? 4.605 -20.69 -13.827 1 97.22 306 PRO A N 1
ATOM 2382 C CA . PRO A 1 306 ? 5.516 -21.404 -14.725 1 97.22 306 PRO A CA 1
ATOM 2383 C C . PRO A 1 306 ? 4.784 -22.338 -15.687 1 97.22 306 PRO A C 1
ATOM 2385 O O . PRO A 1 306 ? 5.181 -22.469 -16.848 1 97.22 306 PRO A O 1
ATOM 2388 N N . LYS A 1 307 ? 3.724 -23.019 -15.197 1 94.98 307 LYS A N 1
ATOM 2389 C CA . LYS A 1 307 ? 2.943 -23.904 -16.056 1 94.98 307 LYS A CA 1
ATOM 2390 C C . LYS A 1 307 ? 2.408 -23.157 -17.274 1 94.98 307 LYS A C 1
ATOM 2392 O O . LYS A 1 307 ? 2.483 -23.657 -18.399 1 94.98 307 LYS A O 1
ATOM 2397 N N . ALA A 1 308 ? 1.905 -22 -17.043 1 97.66 308 ALA A N 1
ATOM 2398 C CA . ALA A 1 308 ? 1.394 -21.164 -18.126 1 97.66 308 ALA A CA 1
ATOM 2399 C C . ALA A 1 308 ? 2.52 -20.723 -19.057 1 97.66 308 ALA A C 1
ATOM 2401 O O . ALA A 1 308 ? 2.344 -20.683 -20.277 1 97.66 308 ALA A O 1
ATOM 2402 N N . ALA A 1 309 ? 3.656 -20.4 -18.514 1 97.93 309 ALA A N 1
ATOM 2403 C CA . ALA A 1 309 ? 4.806 -19.978 -19.309 1 97.93 309 ALA A CA 1
ATOM 2404 C C . ALA A 1 309 ? 5.297 -21.11 -20.207 1 97.93 309 ALA A C 1
ATOM 2406 O O . ALA A 1 309 ? 5.611 -20.89 -21.379 1 97.93 309 ALA A O 1
ATOM 2407 N N . TYR A 1 310 ? 5.329 -22.338 -19.631 1 96.89 310 TYR A N 1
ATOM 2408 C CA . TYR A 1 310 ? 5.719 -23.493 -20.432 1 96.89 310 TYR A CA 1
ATOM 2409 C C . TYR A 1 310 ? 4.774 -23.683 -21.612 1 96.89 310 TYR A C 1
ATOM 2411 O O . TYR A 1 310 ? 5.216 -23.944 -22.734 1 96.89 310 TYR A O 1
ATOM 2419 N N . ALA A 1 311 ? 3.514 -23.526 -21.322 1 96.84 311 ALA A N 1
ATOM 2420 C CA . ALA A 1 311 ? 2.508 -23.677 -22.37 1 96.84 311 ALA A CA 1
ATOM 2421 C C . ALA A 1 311 ? 2.687 -22.621 -23.458 1 96.84 311 ALA A C 1
ATOM 2423 O O . ALA A 1 311 ? 2.306 -22.838 -24.61 1 96.84 311 ALA A O 1
ATOM 2424 N N . ALA A 1 312 ? 3.264 -21.493 -23.126 1 97.8 312 ALA A N 1
ATOM 2425 C CA . ALA A 1 312 ? 3.515 -20.412 -24.077 1 97.8 312 ALA A CA 1
ATOM 2426 C C . ALA A 1 312 ? 4.827 -20.634 -24.825 1 97.8 312 ALA A C 1
ATOM 2428 O O . ALA A 1 312 ? 5.178 -19.86 -25.718 1 97.8 312 ALA A O 1
ATOM 2429 N N . GLY A 1 313 ? 5.621 -21.672 -24.435 1 97.39 313 GLY A N 1
ATOM 2430 C CA . GLY A 1 313 ? 6.836 -22.013 -25.158 1 97.39 313 GLY A CA 1
ATOM 2431 C C . GLY A 1 313 ? 8.099 -21.569 -24.445 1 97.39 313 GLY A C 1
ATOM 2432 O O . GLY A 1 313 ? 9.205 -21.745 -24.962 1 97.39 313 GLY A O 1
ATOM 2433 N N . TYR A 1 314 ? 7.991 -21.087 -23.253 1 97.95 314 TYR A N 1
ATOM 2434 C CA . TYR A 1 314 ? 9.174 -20.689 -22.498 1 97.95 314 TYR A CA 1
ATOM 2435 C C . TYR A 1 314 ? 9.83 -21.895 -21.837 1 97.95 314 TYR A C 1
ATOM 2437 O O . TYR A 1 314 ? 9.143 -22.768 -21.301 1 97.95 314 TYR A O 1
ATOM 2445 N N . SER A 1 315 ? 11.127 -21.951 -21.949 1 97.78 315 SER A N 1
ATOM 2446 C CA . SER A 1 315 ? 11.866 -22.74 -20.969 1 97.78 315 SER A CA 1
ATOM 2447 C C . SER A 1 315 ? 11.922 -22.033 -19.619 1 97.78 315 SER A C 1
ATOM 2449 O O . SER A 1 315 ? 11.564 -20.859 -19.512 1 97.78 315 SER A O 1
ATOM 2451 N N . TYR A 1 316 ? 12.26 -22.736 -18.615 1 97.4 316 TYR A N 1
ATOM 2452 C CA . TYR A 1 316 ? 12.387 -22.091 -17.313 1 97.4 316 TYR A CA 1
ATOM 2453 C C . TYR A 1 316 ? 13.403 -20.956 -17.364 1 97.4 316 TYR A C 1
ATOM 2455 O O . TYR A 1 316 ? 13.157 -19.87 -16.833 1 97.4 316 TYR A O 1
ATOM 2463 N N . GLU A 1 317 ? 14.592 -21.239 -18.01 1 97.93 317 GLU A N 1
ATOM 2464 C CA . GLU A 1 317 ? 15.618 -20.214 -18.177 1 97.93 317 GLU A CA 1
ATOM 2465 C C . GLU A 1 317 ? 15.08 -19.015 -18.953 1 97.93 317 GLU A C 1
ATOM 2467 O O . GLU A 1 317 ? 15.359 -17.867 -18.603 1 97.93 317 GLU A O 1
ATOM 2472 N N . GLY A 1 318 ? 14.365 -19.356 -19.969 1 98.08 318 GLY A N 1
ATOM 2473 C CA . GLY A 1 318 ? 13.761 -18.297 -20.763 1 98.08 318 GLY A CA 1
ATOM 2474 C C . GLY A 1 318 ? 12.777 -17.451 -19.978 1 98.08 318 GLY A C 1
ATOM 2475 O O . GLY A 1 318 ? 12.707 -16.235 -20.166 1 98.08 318 GLY A O 1
ATOM 2476 N N . LEU A 1 319 ? 11.979 -18.102 -19.129 1 98.47 319 LEU A N 1
ATOM 2477 C CA . LEU A 1 319 ? 11.018 -17.408 -18.279 1 98.47 319 LEU A CA 1
ATOM 2478 C C . LEU A 1 319 ? 11.725 -16.432 -17.344 1 98.47 319 LEU A C 1
ATOM 2480 O O . LEU A 1 319 ? 11.375 -15.251 -17.293 1 98.47 319 LEU A O 1
ATOM 2484 N N . ILE A 1 320 ? 12.756 -16.878 -16.647 1 98.69 320 ILE A N 1
ATOM 2485 C CA . ILE A 1 320 ? 13.503 -16.045 -15.711 1 98.69 320 ILE A CA 1
ATOM 2486 C C . ILE A 1 320 ? 14.19 -14.909 -16.465 1 98.69 320 ILE A C 1
ATOM 2488 O O . ILE A 1 320 ? 14.203 -13.766 -16.002 1 98.69 320 ILE A O 1
ATOM 2492 N N . GLY A 1 321 ? 14.733 -15.249 -17.604 1 98.33 321 GLY A N 1
ATOM 2493 C CA . GLY A 1 321 ? 15.351 -14.235 -18.444 1 98.33 321 GLY A CA 1
ATOM 2494 C C . GLY A 1 321 ? 14.39 -13.137 -18.859 1 98.33 321 GLY A C 1
ATOM 2495 O O . GLY A 1 321 ? 14.756 -11.96 -18.88 1 98.33 321 GLY A O 1
ATOM 2496 N N . LYS A 1 322 ? 13.194 -13.541 -19.207 1 98.32 322 LYS A N 1
ATOM 2497 C CA . LYS A 1 322 ? 12.187 -12.571 -19.629 1 98.32 322 LYS A CA 1
ATOM 2498 C C . LYS A 1 322 ? 11.814 -11.633 -18.484 1 98.32 322 LYS A C 1
ATOM 2500 O O . LYS A 1 322 ? 11.673 -10.425 -18.684 1 98.32 322 LYS A O 1
ATOM 2505 N N . ILE A 1 323 ? 11.605 -12.168 -17.313 1 98.63 323 ILE A N 1
ATOM 2506 C CA . ILE A 1 323 ? 11.317 -11.342 -16.145 1 98.63 323 ILE A CA 1
ATOM 2507 C C . ILE A 1 323 ? 12.46 -10.355 -15.917 1 98.63 323 ILE A C 1
ATOM 2509 O O . ILE A 1 323 ? 12.228 -9.157 -15.742 1 98.63 323 ILE A O 1
ATOM 2513 N N . PHE A 1 324 ? 13.668 -10.861 -15.943 1 98.51 324 PHE A N 1
ATOM 2514 C CA . PHE A 1 324 ? 14.875 -10.083 -15.693 1 98.51 324 PHE A CA 1
ATOM 2515 C C . PHE A 1 324 ? 15.02 -8.963 -16.716 1 98.51 324 PHE A C 1
ATOM 2517 O O . PHE A 1 324 ? 15.207 -7.801 -16.351 1 98.51 324 PHE A O 1
ATOM 2524 N N . SER A 1 325 ? 14.877 -9.29 -17.956 1 97.69 325 SER A N 1
ATOM 2525 C CA . SER A 1 325 ? 15.056 -8.316 -19.028 1 97.69 325 SER A CA 1
ATOM 2526 C C . SER A 1 325 ? 13.967 -7.249 -18.995 1 97.69 325 SER A C 1
ATOM 2528 O O . SER A 1 325 ? 14.231 -6.076 -19.264 1 97.69 325 SER A O 1
ATOM 2530 N N . SER A 1 326 ? 12.772 -7.699 -18.727 1 97.79 326 SER A N 1
ATOM 2531 C CA . SER A 1 326 ? 11.674 -6.744 -18.616 1 97.79 326 SER A CA 1
ATOM 2532 C C . SER A 1 326 ? 11.935 -5.729 -17.509 1 97.79 326 SER A C 1
ATOM 2534 O O . SER A 1 326 ? 11.686 -4.534 -17.684 1 97.79 326 SER A O 1
ATOM 2536 N N . ALA A 1 327 ? 12.385 -6.197 -16.398 1 98.24 327 ALA A N 1
ATOM 2537 C CA . ALA A 1 327 ? 12.675 -5.339 -15.252 1 98.24 327 ALA A CA 1
ATOM 2538 C C . ALA A 1 327 ? 13.803 -4.361 -15.57 1 98.24 327 ALA A C 1
ATOM 2540 O O . ALA A 1 327 ? 13.715 -3.175 -15.245 1 98.24 327 ALA A O 1
ATOM 2541 N N . LEU A 1 328 ? 14.876 -4.807 -16.182 1 98.01 328 LEU A N 1
ATOM 2542 C CA . LEU A 1 328 ? 15.999 -3.951 -16.548 1 98.01 328 LEU A CA 1
ATOM 2543 C C . LEU A 1 328 ? 15.559 -2.865 -17.523 1 98.01 328 LEU A C 1
ATOM 2545 O O . LEU A 1 328 ? 15.918 -1.696 -17.36 1 98.01 328 LEU A O 1
ATOM 2549 N N . SER A 1 329 ? 14.777 -3.292 -18.499 1 97.08 329 SER A N 1
ATOM 2550 C CA . SER A 1 329 ? 14.308 -2.351 -19.511 1 97.08 329 SER A CA 1
ATOM 2551 C C . SER A 1 329 ? 13.468 -1.242 -18.888 1 97.08 329 SER A C 1
ATOM 2553 O O . SER A 1 329 ? 13.63 -0.068 -19.227 1 97.08 329 SER A O 1
ATOM 2555 N N . ARG A 1 330 ? 12.61 -1.603 -17.979 1 95.33 330 ARG A N 1
ATOM 2556 C CA . ARG A 1 330 ? 11.744 -0.624 -17.33 1 95.33 330 ARG A CA 1
ATOM 2557 C C . ARG A 1 330 ? 12.56 0.375 -16.516 1 95.33 330 ARG A C 1
ATOM 2559 O O . ARG A 1 330 ? 12.148 1.524 -16.341 1 95.33 330 ARG A O 1
ATOM 2566 N N . GLN A 1 331 ? 13.68 -0.077 -16.036 1 94.42 331 GLN A N 1
ATOM 2567 C CA . GLN A 1 331 ? 14.537 0.755 -15.198 1 94.42 331 GLN A CA 1
ATOM 2568 C C . GLN A 1 331 ? 15.589 1.478 -16.034 1 94.42 331 GLN A C 1
ATOM 2570 O O . GLN A 1 331 ? 16.462 2.158 -15.49 1 94.42 331 GLN A O 1
ATOM 2575 N N . GLY A 1 332 ? 15.619 1.292 -17.348 1 93.89 332 GLY A N 1
ATOM 2576 C CA . GLY A 1 332 ? 16.557 1.943 -18.249 1 93.89 332 GLY A CA 1
ATOM 2577 C C . GLY A 1 332 ? 17.964 1.388 -18.149 1 93.89 332 GLY A C 1
ATOM 2578 O O . GLY A 1 332 ? 18.939 2.102 -18.395 1 93.89 332 GLY A O 1
ATOM 2579 N N . ILE A 1 333 ? 18.048 0.165 -17.669 1 93.28 333 ILE A N 1
ATOM 2580 C CA . ILE A 1 333 ? 19.354 -0.469 -17.525 1 93.28 333 ILE A CA 1
ATOM 2581 C C . ILE A 1 333 ? 19.636 -1.351 -18.738 1 93.28 333 ILE A C 1
ATOM 2583 O O . ILE A 1 333 ? 18.815 -2.195 -19.105 1 93.28 333 ILE A O 1
ATOM 2587 N N . SER A 1 334 ? 20.641 -1.034 -19.451 1 84.32 334 SER A N 1
ATOM 2588 C CA . SER A 1 334 ? 21.03 -1.81 -20.625 1 84.32 334 SER A CA 1
ATOM 2589 C C . SER A 1 334 ? 21.906 -2.996 -20.238 1 84.32 334 SER A C 1
ATOM 2591 O O . SER A 1 334 ? 22.763 -2.882 -19.359 1 84.32 334 SER A O 1
ATOM 2593 N N . ILE A 1 335 ? 21.63 -4.124 -20.668 1 70.54 335 ILE A N 1
ATOM 2594 C CA . ILE A 1 335 ? 22.477 -5.292 -20.452 1 70.54 335 ILE A CA 1
ATOM 2595 C C . ILE A 1 335 ? 23.487 -5.415 -21.59 1 70.54 335 ILE A C 1
ATOM 2597 O O . ILE A 1 335 ? 23.2 -5.033 -22.727 1 70.54 335 ILE A O 1
ATOM 2601 N N . MET B 1 1 ? 11.508 1.522 29.611 1 95.48 1 MET B N 1
ATOM 2602 C CA . MET B 1 1 ? 11.255 1.367 28.181 1 95.48 1 MET B CA 1
ATOM 2603 C C . MET B 1 1 ? 12.221 2.217 27.363 1 95.48 1 MET B C 1
ATOM 2605 O O . MET B 1 1 ? 12.407 3.401 27.648 1 95.48 1 MET B O 1
ATOM 2609 N N . LYS B 1 2 ? 12.972 1.668 26.447 1 98.08 2 LYS B N 1
ATOM 2610 C CA . LYS B 1 2 ? 13.853 2.365 25.514 1 98.08 2 LYS B CA 1
ATOM 2611 C C . LYS B 1 2 ? 13.154 2.617 24.181 1 98.08 2 LYS B C 1
ATOM 2613 O O . LYS B 1 2 ? 12.74 1.674 23.504 1 98.08 2 LYS B O 1
ATOM 2618 N N . VAL B 1 3 ? 13.078 3.925 23.78 1 98.64 3 VAL B N 1
ATOM 2619 C CA . VAL B 1 3 ? 12.272 4.301 22.624 1 98.64 3 VAL B CA 1
ATOM 2620 C C . VAL B 1 3 ? 13.173 4.866 21.528 1 98.64 3 VAL B C 1
ATOM 2622 O O . VAL B 1 3 ? 14.064 5.673 21.802 1 98.64 3 VAL B O 1
ATOM 2625 N N . ALA B 1 4 ? 12.972 4.396 20.317 1 98.9 4 ALA B N 1
ATOM 2626 C CA . ALA B 1 4 ? 13.575 5.018 19.141 1 98.9 4 ALA B CA 1
ATOM 2627 C C . ALA B 1 4 ? 12.66 6.091 18.558 1 98.9 4 ALA B C 1
ATOM 2629 O O . ALA B 1 4 ? 11.498 5.823 18.246 1 98.9 4 ALA B O 1
ATOM 2630 N N . LEU B 1 5 ? 13.118 7.302 18.459 1 98.89 5 LEU B N 1
ATOM 2631 C CA . LEU B 1 5 ? 12.436 8.332 17.684 1 98.89 5 LEU B CA 1
ATOM 2632 C C . LEU B 1 5 ? 12.962 8.373 16.253 1 98.89 5 LEU B C 1
ATOM 2634 O O . LEU B 1 5 ? 14.041 8.913 15.999 1 98.89 5 LEU B O 1
ATOM 2638 N N . THR B 1 6 ? 12.253 7.767 15.333 1 98.83 6 THR B N 1
ATOM 2639 C CA . THR B 1 6 ? 12.673 7.731 13.937 1 98.83 6 THR B CA 1
ATOM 2640 C C . THR B 1 6 ? 12.181 8.968 13.191 1 98.83 6 THR B C 1
ATOM 2642 O O . THR B 1 6 ? 11.009 9.335 13.295 1 98.83 6 THR B O 1
ATOM 2645 N N . CYS B 1 7 ? 13.046 9.627 12.488 1 98.29 7 CYS B N 1
ATOM 2646 C CA . CYS B 1 7 ? 12.711 10.894 11.848 1 98.29 7 CYS B CA 1
ATOM 2647 C C . CYS B 1 7 ? 13.678 11.204 10.712 1 98.29 7 CYS B C 1
ATOM 2649 O O . CYS B 1 7 ? 14.653 10.48 10.506 1 98.29 7 CYS B O 1
ATOM 2651 N N . ASN B 1 8 ? 13.368 12.11 9.881 1 96.96 8 ASN B N 1
ATOM 2652 C CA . ASN B 1 8 ? 14.282 12.802 8.978 1 96.96 8 ASN B CA 1
ATOM 2653 C C . ASN B 1 8 ? 14.507 14.249 9.409 1 96.96 8 ASN B C 1
ATOM 2655 O O . ASN B 1 8 ? 13.549 15.002 9.593 1 96.96 8 ASN B O 1
ATOM 2659 N N . ILE B 1 9 ? 15.712 14.588 9.51 1 94.73 9 ILE B N 1
ATOM 2660 C CA . ILE B 1 9 ? 16.051 15.907 10.033 1 94.73 9 ILE B CA 1
ATOM 2661 C C . ILE B 1 9 ? 16.474 16.823 8.886 1 94.73 9 ILE B C 1
ATOM 2663 O O . ILE B 1 9 ? 17.264 16.427 8.026 1 94.73 9 ILE B O 1
ATOM 2667 N N . LEU B 1 10 ? 15.91 17.98 8.916 1 90.62 10 LEU B N 1
ATOM 2668 C CA . LEU B 1 10 ? 16.262 18.997 7.931 1 90.62 10 LEU B CA 1
ATOM 2669 C C . LEU B 1 10 ? 17.75 19.323 7.995 1 90.62 10 LEU B C 1
ATOM 2671 O O . LEU B 1 10 ? 18.291 19.564 9.077 1 90.62 10 LEU B O 1
ATOM 2675 N N . PRO B 1 11 ? 18.359 19.268 6.881 1 86.41 11 PRO B N 1
ATOM 2676 C CA . PRO B 1 11 ? 19.765 19.68 6.888 1 86.41 11 PRO B CA 1
ATOM 2677 C C . PRO B 1 11 ? 19.955 21.124 7.348 1 86.41 11 PRO B C 1
ATOM 2679 O O . PRO B 1 11 ? 19.125 21.986 7.047 1 86.41 11 PRO B O 1
ATOM 2682 N N . SER B 1 12 ? 21.001 21.399 8.005 1 80.76 12 SER B N 1
ATOM 2683 C CA . SER B 1 12 ? 21.252 22.706 8.604 1 80.76 12 SER B CA 1
ATOM 2684 C C . SER B 1 12 ? 21.373 23.788 7.536 1 80.76 12 SER B C 1
ATOM 2686 O O . SER B 1 12 ? 21.055 24.953 7.787 1 80.76 12 SER B O 1
ATOM 2688 N N . ASP B 1 13 ? 21.717 23.438 6.324 1 78.08 13 ASP B N 1
ATOM 2689 C CA . ASP B 1 13 ? 21.953 24.423 5.273 1 78.08 13 ASP B CA 1
ATOM 2690 C C . ASP B 1 13 ? 20.751 24.525 4.336 1 78.08 13 ASP B C 1
ATOM 2692 O O . ASP B 1 13 ? 20.807 25.219 3.319 1 78.08 13 ASP B O 1
ATOM 2696 N N . TYR B 1 14 ? 19.731 23.931 4.795 1 77.66 14 TYR B N 1
ATOM 2697 C CA . TYR B 1 14 ? 18.544 23.947 3.948 1 77.66 14 TYR B CA 1
ATOM 2698 C C . TYR B 1 14 ? 17.739 25.223 4.161 1 77.66 14 TYR B C 1
ATOM 2700 O O . TYR B 1 14 ? 17.573 25.678 5.295 1 77.66 14 TYR B O 1
ATOM 2708 N N . SER B 1 15 ? 17.395 25.868 2.974 1 69.17 15 SER B N 1
ATOM 2709 C CA . SER B 1 15 ? 16.524 27.039 3.003 1 69.17 15 SER B CA 1
ATOM 2710 C C . SER B 1 15 ? 15.294 26.835 2.126 1 69.17 15 SER B C 1
ATOM 2712 O O . SER B 1 15 ? 15.415 26.579 0.927 1 69.17 15 SER B O 1
ATOM 2714 N N . ARG B 1 16 ? 14.165 26.989 2.626 1 65.67 16 ARG B N 1
ATOM 2715 C CA . ARG B 1 16 ? 12.915 26.859 1.886 1 65.67 16 ARG B CA 1
ATOM 2716 C C . ARG B 1 16 ? 12.756 27.99 0.875 1 65.67 16 ARG B C 1
ATOM 2718 O O . ARG B 1 16 ? 12.055 27.839 -0.128 1 65.67 16 ARG B O 1
ATOM 2725 N N . GLU B 1 17 ? 13.47 29.037 1.063 1 62.8 17 GLU B N 1
ATOM 2726 C CA . GLU B 1 17 ? 13.383 30.215 0.206 1 62.8 17 GLU B CA 1
ATOM 2727 C C . GLU B 1 17 ? 14.096 29.985 -1.123 1 62.8 17 GLU B C 1
ATOM 2729 O O . GLU B 1 17 ? 13.866 30.712 -2.092 1 62.8 17 GLU B O 1
ATOM 2734 N N . SER B 1 18 ? 14.959 28.963 -1.135 1 62.75 18 SER B N 1
ATOM 2735 C CA . SER B 1 18 ? 15.746 28.711 -2.338 1 62.75 18 SER B CA 1
ATOM 2736 C C . SER B 1 18 ? 14.893 28.083 -3.435 1 62.75 18 SER B C 1
ATOM 2738 O O . SER B 1 18 ? 15.325 27.989 -4.586 1 62.75 18 SER B O 1
ATOM 2740 N N . GLY B 1 19 ? 13.625 27.761 -3.047 1 64.14 19 GLY B N 1
ATOM 2741 C CA . GLY B 1 19 ? 12.795 27.084 -4.03 1 64.14 19 GLY B CA 1
ATOM 2742 C C . GLY B 1 19 ? 13.054 25.591 -4.104 1 64.14 19 GLY B C 1
ATOM 2743 O O . GLY B 1 19 ? 12.297 24.855 -4.741 1 64.14 19 GLY B O 1
ATOM 2744 N N . ASP B 1 20 ? 14.114 25.155 -3.444 1 68.35 20 ASP B N 1
ATOM 2745 C CA . ASP B 1 20 ? 14.414 23.728 -3.373 1 68.35 20 ASP B CA 1
ATOM 2746 C C . ASP B 1 20 ? 13.486 23.019 -2.39 1 68.35 20 ASP B C 1
ATOM 2748 O O . ASP B 1 20 ? 13.519 23.295 -1.189 1 68.35 20 ASP B O 1
ATOM 2752 N N . ASP B 1 21 ? 12.665 22.168 -2.893 1 72.39 21 ASP B N 1
ATOM 2753 C CA . ASP B 1 21 ? 11.683 21.526 -2.024 1 72.39 21 ASP B CA 1
ATOM 2754 C C . ASP B 1 21 ? 12.048 20.065 -1.77 1 72.39 21 ASP B C 1
ATOM 2756 O O . ASP B 1 21 ? 11.191 19.263 -1.392 1 72.39 21 ASP B O 1
ATOM 2760 N N . THR B 1 22 ? 13.352 19.761 -1.883 1 73.42 22 THR B N 1
ATOM 2761 C CA . THR B 1 22 ? 13.838 18.391 -1.758 1 73.42 22 THR B CA 1
ATOM 2762 C C . THR B 1 22 ? 13.584 17.853 -0.353 1 73.42 22 THR B C 1
ATOM 2764 O O . THR B 1 22 ? 13.185 16.698 -0.188 1 73.42 22 THR B O 1
ATOM 2767 N N . PHE B 1 23 ? 13.724 18.757 0.619 1 75.08 23 PHE B N 1
ATOM 2768 C CA . PHE B 1 23 ? 13.662 18.313 2.007 1 75.08 23 PHE B CA 1
ATOM 2769 C C . PHE B 1 23 ? 12.461 18.924 2.718 1 75.08 23 PHE B C 1
ATOM 2771 O O . PHE B 1 23 ? 12.431 18.994 3.948 1 75.08 23 PHE B O 1
ATOM 2778 N N . ALA B 1 24 ? 11.481 19.313 1.984 1 74.22 24 ALA B N 1
ATOM 2779 C CA . ALA B 1 24 ? 10.351 20.068 2.519 1 74.22 24 ALA B CA 1
ATOM 2780 C C . ALA B 1 24 ? 9.596 19.256 3.567 1 74.22 24 ALA B C 1
ATOM 2782 O O . ALA B 1 24 ? 9.005 19.819 4.492 1 74.22 24 ALA B O 1
ATOM 2783 N N . GLU B 1 25 ? 9.766 18 3.538 1 80.12 25 GLU B N 1
ATOM 2784 C CA . GLU B 1 25 ? 8.98 17.152 4.428 1 80.12 25 GLU B CA 1
ATOM 2785 C C . GLU B 1 25 ? 9.772 16.78 5.678 1 80.12 25 GLU B C 1
ATOM 2787 O O . GLU B 1 25 ? 9.239 16.143 6.59 1 80.12 25 GLU B O 1
ATOM 2792 N N . PHE B 1 26 ? 11.014 17.199 5.752 1 89.1 26 PHE B N 1
ATOM 2793 C CA . PHE B 1 26 ? 11.838 16.867 6.908 1 89.1 26 PHE B CA 1
ATOM 2794 C C . PHE B 1 26 ? 11.571 17.83 8.059 1 89.1 26 PHE B C 1
ATOM 2796 O O . PHE B 1 26 ? 11.077 18.939 7.845 1 89.1 26 PHE B O 1
ATOM 2803 N N . ASP B 1 27 ? 11.839 17.386 9.156 1 91.83 27 ASP B N 1
ATOM 2804 C CA . ASP B 1 27 ? 11.535 18.177 10.345 1 91.83 27 ASP B CA 1
ATOM 2805 C C . ASP B 1 27 ? 12.76 18.96 10.812 1 91.83 27 ASP B C 1
ATOM 2807 O O . ASP B 1 27 ? 13.883 18.456 10.757 1 91.83 27 ASP B O 1
ATOM 2811 N N . ALA B 1 28 ? 12.467 20.14 11.331 1 91.95 28 ALA B N 1
ATOM 2812 C CA . ALA B 1 28 ? 13.528 20.929 11.951 1 91.95 28 ALA B CA 1
ATOM 2813 C C . ALA B 1 28 ? 14.066 20.239 13.201 1 91.95 28 ALA B C 1
ATOM 2815 O O . ALA B 1 28 ? 13.319 19.567 13.917 1 91.95 28 ALA B O 1
ATOM 2816 N N . PRO B 1 29 ? 15.374 20.487 13.508 1 94.41 29 PRO B N 1
ATOM 2817 C CA . PRO B 1 29 ? 15.933 19.92 14.738 1 94.41 29 PRO B CA 1
ATOM 2818 C C . PRO B 1 29 ? 15.133 20.303 15.981 1 94.41 29 PRO B C 1
ATOM 2820 O O . PRO B 1 29 ? 15.004 19.5 16.908 1 94.41 29 PRO B O 1
ATOM 2823 N N . SER B 1 30 ? 14.582 21.504 15.963 1 93.7 30 SER B N 1
ATOM 2824 C CA . SER B 1 30 ? 13.805 21.97 17.107 1 93.7 30 SER B CA 1
ATOM 2825 C C . SER B 1 30 ? 12.547 21.13 17.299 1 93.7 30 SER B C 1
ATOM 2827 O O . SER B 1 30 ? 12.133 20.872 18.432 1 93.7 30 SER B O 1
ATOM 2829 N N . THR B 1 31 ? 11.925 20.735 16.213 1 95.34 31 THR B N 1
ATOM 2830 C CA . THR B 1 31 ? 10.746 19.879 16.285 1 95.34 31 THR B CA 1
ATOM 2831 C C . THR B 1 31 ? 11.109 18.505 16.84 1 95.34 31 THR B C 1
ATOM 2833 O O . THR B 1 31 ? 10.426 17.986 17.725 1 95.34 31 THR B O 1
ATOM 2836 N N . VAL B 1 32 ? 12.183 17.908 16.401 1 97.73 32 VAL B N 1
ATOM 2837 C CA . VAL B 1 32 ? 12.64 16.595 16.842 1 97.73 32 VAL B CA 1
ATOM 2838 C C . VAL B 1 32 ? 12.962 16.633 18.334 1 97.73 32 VAL B C 1
ATOM 2840 O O . VAL B 1 32 ? 12.582 15.729 19.081 1 97.73 32 VAL B O 1
ATOM 2843 N N . GLU B 1 33 ? 13.618 17.715 18.707 1 97.69 33 GLU B N 1
ATOM 2844 C CA . GLU B 1 33 ? 13.979 17.85 20.115 1 97.69 33 GLU B CA 1
ATOM 2845 C C . GLU B 1 33 ? 12.739 18.018 20.989 1 97.69 33 GLU B C 1
ATOM 2847 O O . GLU B 1 33 ? 12.695 17.519 22.115 1 97.69 33 GLU B O 1
ATOM 2852 N N . ALA B 1 34 ? 11.768 18.768 20.522 1 98.05 34 ALA B N 1
ATOM 2853 C CA . ALA B 1 34 ? 10.53 18.956 21.275 1 98.05 34 ALA B CA 1
ATOM 2854 C C . ALA B 1 34 ? 9.808 17.628 21.483 1 98.05 34 ALA B C 1
ATOM 2856 O O . ALA B 1 34 ? 9.3 17.354 22.573 1 98.05 34 ALA B O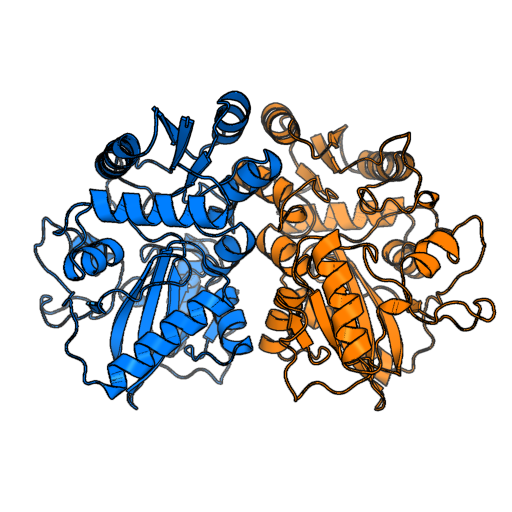 1
ATOM 2857 N N . ILE B 1 35 ? 9.776 16.777 20.49 1 98.65 35 ILE B N 1
ATOM 2858 C CA . ILE B 1 35 ? 9.132 15.471 20.578 1 98.65 35 ILE B CA 1
ATOM 2859 C C . ILE B 1 35 ? 9.909 14.576 21.54 1 98.65 35 ILE B C 1
ATOM 2861 O O . ILE B 1 35 ? 9.319 13.924 22.405 1 98.65 35 ILE B O 1
ATOM 2865 N N . ARG B 1 36 ? 11.23 14.55 21.396 1 98.66 36 ARG B N 1
ATOM 2866 C CA . ARG B 1 36 ? 12.08 13.754 22.275 1 98.66 36 ARG B CA 1
ATOM 2867 C C . ARG B 1 36 ? 11.855 14.124 23.737 1 98.66 36 ARG B C 1
ATOM 2869 O O . ARG B 1 36 ? 11.688 13.247 24.586 1 98.66 36 ARG B O 1
ATOM 2876 N N . SER B 1 37 ? 11.85 15.439 23.989 1 98.44 37 SER B N 1
ATOM 2877 C CA . SER B 1 37 ? 11.664 15.931 25.35 1 98.44 37 SER B CA 1
ATOM 2878 C C . SER B 1 37 ? 10.311 15.506 25.911 1 98.44 37 SER B C 1
ATOM 2880 O O . SER B 1 37 ? 10.212 15.115 27.076 1 98.44 37 SER B O 1
ATOM 2882 N N . ALA B 1 38 ? 9.311 15.588 25.116 1 98.63 38 ALA B N 1
ATOM 2883 C CA . ALA B 1 38 ? 7.974 15.188 25.546 1 98.63 38 ALA B CA 1
ATOM 2884 C C . ALA B 1 38 ? 7.924 13.697 25.867 1 98.63 38 ALA B C 1
ATOM 2886 O O . ALA B 1 38 ? 7.329 13.29 26.868 1 98.63 38 ALA B O 1
ATOM 2887 N N . LEU B 1 39 ? 8.535 12.851 25.055 1 98.48 39 LEU B N 1
ATOM 2888 C CA . LEU B 1 39 ? 8.526 11.401 25.222 1 98.48 39 LEU B CA 1
ATOM 2889 C C . LEU B 1 39 ? 9.228 11 26.515 1 98.48 39 LEU B C 1
ATOM 2891 O O . LEU B 1 39 ? 8.846 10.017 27.154 1 98.48 39 LEU B O 1
ATOM 2895 N N . LEU B 1 40 ? 10.231 11.744 26.913 1 98.25 40 LEU B N 1
ATOM 2896 C CA . LEU B 1 40 ? 11.034 11.431 28.09 1 98.25 40 LEU B CA 1
ATOM 2897 C C . LEU B 1 40 ? 10.194 11.512 29.359 1 98.25 40 LEU B C 1
ATOM 2899 O O . LEU B 1 40 ? 10.599 11.011 30.411 1 98.25 40 LEU B O 1
ATOM 2903 N N . ASN B 1 41 ? 9.031 12.094 29.256 1 97.13 41 ASN B N 1
ATOM 2904 C CA . ASN B 1 41 ? 8.104 12.11 30.383 1 97.13 41 ASN B CA 1
ATOM 2905 C C . ASN B 1 41 ? 7.405 10.765 30.553 1 97.13 41 ASN B C 1
ATOM 2907 O O . ASN B 1 41 ? 6.799 10.503 31.594 1 97.13 41 ASN B O 1
ATOM 2911 N N . TYR B 1 42 ? 7.509 9.871 29.565 1 96.25 42 TYR B N 1
ATOM 2912 C CA . TYR B 1 42 ? 6.692 8.663 29.563 1 96.25 42 TYR B CA 1
ATOM 2913 C C . TYR B 1 42 ? 7.561 7.417 29.447 1 96.25 42 TYR B C 1
ATOM 2915 O O . TYR B 1 42 ? 7.066 6.294 29.565 1 96.25 42 TYR B O 1
ATOM 2923 N N . CYS B 1 43 ? 8.821 7.555 29.159 1 96.52 43 CYS B N 1
ATOM 2924 C CA . CYS B 1 43 ? 9.704 6.409 28.973 1 96.52 43 CYS B CA 1
ATOM 2925 C C . CYS B 1 43 ? 11.075 6.671 29.586 1 96.52 43 CYS B C 1
ATOM 2927 O O . CYS B 1 43 ? 11.35 7.779 30.05 1 96.52 43 CYS B O 1
ATOM 2929 N N . ASP B 1 44 ? 11.968 5.631 29.612 1 97.12 44 ASP B N 1
ATOM 2930 C CA . ASP B 1 44 ? 13.246 5.713 30.312 1 97.12 44 ASP B CA 1
ATOM 2931 C C . ASP B 1 44 ? 14.292 6.432 29.463 1 97.12 44 ASP B C 1
ATOM 2933 O O . ASP B 1 44 ? 15.154 7.134 29.995 1 97.12 44 ASP B O 1
ATOM 2937 N N . SER B 1 45 ? 14.245 6.206 28.187 1 98.22 45 SER B N 1
ATOM 2938 C CA . SER B 1 45 ? 15.214 6.825 27.289 1 98.22 45 SER B CA 1
ATOM 2939 C C . SER B 1 45 ? 14.666 6.93 25.87 1 98.22 45 SER B C 1
ATOM 2941 O O . SER B 1 45 ? 13.8 6.146 25.474 1 98.22 45 SER B O 1
ATOM 2943 N N . VAL B 1 46 ? 15.141 7.893 25.201 1 98.7 46 VAL B N 1
ATOM 2944 C CA . VAL B 1 46 ? 14.787 8.126 23.805 1 98.7 46 VAL B CA 1
ATOM 2945 C C . VAL B 1 46 ? 16.055 8.316 22.975 1 98.7 46 VAL B C 1
ATOM 2947 O O . VAL B 1 46 ? 16.896 9.157 23.299 1 98.7 46 VAL B O 1
ATOM 2950 N N . GLU B 1 47 ? 16.228 7.561 21.998 1 98.7 47 GLU B N 1
ATOM 2951 C CA . GLU B 1 47 ? 17.309 7.737 21.033 1 98.7 47 GLU B CA 1
ATOM 2952 C C . GLU B 1 47 ? 16.769 8.166 19.672 1 98.7 47 GLU B C 1
ATOM 2954 O O . GLU B 1 47 ? 15.838 7.553 19.146 1 98.7 47 GLU B O 1
ATOM 2959 N N . VAL B 1 48 ? 17.294 9.215 19.117 1 98.6 48 VAL B N 1
ATOM 2960 C CA . VAL B 1 48 ? 16.903 9.677 17.789 1 98.6 48 VAL B CA 1
ATOM 2961 C C . VAL B 1 48 ? 17.572 8.812 16.723 1 98.6 48 VAL B C 1
ATOM 2963 O O . VAL B 1 48 ? 18.79 8.619 16.745 1 98.6 48 VAL B O 1
ATOM 2966 N N . VAL B 1 49 ? 16.799 8.277 15.847 1 98.58 49 VAL B N 1
ATOM 2967 C CA . VAL B 1 49 ? 17.285 7.48 14.725 1 98.58 49 VAL B CA 1
ATOM 2968 C C . VAL B 1 49 ? 16.905 8.154 13.409 1 98.58 49 VAL B C 1
ATOM 2970 O O . VAL B 1 49 ? 15.746 8.104 12.99 1 98.58 49 VAL B O 1
ATOM 2973 N N . GLU B 1 50 ? 17.867 8.765 12.772 1 97.73 50 GLU B N 1
ATOM 2974 C CA . GLU B 1 50 ? 17.601 9.37 11.47 1 97.73 50 GLU B CA 1
ATOM 2975 C C . GLU B 1 50 ? 17.271 8.308 10.425 1 97.73 50 GLU B C 1
ATOM 2977 O O . GLU B 1 50 ? 17.94 7.275 10.348 1 97.73 50 GLU B O 1
ATOM 2982 N N . ALA B 1 51 ? 16.244 8.584 9.674 1 97.28 51 ALA B N 1
ATOM 2983 C CA . ALA B 1 51 ? 15.772 7.622 8.682 1 97.28 51 ALA B CA 1
ATOM 2984 C C . ALA B 1 51 ? 16.611 7.689 7.409 1 97.28 51 ALA B C 1
ATOM 2986 O O . ALA B 1 51 ? 16.093 7.992 6.332 1 97.28 51 ALA B O 1
ATOM 2987 N N . ASP B 1 52 ? 17.831 7.378 7.537 1 95.26 52 ASP B N 1
ATOM 2988 C CA . ASP B 1 52 ? 18.771 7.291 6.424 1 95.26 52 ASP B CA 1
ATOM 2989 C C . ASP B 1 52 ? 19.256 5.857 6.225 1 95.26 52 ASP B C 1
ATOM 2991 O O . ASP B 1 52 ? 18.634 4.912 6.715 1 95.26 52 ASP B O 1
ATOM 2995 N N . GLU B 1 53 ? 20.288 5.652 5.47 1 96.23 53 GLU B N 1
ATOM 2996 C CA . GLU B 1 53 ? 20.729 4.317 5.078 1 96.23 53 GLU B CA 1
ATOM 2997 C C . GLU B 1 53 ? 21.329 3.563 6.262 1 96.23 53 GLU B C 1
ATOM 2999 O O . GLU B 1 53 ? 21.538 2.351 6.191 1 96.23 53 GLU B O 1
ATOM 3004 N N . GLU B 1 54 ? 21.516 4.227 7.41 1 96.86 54 GLU B N 1
ATOM 3005 C CA . GLU B 1 54 ? 22.054 3.571 8.598 1 96.86 54 GLU B CA 1
ATOM 3006 C C . GLU B 1 54 ? 20.942 3.208 9.578 1 96.86 54 GLU B C 1
ATOM 3008 O O . GLU B 1 54 ? 21.189 2.542 10.586 1 96.86 54 GLU B O 1
ATOM 3013 N N . ALA B 1 55 ? 19.787 3.626 9.293 1 97.9 55 ALA B N 1
ATOM 3014 C CA . ALA B 1 55 ? 18.664 3.509 10.22 1 97.9 55 ALA B CA 1
ATOM 3015 C C . ALA B 1 55 ? 18.43 2.055 10.618 1 97.9 55 ALA B C 1
ATOM 3017 O O . ALA B 1 55 ? 18.25 1.749 11.799 1 97.9 55 ALA B O 1
ATOM 3018 N N . TYR B 1 56 ? 18.436 1.148 9.676 1 97.93 56 TYR B N 1
ATOM 3019 C CA . TYR B 1 56 ? 18.115 -0.248 9.953 1 97.93 56 TYR B CA 1
ATOM 3020 C C . TYR B 1 56 ? 19.074 -0.835 10.981 1 97.93 56 TYR B C 1
ATOM 3022 O O . TYR B 1 56 ? 18.647 -1.498 11.929 1 97.93 56 TYR B O 1
ATOM 3030 N N . GLU B 1 57 ? 20.311 -0.657 10.717 1 97.27 57 GLU B N 1
ATOM 3031 C CA . GLU B 1 57 ? 21.311 -1.204 11.629 1 97.27 57 GLU B CA 1
ATOM 3032 C C . GLU B 1 57 ? 21.18 -0.595 13.022 1 97.27 57 GLU B C 1
ATOM 3034 O O . GLU B 1 57 ? 21.365 -1.285 14.027 1 97.27 57 GLU B O 1
ATOM 3039 N N . ARG B 1 58 ? 20.949 0.699 13.067 1 98.1 58 ARG B N 1
ATOM 3040 C CA . ARG B 1 58 ? 20.751 1.353 14.356 1 98.1 58 ARG B CA 1
ATOM 3041 C C . ARG B 1 58 ? 19.551 0.765 15.091 1 98.1 58 ARG B C 1
ATOM 3043 O O . ARG B 1 58 ? 19.605 0.547 16.303 1 98.1 58 ARG B O 1
ATOM 3050 N N . LEU B 1 59 ? 18.529 0.48 14.362 1 98.57 59 LEU B N 1
ATOM 3051 C CA . LEU B 1 59 ? 17.334 -0.111 14.955 1 98.57 59 LEU B CA 1
ATOM 3052 C C . LEU B 1 59 ? 17.601 -1.543 15.404 1 98.57 59 LEU B C 1
ATOM 3054 O O . LEU B 1 59 ? 17.178 -1.946 16.49 1 98.57 59 LEU B O 1
ATOM 3058 N N . ARG B 1 60 ? 18.247 -2.277 14.554 1 97.64 60 ARG B N 1
ATOM 3059 C CA . ARG B 1 60 ? 18.515 -3.685 14.832 1 97.64 60 ARG B CA 1
ATOM 3060 C C . ARG B 1 60 ? 19.411 -3.84 16.056 1 97.64 60 ARG B C 1
ATOM 3062 O O . ARG B 1 60 ? 19.221 -4.755 16.859 1 97.64 60 ARG B O 1
ATOM 3069 N N . ARG B 1 61 ? 20.31 -2.937 16.259 1 96.69 61 ARG B N 1
ATOM 3070 C CA . ARG B 1 61 ? 21.306 -3.073 17.317 1 96.69 61 ARG B CA 1
ATOM 3071 C C . ARG B 1 61 ? 20.868 -2.335 18.578 1 96.69 61 ARG B C 1
ATOM 3073 O O . ARG B 1 61 ? 21.438 -2.539 19.652 1 96.69 61 ARG B O 1
ATOM 3080 N N . GLY B 1 62 ? 19.867 -1.483 18.528 1 96.83 62 GLY B N 1
ATOM 3081 C CA . GLY B 1 62 ? 19.554 -0.535 19.586 1 96.83 62 GLY B CA 1
ATOM 3082 C C . GLY B 1 62 ? 18.723 -1.139 20.702 1 96.83 62 GLY B C 1
ATOM 3083 O O . GLY B 1 62 ? 18.521 -0.511 21.742 1 96.83 62 GLY B O 1
ATOM 3084 N N . ASP B 1 63 ? 18.193 -2.397 20.549 1 96.19 63 ASP B N 1
ATOM 3085 C CA . ASP B 1 63 ? 17.376 -3.07 21.554 1 96.19 63 ASP B CA 1
ATOM 3086 C C . ASP B 1 63 ? 16.199 -2.197 21.98 1 96.19 63 ASP B C 1
ATOM 3088 O O . ASP B 1 63 ? 15.998 -1.955 23.172 1 96.19 63 ASP B O 1
ATOM 3092 N N . PHE B 1 64 ? 15.501 -1.648 21.185 1 98.48 64 PHE B N 1
ATOM 3093 C CA . PHE B 1 64 ? 14.378 -0.758 21.457 1 98.48 64 PHE B CA 1
ATOM 3094 C C . PHE B 1 64 ? 13.128 -1.556 21.811 1 98.48 64 PHE B C 1
ATOM 3096 O O . PHE B 1 64 ? 12.863 -2.601 21.213 1 98.48 64 PHE B O 1
ATOM 3103 N N . ASP B 1 65 ? 12.401 -1.017 22.727 1 97.9 65 ASP B N 1
ATOM 3104 C CA . ASP B 1 65 ? 11.125 -1.618 23.103 1 97.9 65 ASP B CA 1
ATOM 3105 C C . ASP B 1 65 ? 9.997 -1.122 22.201 1 97.9 65 ASP B C 1
ATOM 3107 O O . ASP B 1 65 ? 8.961 -1.778 22.076 1 97.9 65 ASP B O 1
ATOM 3111 N N . PHE B 1 66 ? 10.255 0.037 21.651 1 98.54 66 PHE B N 1
ATOM 3112 C CA . PHE B 1 66 ? 9.216 0.728 20.896 1 98.54 66 PHE B CA 1
ATOM 3113 C C . PHE B 1 66 ? 9.821 1.8 19.998 1 98.54 66 PHE B C 1
ATOM 3115 O O . PHE B 1 66 ? 10.909 2.31 20.277 1 98.54 66 PHE B O 1
ATOM 3122 N N . ALA B 1 67 ? 9.164 2.11 18.932 1 98.85 67 ALA B N 1
ATOM 3123 C CA . ALA B 1 67 ? 9.59 3.214 18.076 1 98.85 67 ALA B CA 1
ATOM 3124 C C . ALA B 1 67 ? 8.476 4.245 17.916 1 98.85 67 ALA B C 1
ATOM 3126 O O . ALA B 1 67 ? 7.336 3.893 17.604 1 98.85 67 ALA B O 1
ATOM 3127 N N . PHE B 1 68 ? 8.754 5.497 18.2 1 98.87 68 PHE B N 1
ATOM 3128 C CA . PHE B 1 68 ? 7.906 6.62 17.818 1 98.87 68 PHE B CA 1
ATOM 3129 C C . PHE B 1 68 ? 8.292 7.148 16.442 1 98.87 68 PHE B C 1
ATOM 3131 O O . PHE B 1 68 ? 9.333 7.79 16.287 1 98.87 68 PHE B O 1
ATOM 3138 N N . ASN B 1 69 ? 7.442 6.957 15.512 1 98.78 69 ASN B N 1
ATOM 3139 C CA . ASN B 1 69 ? 7.86 7.135 14.125 1 98.78 69 ASN B CA 1
ATOM 3140 C C . ASN B 1 69 ? 7.272 8.406 13.521 1 98.78 69 ASN B C 1
ATOM 3142 O O . ASN B 1 69 ? 6.054 8.594 13.522 1 98.78 69 ASN B O 1
ATOM 3146 N N . ILE B 1 70 ? 8.098 9.257 12.983 1 98.33 70 ILE B N 1
ATOM 3147 C CA . ILE B 1 70 ? 7.664 10.408 12.2 1 98.33 70 ILE B CA 1
ATOM 3148 C C . ILE B 1 70 ? 8.495 10.506 10.923 1 98.33 70 ILE B C 1
ATOM 3150 O O . ILE B 1 70 ? 8.6 11.579 10.324 1 98.33 70 ILE B O 1
ATOM 3154 N N . ALA B 1 71 ? 9.113 9.405 10.518 1 97.93 71 ALA B N 1
ATOM 3155 C CA . ALA B 1 71 ? 10.044 9.377 9.393 1 97.93 71 ALA B CA 1
ATOM 3156 C C . ALA B 1 71 ? 9.307 9.548 8.067 1 97.93 71 ALA B C 1
ATOM 3158 O O . ALA B 1 71 ? 8.347 8.827 7.785 1 97.93 71 ALA B O 1
ATOM 3159 N N . GLU B 1 72 ? 9.807 10.431 7.237 1 95.2 72 GLU B N 1
ATOM 3160 C CA . GLU B 1 72 ? 9.242 10.707 5.92 1 95.2 72 GLU B CA 1
ATOM 3161 C C . GLU B 1 72 ? 9.936 9.885 4.838 1 95.2 72 GLU B C 1
ATOM 3163 O O . GLU B 1 72 ? 9.396 9.708 3.744 1 95.2 72 GLU B O 1
ATOM 3168 N N . GLY B 1 73 ? 11.076 9.388 5.149 1 93 73 GLY B N 1
ATOM 3169 C CA . GLY B 1 73 ? 11.849 8.628 4.179 1 93 73 GLY B CA 1
ATOM 3170 C C . GLY B 1 73 ? 12.656 9.504 3.24 1 93 73 GLY B C 1
ATOM 3171 O O . GLY B 1 73 ? 12.531 10.73 3.265 1 93 73 GLY B O 1
ATOM 3172 N N . ILE B 1 74 ? 13.512 8.936 2.343 1 88.44 74 ILE B N 1
ATOM 3173 C CA . ILE B 1 74 ? 14.465 9.743 1.589 1 88.44 74 ILE B CA 1
ATOM 3174 C C . ILE B 1 74 ? 14.214 9.575 0.092 1 88.44 74 ILE B C 1
ATOM 3176 O O . ILE B 1 74 ? 14.396 10.516 -0.684 1 88.44 74 ILE B O 1
ATOM 3180 N N . ARG B 1 75 ? 13.87 8.356 -0.372 1 91.04 75 ARG B N 1
ATOM 3181 C CA . ARG B 1 75 ? 13.658 8.152 -1.801 1 91.04 75 ARG B CA 1
ATOM 3182 C C . ARG B 1 75 ? 12.709 6.986 -2.053 1 91.04 75 ARG B C 1
ATOM 3184 O O . ARG B 1 75 ? 12.45 6.184 -1.154 1 91.04 75 ARG B O 1
ATOM 3191 N N . GLY B 1 76 ? 12.252 7.036 -3.307 1 91.61 76 GLY B N 1
ATOM 3192 C CA . GLY B 1 76 ? 11.33 5.982 -3.7 1 91.61 76 GLY B CA 1
ATOM 3193 C C . GLY B 1 76 ? 9.875 6.405 -3.629 1 91.61 76 GLY B C 1
ATOM 3194 O O . GLY B 1 76 ? 9.544 7.404 -2.988 1 91.61 76 GLY B O 1
ATOM 3195 N N . GLU B 1 77 ? 9.045 5.589 -4.198 1 91.21 77 GLU B N 1
ATOM 3196 C CA . GLU B 1 77 ? 7.635 5.933 -4.353 1 91.21 77 GLU B CA 1
ATOM 3197 C C . GLU B 1 77 ? 6.877 5.759 -3.04 1 91.21 77 GLU B C 1
ATOM 3199 O O . GLU B 1 77 ? 5.854 6.41 -2.817 1 91.21 77 GLU B O 1
ATOM 3204 N N . ALA B 1 78 ? 7.401 4.894 -2.126 1 95.72 78 ALA B N 1
ATOM 3205 C CA . ALA B 1 78 ? 6.745 4.604 -0.853 1 95.72 78 ALA B CA 1
ATOM 3206 C C . ALA B 1 78 ? 7.669 4.908 0.322 1 95.72 78 ALA B C 1
ATOM 3208 O O . ALA B 1 78 ? 7.766 4.117 1.264 1 95.72 78 ALA B O 1
ATOM 3209 N N . ARG B 1 79 ? 8.262 6.047 0.264 1 96 79 ARG B N 1
ATOM 3210 C CA . ARG B 1 79 ? 9.346 6.366 1.188 1 96 79 ARG B CA 1
ATOM 3211 C C . ARG B 1 79 ? 8.852 6.373 2.631 1 96 79 ARG B C 1
ATOM 3213 O O . ARG B 1 79 ? 9.586 5.994 3.545 1 96 79 ARG B O 1
ATOM 3220 N N . GLU B 1 80 ? 7.568 6.738 2.887 1 97.13 80 GLU B N 1
ATOM 3221 C CA . GLU B 1 80 ? 7.048 6.817 4.249 1 97.13 80 GLU B CA 1
ATOM 3222 C C . GLU B 1 80 ? 6.851 5.427 4.847 1 97.13 80 GLU B C 1
ATOM 3224 O O . GLU B 1 80 ? 6.691 5.284 6.061 1 97.13 80 GLU B O 1
ATOM 3229 N N . ALA B 1 81 ? 6.89 4.416 4.044 1 97.56 81 ALA B N 1
ATOM 3230 C CA . ALA B 1 81 ? 6.665 3.045 4.495 1 97.56 81 ALA B CA 1
ATOM 3231 C C . ALA B 1 81 ? 7.982 2.361 4.85 1 97.56 81 ALA B C 1
ATOM 3233 O O . ALA B 1 81 ? 7.987 1.276 5.436 1 97.56 81 ALA B O 1
ATOM 3234 N N . GLN B 1 82 ? 9.123 2.982 4.539 1 97.98 82 GLN B N 1
ATOM 3235 C CA . GLN B 1 82 ? 10.417 2.316 4.638 1 97.98 82 GLN B CA 1
ATOM 3236 C C . GLN B 1 82 ? 10.746 1.964 6.086 1 97.98 82 GLN B C 1
ATOM 3238 O O . GLN B 1 82 ? 11.028 0.805 6.4 1 97.98 82 GLN B O 1
ATOM 3243 N N . ILE B 1 83 ? 10.583 2.898 7.008 1 98.55 83 ILE B N 1
ATOM 3244 C CA . ILE B 1 83 ? 10.935 2.642 8.4 1 98.55 83 ILE B CA 1
ATOM 3245 C C . ILE B 1 83 ? 9.946 1.651 9.009 1 98.55 83 ILE B C 1
ATOM 3247 O O . ILE B 1 83 ? 10.348 0.664 9.629 1 98.55 83 ILE B O 1
ATOM 3251 N N . PRO B 1 84 ? 8.672 1.85 8.796 1 98.51 84 PRO B N 1
ATOM 3252 C CA . PRO B 1 84 ? 7.735 0.848 9.311 1 98.51 84 PRO B CA 1
ATOM 3253 C C . PRO B 1 84 ? 8.035 -0.558 8.797 1 98.51 84 PRO B C 1
ATOM 3255 O O . PRO B 1 84 ? 7.904 -1.532 9.542 1 98.51 84 PRO B O 1
ATOM 3258 N N . ALA B 1 85 ? 8.399 -0.688 7.542 1 98.06 85 ALA B N 1
ATOM 3259 C CA . ALA B 1 85 ? 8.758 -1.996 6.998 1 98.06 85 ALA B CA 1
ATOM 3260 C C . ALA B 1 85 ? 9.929 -2.606 7.762 1 98.06 85 ALA B C 1
ATOM 3262 O O . ALA B 1 85 ? 9.92 -3.798 8.076 1 98.06 85 ALA B O 1
ATOM 3263 N N . MET B 1 86 ? 10.897 -1.816 8.059 1 97.78 86 MET B N 1
ATOM 3264 C CA . MET B 1 86 ? 12.057 -2.265 8.823 1 97.78 86 MET B CA 1
ATOM 3265 C C . MET B 1 86 ? 11.652 -2.675 10.235 1 97.78 86 MET B C 1
ATOM 3267 O O . MET B 1 86 ? 12.114 -3.697 10.746 1 97.78 86 MET B O 1
ATOM 3271 N N . LEU B 1 87 ? 10.817 -1.891 10.837 1 98.49 87 LEU B N 1
ATOM 3272 C CA . LEU B 1 87 ? 10.378 -2.161 12.202 1 98.49 87 LEU B CA 1
ATOM 3273 C C . LEU B 1 87 ? 9.589 -3.464 12.271 1 98.49 87 LEU B C 1
ATOM 3275 O O . LEU B 1 87 ? 9.749 -4.243 13.213 1 98.49 87 LEU B O 1
ATOM 3279 N N . GLU B 1 88 ? 8.744 -3.724 11.266 1 97.41 88 GLU B N 1
ATOM 3280 C CA . GLU B 1 88 ? 8.012 -4.986 11.211 1 97.41 88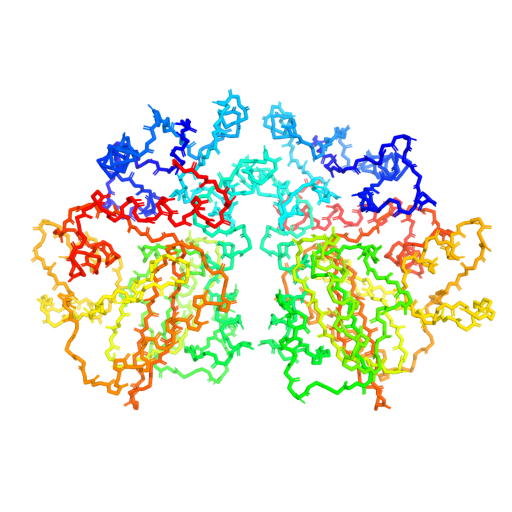 GLU B CA 1
ATOM 3281 C C . GLU B 1 88 ? 8.966 -6.173 11.1 1 97.41 88 GLU B C 1
ATOM 3283 O O . GLU B 1 88 ? 8.817 -7.164 11.817 1 97.41 88 GLU B O 1
ATOM 3288 N N . MET B 1 89 ? 9.878 -6.048 10.219 1 97.08 89 MET B N 1
ATOM 3289 C CA . MET B 1 89 ? 10.834 -7.137 10.045 1 97.08 89 MET B CA 1
ATOM 3290 C C . MET B 1 89 ? 11.574 -7.425 11.346 1 97.08 89 MET B C 1
ATOM 3292 O O . MET B 1 89 ? 11.825 -8.585 11.68 1 97.08 89 MET B O 1
ATOM 3296 N N . LEU B 1 90 ? 11.905 -6.391 12.135 1 97.64 90 LEU B N 1
ATOM 3297 C CA . LEU B 1 90 ? 12.702 -6.513 13.35 1 97.64 90 LEU B CA 1
ATOM 3298 C C . LEU B 1 90 ? 11.821 -6.858 14.546 1 97.64 90 LEU B C 1
ATOM 3300 O O . LEU B 1 90 ? 12.326 -7.11 15.642 1 97.64 90 LEU B O 1
ATOM 3304 N N . GLY B 1 91 ? 10.49 -6.828 14.347 1 96.71 91 GLY B N 1
ATOM 3305 C CA . GLY B 1 91 ? 9.565 -7.127 15.428 1 96.71 91 GLY B CA 1
ATOM 3306 C C . GLY B 1 91 ? 9.492 -6.029 16.472 1 96.71 91 GLY B C 1
ATOM 3307 O O . GLY B 1 91 ? 9.213 -6.296 17.643 1 96.71 91 GLY B O 1
ATOM 3308 N N . ILE B 1 92 ? 9.809 -4.792 16.08 1 98.07 92 ILE B N 1
ATOM 3309 C CA . ILE B 1 92 ? 9.739 -3.655 16.991 1 98.07 92 ILE B CA 1
ATOM 3310 C C . ILE B 1 92 ? 8.389 -2.955 16.841 1 98.07 92 ILE B C 1
ATOM 3312 O O . ILE B 1 92 ? 8.06 -2.453 15.764 1 98.07 92 ILE B O 1
ATOM 3316 N N . PRO B 1 93 ? 7.572 -2.914 17.88 1 98.16 93 PRO B N 1
ATOM 3317 C CA . PRO B 1 93 ? 6.319 -2.161 17.789 1 98.16 93 PRO B CA 1
ATOM 3318 C C . PRO B 1 93 ? 6.543 -0.664 17.589 1 98.16 93 PRO B C 1
ATOM 3320 O O . PRO B 1 93 ? 7.583 -0.133 17.987 1 98.16 93 PRO B O 1
ATOM 3323 N N . TYR B 1 94 ? 5.572 0.024 16.992 1 98.46 94 TYR B N 1
ATOM 3324 C CA . TYR B 1 94 ? 5.808 1.426 16.664 1 98.46 94 TYR B CA 1
ATOM 3325 C C . TYR B 1 94 ? 4.499 2.206 16.636 1 98.46 94 TYR B C 1
ATOM 3327 O O . TYR B 1 94 ? 3.417 1.615 16.596 1 98.46 94 TYR B O 1
ATOM 3335 N N . SER B 1 95 ? 4.615 3.519 16.677 1 98.66 95 SER B N 1
ATOM 3336 C CA . SER B 1 95 ? 3.469 4.42 16.612 1 98.66 95 SER B CA 1
ATOM 3337 C C . SER B 1 95 ? 3.074 4.708 15.167 1 98.66 95 SER B C 1
ATOM 3339 O O . SER B 1 95 ? 3.899 4.594 14.258 1 98.66 95 SER B O 1
ATOM 3341 N N . GLY B 1 96 ? 1.79 5.119 15.037 1 98.22 96 GLY B N 1
ATOM 3342 C CA . GLY B 1 96 ? 1.305 5.524 13.728 1 98.22 96 GLY B CA 1
ATOM 3343 C C . GLY B 1 96 ? 0.869 4.354 12.866 1 98.22 96 GLY B C 1
ATOM 3344 O O . GLY B 1 96 ? 0.741 3.229 13.355 1 98.22 96 GLY B O 1
ATOM 3345 N N . SER B 1 97 ? 0.678 4.636 11.658 1 98.21 97 SER B N 1
ATOM 3346 C CA . SER B 1 97 ? 0.08 3.682 10.729 1 98.21 97 SER B CA 1
ATOM 3347 C C . SER B 1 97 ? 1.132 2.742 10.149 1 98.21 97 SER B C 1
ATOM 3349 O O . SER B 1 97 ? 2.328 3.037 10.195 1 98.21 97 SER B O 1
ATOM 3351 N N . GLY B 1 98 ? 0.728 1.641 9.681 1 97.51 98 GLY B N 1
ATOM 3352 C CA . GLY B 1 98 ? 1.608 0.61 9.154 1 97.51 98 GLY B CA 1
ATOM 3353 C C . GLY B 1 98 ? 2.017 0.854 7.714 1 97.51 98 GLY B C 1
ATOM 3354 O O . GLY B 1 98 ? 1.663 1.88 7.127 1 97.51 98 GLY B O 1
ATOM 3355 N N . VAL B 1 99 ? 2.701 -0.073 7.138 1 98.13 99 VAL B N 1
ATOM 3356 C CA . VAL B 1 99 ? 3.33 -0.001 5.823 1 98.13 99 VAL B CA 1
ATOM 3357 C C . VAL B 1 99 ? 2.268 0.25 4.755 1 98.13 99 VAL B C 1
ATOM 3359 O O . VAL B 1 99 ? 2.391 1.181 3.955 1 98.13 99 VAL B O 1
ATOM 3362 N N . THR B 1 100 ? 1.192 -0.505 4.763 1 98.3 100 THR B N 1
ATOM 3363 C CA . THR B 1 100 ? 0.161 -0.433 3.734 1 98.3 100 THR B CA 1
ATOM 3364 C C . THR B 1 100 ? -0.54 0.922 3.765 1 98.3 100 THR B C 1
ATOM 3366 O O . THR B 1 100 ? -0.686 1.575 2.73 1 98.3 100 THR B O 1
ATOM 3369 N N . THR B 1 101 ? -0.889 1.322 4.943 1 98.46 101 THR B N 1
ATOM 3370 C CA . THR B 1 101 ? -1.591 2.592 5.094 1 98.46 101 THR B CA 1
ATOM 3371 C C . THR B 1 101 ? -0.704 3.755 4.658 1 98.46 101 THR B C 1
ATOM 3373 O O . THR B 1 101 ? -1.144 4.632 3.912 1 98.46 101 THR B O 1
ATOM 3376 N N . LEU B 1 102 ? 0.551 3.705 5.066 1 98.32 102 LEU B N 1
ATOM 3377 C CA . LEU B 1 102 ? 1.447 4.806 4.732 1 98.32 102 LEU B CA 1
ATOM 3378 C C . LEU B 1 102 ? 1.764 4.815 3.24 1 98.32 102 LEU B C 1
ATOM 3380 O O . LEU B 1 102 ? 1.941 5.881 2.645 1 98.32 102 LEU B O 1
ATOM 3384 N N . ALA B 1 103 ? 1.854 3.666 2.658 1 97.91 103 ALA B N 1
ATOM 3385 C CA . ALA B 1 103 ? 2.054 3.588 1.213 1 97.91 103 ALA B CA 1
ATOM 3386 C C . ALA B 1 103 ? 0.846 4.142 0.462 1 97.91 103 ALA B C 1
ATOM 3388 O O . ALA B 1 103 ? 0.999 4.906 -0.494 1 97.91 103 ALA B O 1
ATOM 3389 N N . ILE B 1 104 ? -0.334 3.813 0.919 1 98.29 104 ILE B N 1
ATOM 3390 C CA . ILE B 1 104 ? -1.568 4.226 0.26 1 98.29 104 ILE B CA 1
ATOM 3391 C C . ILE B 1 104 ? -1.77 5.729 0.436 1 98.29 104 ILE B C 1
ATOM 3393 O O . ILE B 1 104 ? -2.073 6.438 -0.527 1 98.29 104 ILE B O 1
ATOM 3397 N N . THR B 1 105 ? -1.518 6.189 1.621 1 97.96 105 THR B N 1
ATOM 3398 C CA . THR B 1 105 ? -1.866 7.579 1.895 1 97.96 105 THR B CA 1
ATOM 3399 C C . THR B 1 105 ? -0.839 8.525 1.28 1 97.96 105 THR B C 1
ATOM 3401 O O . THR B 1 105 ? -1.139 9.693 1.022 1 97.96 105 THR B O 1
ATOM 3404 N N . LEU B 1 106 ? 0.363 8.034 1.017 1 96.65 106 LEU B N 1
ATOM 3405 C CA . LEU B 1 106 ? 1.327 8.838 0.275 1 96.65 106 LEU B CA 1
ATOM 3406 C C . LEU B 1 106 ? 0.931 8.943 -1.194 1 96.65 106 LEU B C 1
ATOM 3408 O O . LEU B 1 106 ? 1.214 9.95 -1.847 1 96.65 106 LEU B O 1
ATOM 3412 N N . ASP B 1 107 ? 0.296 7.947 -1.763 1 96.96 107 ASP B N 1
ATOM 3413 C CA . ASP B 1 107 ? -0.224 7.896 -3.126 1 96.96 107 ASP B CA 1
ATOM 3414 C C . ASP B 1 107 ? -1.651 8.437 -3.19 1 96.96 107 ASP B C 1
ATOM 3416 O O . ASP B 1 107 ? -2.605 7.728 -2.864 1 96.96 107 ASP B O 1
ATOM 3420 N N . LYS B 1 108 ? -1.809 9.638 -3.665 1 96.97 108 LYS B N 1
ATOM 3421 C CA . LYS B 1 108 ? -3.091 10.333 -3.595 1 96.97 108 LYS B CA 1
ATOM 3422 C C . LYS B 1 108 ? -4.156 9.604 -4.409 1 96.97 108 LYS B C 1
ATOM 3424 O O . LYS B 1 108 ? -5.324 9.561 -4.016 1 96.97 108 LYS B O 1
ATOM 3429 N N . ARG B 1 109 ? -3.757 9.051 -5.531 1 97.18 109 ARG B N 1
ATOM 3430 C CA . ARG B 1 109 ? -4.707 8.273 -6.32 1 97.18 109 ARG B CA 1
ATOM 3431 C C . ARG B 1 109 ? -5.196 7.055 -5.543 1 97.18 109 ARG B C 1
ATOM 3433 O O . ARG B 1 109 ? -6.398 6.782 -5.5 1 97.18 109 ARG B O 1
ATOM 3440 N N . ARG B 1 110 ? -4.291 6.299 -4.894 1 98.2 110 ARG B N 1
ATOM 3441 C CA . ARG B 1 110 ? -4.656 5.117 -4.121 1 98.2 110 ARG B CA 1
ATOM 3442 C C . ARG B 1 110 ? -5.573 5.483 -2.959 1 98.2 110 ARG B C 1
ATOM 3444 O O . ARG B 1 110 ? -6.525 4.759 -2.661 1 98.2 110 ARG B O 1
ATOM 3451 N N . THR B 1 111 ? -5.226 6.566 -2.325 1 98.31 111 THR B N 1
ATOM 3452 C CA . THR B 1 111 ? -6.075 7.047 -1.24 1 98.31 111 THR B CA 1
ATOM 3453 C C . THR B 1 111 ? -7.514 7.222 -1.717 1 98.31 111 THR B C 1
ATOM 3455 O O . THR B 1 111 ? -8.448 6.722 -1.087 1 98.31 111 THR B O 1
ATOM 3458 N N . LYS B 1 112 ? -7.706 7.874 -2.813 1 98.17 112 LYS B N 1
ATOM 3459 C CA . LYS B 1 112 ? -9.03 8.18 -3.346 1 98.17 112 LYS B CA 1
ATOM 3460 C C . LYS B 1 112 ? -9.755 6.91 -3.782 1 98.17 112 LYS B C 1
ATOM 3462 O O . LYS B 1 112 ? -10.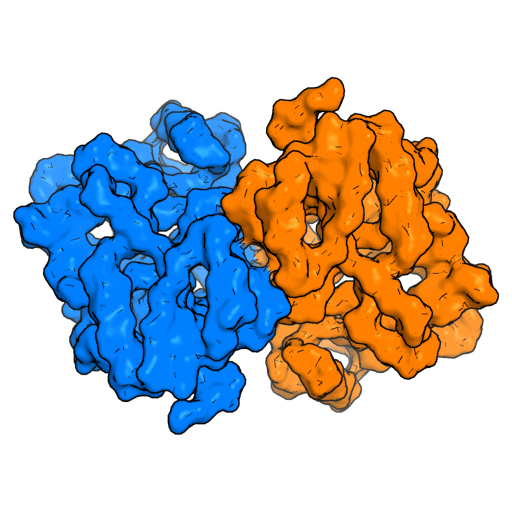972 6.798 -3.625 1 98.17 112 LYS B O 1
ATOM 3467 N N . GLU B 1 113 ? -9.008 5.971 -4.301 1 98.24 113 GLU B N 1
ATOM 3468 C CA . GLU B 1 113 ? -9.611 4.698 -4.684 1 98.24 113 GLU B CA 1
ATOM 3469 C C . GLU B 1 113 ? -10.184 3.971 -3.47 1 98.24 113 GLU B C 1
ATOM 3471 O O . GLU B 1 113 ? -11.296 3.443 -3.524 1 98.24 113 GLU B O 1
ATOM 3476 N N . VAL B 1 114 ? -9.446 3.947 -2.407 1 98.27 114 VAL B N 1
ATOM 3477 C CA . VAL B 1 114 ? -9.909 3.294 -1.187 1 98.27 114 VAL B CA 1
ATOM 3478 C C . VAL B 1 114 ? -11.119 4.04 -0.629 1 98.27 114 VAL B C 1
ATOM 3480 O O . VAL B 1 114 ? -12.088 3.42 -0.185 1 98.27 114 VAL B O 1
ATOM 3483 N N . LEU B 1 115 ? -11.051 5.378 -0.676 1 98.44 115 LEU B N 1
ATOM 3484 C CA . LEU B 1 115 ? -12.184 6.17 -0.211 1 98.44 115 LEU B CA 1
ATOM 3485 C C . LEU B 1 115 ? -13.439 5.848 -1.015 1 98.44 115 LEU B C 1
ATOM 3487 O O . LEU B 1 115 ? -14.493 5.565 -0.442 1 98.44 115 LEU B O 1
ATOM 3491 N N . LEU B 1 116 ? -13.313 5.774 -2.306 1 97.71 116 LEU B N 1
ATOM 3492 C CA . LEU B 1 116 ? -14.447 5.503 -3.184 1 97.71 116 LEU B CA 1
ATOM 3493 C C . LEU B 1 116 ? -15.021 4.116 -2.917 1 97.71 116 LEU B C 1
ATOM 3495 O O . LEU B 1 116 ? -16.241 3.947 -2.847 1 97.71 116 LEU B O 1
ATOM 3499 N N . ALA B 1 117 ? -14.155 3.205 -2.735 1 96.42 117 ALA B N 1
ATOM 3500 C CA . ALA B 1 117 ? -14.585 1.829 -2.498 1 96.42 117 ALA B CA 1
ATOM 3501 C C . ALA B 1 117 ? -15.357 1.713 -1.188 1 96.42 117 ALA B C 1
ATOM 3503 O O . ALA B 1 117 ? -16.096 0.748 -0.979 1 96.42 117 ALA B O 1
ATOM 3504 N N . ASN B 1 118 ? -15.211 2.644 -0.324 1 96.49 118 ASN B N 1
ATOM 3505 C CA . ASN B 1 118 ? -15.872 2.612 0.976 1 96.49 118 ASN B CA 1
ATOM 3506 C C . ASN B 1 118 ? -16.979 3.658 1.068 1 96.49 118 ASN B C 1
ATOM 3508 O O . ASN B 1 118 ? -17.432 3.995 2.163 1 96.49 118 ASN B O 1
ATOM 3512 N N . GLY B 1 119 ? -17.365 4.262 -0.038 1 96.37 119 GLY B N 1
ATOM 3513 C CA . GLY B 1 119 ? -18.513 5.152 -0.107 1 96.37 119 GLY B CA 1
ATOM 3514 C C . GLY B 1 119 ? -18.216 6.55 0.403 1 96.37 119 GLY B C 1
ATOM 3515 O O . GLY B 1 119 ? -19.131 7.29 0.77 1 96.37 119 GLY B O 1
ATOM 3516 N N . ILE B 1 120 ? -16.973 6.922 0.535 1 98.03 120 ILE B N 1
ATOM 3517 C CA . ILE B 1 120 ? -16.576 8.246 1.002 1 98.03 120 ILE B CA 1
ATOM 3518 C C . ILE B 1 120 ? -16.307 9.156 -0.194 1 98.03 120 ILE B C 1
ATOM 3520 O O . ILE B 1 120 ? -15.596 8.773 -1.126 1 98.03 120 ILE B O 1
ATOM 3524 N N . ARG B 1 121 ? -16.816 10.328 -0.182 1 97.91 121 ARG B N 1
ATOM 3525 C CA . ARG B 1 121 ? -16.747 11.253 -1.309 1 97.91 121 ARG B CA 1
ATOM 3526 C C . ARG B 1 121 ? -15.352 11.853 -1.44 1 97.91 121 ARG B C 1
ATOM 3528 O O . ARG B 1 121 ? -14.735 12.229 -0.441 1 97.91 121 ARG B O 1
ATOM 3535 N N . THR B 1 122 ? -14.882 11.918 -2.598 1 98.15 122 THR B N 1
ATOM 3536 C CA . THR B 1 122 ? -13.667 12.611 -3.012 1 98.15 122 THR B CA 1
ATOM 3537 C C . THR B 1 122 ? -13.851 13.25 -4.386 1 98.15 122 THR B C 1
ATOM 3539 O O . THR B 1 122 ? -14.688 12.806 -5.175 1 98.15 122 THR B O 1
ATOM 3542 N N . PRO B 1 123 ? -13.174 14.342 -4.706 1 96.92 123 PRO B N 1
ATOM 3543 C CA . PRO B 1 123 ? -13.341 14.914 -6.044 1 96.92 123 PRO B CA 1
ATOM 3544 C C . PRO B 1 123 ? -13.045 13.911 -7.156 1 96.92 123 PRO B C 1
ATOM 3546 O O . PRO B 1 123 ? -12.178 13.048 -6.999 1 96.92 123 PRO B O 1
ATOM 3549 N N . ARG B 1 124 ? -13.786 14.04 -8.28 1 97.07 124 ARG B N 1
ATOM 3550 C CA . ARG B 1 124 ? -13.427 13.247 -9.451 1 97.07 124 ARG B CA 1
ATOM 3551 C C . ARG B 1 124 ? -11.977 13.492 -9.855 1 97.07 124 ARG B C 1
ATOM 3553 O O . ARG B 1 124 ? -11.483 14.618 -9.764 1 97.07 124 ARG B O 1
ATOM 3560 N N . PHE B 1 125 ? -11.276 12.438 -10.266 1 97.09 125 PHE B N 1
ATOM 3561 C CA . PHE B 1 125 ? -9.842 12.583 -10.49 1 97.09 125 PHE B CA 1
ATOM 3562 C C . PHE B 1 125 ? -9.372 11.654 -11.603 1 97.09 125 PHE B C 1
ATOM 3564 O O . PHE B 1 125 ? -10.115 10.772 -12.038 1 97.09 125 PHE B O 1
ATOM 3571 N N . GLN B 1 126 ? -8.208 11.945 -12.05 1 96.62 126 GLN B N 1
ATOM 3572 C CA . GLN B 1 126 ? -7.481 11.106 -12.996 1 96.62 126 GLN B CA 1
ATOM 3573 C C . GLN B 1 126 ? -5.973 11.225 -12.791 1 96.62 126 GLN B C 1
ATOM 3575 O O . GLN B 1 126 ? -5.46 12.317 -12.539 1 96.62 126 GLN B O 1
ATOM 3580 N N . LEU B 1 127 ? -5.298 10.111 -12.795 1 96.13 127 LEU B N 1
ATOM 3581 C CA . LEU B 1 127 ? -3.84 10.119 -12.793 1 96.13 127 LEU B CA 1
ATOM 3582 C C . LEU B 1 127 ? -3.295 10.235 -14.213 1 96.13 127 LEU B C 1
ATOM 3584 O O . LEU B 1 127 ? -3.603 9.405 -15.071 1 96.13 127 LEU B O 1
ATOM 3588 N N . LEU B 1 128 ? -2.5 11.228 -14.457 1 95.62 128 LEU B N 1
ATOM 3589 C CA . LEU B 1 128 ? -1.902 11.438 -15.771 1 95.62 128 LEU B CA 1
ATOM 3590 C C . LEU B 1 128 ? -0.466 10.927 -15.802 1 95.62 128 LEU B C 1
ATOM 3592 O O . LEU B 1 128 ? 0.357 11.323 -14.974 1 95.62 128 LEU B O 1
ATOM 3596 N N . ARG B 1 129 ? -0.184 10.053 -16.73 1 92.28 129 ARG B N 1
ATOM 3597 C CA . ARG B 1 129 ? 1.19 9.639 -16.995 1 92.28 129 ARG B CA 1
ATOM 3598 C C . ARG B 1 129 ? 1.768 10.391 -18.189 1 92.28 129 ARG B C 1
ATOM 3600 O O . ARG B 1 129 ? 2.987 10.443 -18.365 1 92.28 129 ARG B O 1
ATOM 3607 N N . ARG B 1 130 ? 0.861 10.916 -18.978 1 92.92 130 ARG B N 1
ATOM 3608 C CA . ARG B 1 130 ? 1.159 11.842 -20.065 1 92.92 130 ARG B CA 1
ATOM 3609 C C . ARG B 1 130 ? 0.231 13.051 -20.025 1 92.92 130 ARG B C 1
ATOM 3611 O O . ARG B 1 130 ? -0.936 12.932 -19.646 1 92.92 130 ARG B O 1
ATOM 3618 N N . ALA B 1 131 ? 0.691 14.11 -20.455 1 89.75 131 ALA B N 1
ATOM 3619 C CA . ALA B 1 131 ? -0.049 15.363 -20.34 1 89.75 131 ALA B CA 1
ATOM 3620 C C . ALA B 1 131 ? -1.285 15.355 -21.235 1 89.75 131 ALA B C 1
ATOM 3622 O O . ALA B 1 131 ? -2.242 16.092 -20.99 1 89.75 131 ALA B O 1
ATOM 3623 N N . ASP B 1 132 ? -1.286 14.48 -22.226 1 89.43 132 ASP B N 1
ATOM 3624 C CA . ASP B 1 132 ? -2.358 14.506 -23.217 1 89.43 132 ASP B CA 1
ATOM 3625 C C . ASP B 1 132 ? -3.36 13.38 -22.971 1 89.43 132 ASP B C 1
ATOM 3627 O O . ASP B 1 132 ? -4.117 13.009 -23.87 1 89.43 132 ASP B O 1
ATOM 3631 N N . GLU B 1 133 ? -3.414 12.82 -21.77 1 91.68 133 GLU B N 1
ATOM 3632 C CA . GLU B 1 133 ? -4.246 11.653 -21.496 1 91.68 133 GLU B CA 1
ATOM 3633 C C . GLU B 1 133 ? -5.534 12.049 -20.779 1 91.68 133 GLU B C 1
ATOM 3635 O O . GLU B 1 133 ? -6.276 11.188 -20.304 1 91.68 133 GLU B O 1
ATOM 3640 N N . LEU B 1 134 ? -5.863 13.251 -20.73 1 92.86 134 LEU B N 1
ATOM 3641 C CA . LEU B 1 134 ? -7.025 13.686 -19.963 1 92.86 134 LEU B CA 1
ATOM 3642 C C . LEU B 1 134 ? -8.311 13.122 -20.558 1 92.86 134 LEU B C 1
ATOM 3644 O O . LEU B 1 134 ? -8.542 13.23 -21.764 1 92.86 134 LEU B O 1
ATOM 3648 N N . ARG B 1 135 ? -9.069 12.551 -19.684 1 90.29 135 ARG B N 1
ATOM 3649 C CA . ARG B 1 135 ? -10.368 12.038 -20.105 1 90.29 135 ARG B CA 1
ATOM 3650 C C . ARG B 1 135 ? -11.378 13.17 -20.265 1 90.29 135 ARG B C 1
ATOM 3652 O O . ARG B 1 135 ? -11.342 14.151 -19.52 1 90.29 135 ARG B O 1
ATOM 3659 N N . PRO B 1 136 ? -12.371 12.942 -21.021 1 85.12 136 PRO B N 1
ATOM 3660 C CA . PRO B 1 136 ? -13.322 14.004 -21.358 1 85.12 136 PRO B CA 1
ATOM 3661 C C . PRO B 1 136 ? -14.329 14.27 -20.241 1 85.12 136 PRO B C 1
ATOM 3663 O O . PRO B 1 136 ? -15.012 15.297 -20.253 1 85.12 136 PRO B O 1
ATOM 3666 N N . ASP B 1 137 ? -14.402 13.45 -19.256 1 88.26 137 ASP B N 1
ATOM 3667 C CA . ASP B 1 137 ? -15.457 13.597 -18.258 1 88.26 137 ASP B CA 1
ATOM 3668 C C . ASP B 1 137 ? -14.987 14.451 -17.083 1 88.26 137 ASP B C 1
ATOM 3670 O O . ASP B 1 137 ? -15.719 14.631 -16.108 1 88.26 137 ASP B O 1
ATOM 3674 N N . LEU B 1 138 ? -13.821 14.977 -17.147 1 93.17 138 LEU B N 1
ATOM 3675 C CA . LEU B 1 138 ? -13.341 15.925 -16.148 1 93.17 138 LEU B CA 1
ATOM 3676 C C . LEU B 1 138 ? -13.459 17.357 -16.657 1 93.17 138 LEU B C 1
ATOM 3678 O O . LEU B 1 138 ? -12.845 17.716 -17.665 1 93.17 138 LEU B O 1
ATOM 3682 N N . ASP B 1 139 ? -14.203 18.132 -15.932 1 92.53 139 ASP B N 1
ATOM 3683 C CA . ASP B 1 139 ? -14.475 19.5 -16.364 1 92.53 139 ASP B CA 1
ATOM 3684 C C . ASP B 1 139 ? -13.537 20.49 -15.677 1 92.53 139 ASP B C 1
ATOM 3686 O O . ASP B 1 139 ? -13.233 20.345 -14.491 1 92.53 139 ASP B O 1
ATOM 3690 N N . PHE B 1 140 ? -13.217 21.496 -16.417 1 94.27 140 PHE B N 1
ATOM 3691 C CA . PHE B 1 140 ? -12.402 22.578 -15.878 1 94.27 140 PHE B CA 1
ATOM 3692 C C . PHE B 1 140 ? -13.232 23.484 -14.977 1 94.27 140 PHE B C 1
ATOM 3694 O O . PHE B 1 140 ? -14.444 23.612 -15.163 1 94.27 140 PHE B O 1
ATOM 3701 N N . PRO B 1 141 ? -12.639 24.194 -14.007 1 94.99 141 PRO B N 1
ATOM 3702 C CA . PRO B 1 141 ? -11.211 24.18 -13.683 1 94.99 141 PRO B CA 1
ATOM 3703 C C . PRO B 1 141 ? -10.774 22.886 -12.999 1 94.99 141 PRO B C 1
ATOM 3705 O O . PRO B 1 141 ? -11.589 22.214 -12.362 1 94.99 141 PRO B O 1
ATOM 3708 N N . LEU B 1 142 ? -9.53 22.569 -13.224 1 95.76 142 LEU B N 1
ATOM 3709 C CA . LEU B 1 142 ? -8.922 21.37 -12.658 1 95.76 142 LEU B CA 1
ATOM 3710 C C . LEU B 1 142 ? -7.712 21.726 -11.801 1 95.76 142 LEU B C 1
ATOM 3712 O O . LEU B 1 142 ? -7.058 22.745 -12.035 1 95.76 142 LEU B O 1
ATOM 3716 N N . PHE B 1 143 ? -7.47 20.981 -10.828 1 94.85 143 PHE B N 1
ATOM 3717 C CA . PHE B 1 143 ? -6.34 21.163 -9.924 1 94.85 143 PHE B CA 1
ATOM 3718 C C . PHE B 1 143 ? -5.319 20.046 -10.102 1 94.85 143 PHE B C 1
ATOM 3720 O O . PHE B 1 143 ? -5.675 18.866 -10.096 1 94.85 143 PHE B O 1
ATOM 3727 N N . LEU B 1 144 ? -4.015 20.452 -10.254 1 94.84 144 LEU B N 1
ATOM 3728 C CA . LEU B 1 144 ? -2.949 19.485 -10.497 1 94.84 144 LEU B CA 1
ATOM 3729 C C . LEU B 1 144 ? -2.009 19.4 -9.299 1 94.84 144 LEU B C 1
ATOM 3731 O O . LEU B 1 144 ? -1.659 20.422 -8.705 1 94.84 144 LEU B O 1
ATOM 3735 N N . LYS B 1 145 ? -1.626 18.217 -9.002 1 93.34 145 LYS B N 1
ATOM 3736 C CA . LYS B 1 145 ? -0.615 18.011 -7.969 1 93.34 145 LYS B CA 1
ATOM 3737 C C . LYS B 1 145 ? 0.179 16.733 -8.225 1 93.34 145 LYS B C 1
ATOM 3739 O O . LYS B 1 145 ? -0.344 15.776 -8.8 1 93.34 145 LYS B O 1
ATOM 3744 N N . PRO B 1 146 ? 1.487 16.769 -7.84 1 91.98 146 PRO B N 1
ATOM 3745 C CA . PRO B 1 146 ? 2.196 15.487 -7.885 1 91.98 146 PRO B CA 1
ATOM 3746 C C . PRO B 1 146 ? 1.51 14.405 -7.054 1 91.98 146 PRO B C 1
ATOM 3748 O O . PRO B 1 146 ? 0.995 14.688 -5.969 1 91.98 146 PRO B O 1
ATOM 3751 N N . ASN B 1 147 ? 1.523 13.201 -7.458 1 93.55 147 ASN B N 1
ATOM 3752 C CA . ASN B 1 147 ? 0.757 12.135 -6.823 1 93.55 147 ASN B CA 1
ATOM 3753 C C . ASN B 1 147 ? 1.33 11.771 -5.456 1 93.55 147 ASN B C 1
ATOM 3755 O O . ASN B 1 147 ? 0.582 11.449 -4.53 1 93.55 147 ASN B O 1
ATOM 3759 N N . GLY B 1 148 ? 2.643 11.777 -5.309 1 89.28 148 GLY B N 1
ATOM 3760 C CA . GLY B 1 148 ? 3.264 11.183 -4.135 1 89.28 148 GLY B CA 1
ATOM 3761 C C . GLY B 1 148 ? 4 12.191 -3.274 1 89.28 148 GLY B C 1
ATOM 3762 O O . GLY B 1 148 ? 4.972 11.846 -2.598 1 89.28 148 GLY B O 1
ATOM 3763 N N . GLU B 1 149 ? 3.649 13.43 -3.322 1 78.53 149 GLU B N 1
ATOM 3764 C CA . GLU B 1 149 ? 4.365 14.434 -2.541 1 78.53 149 GLU B CA 1
ATOM 3765 C C . GLU B 1 149 ? 3.472 15.028 -1.455 1 78.53 149 GLU B C 1
ATOM 3767 O O . GLU B 1 149 ? 2.249 14.885 -1.502 1 78.53 149 GLU B O 1
ATOM 3772 N N . GLY B 1 150 ? 4.169 15.505 -0.405 1 72.26 150 GLY B N 1
ATOM 3773 C CA . GLY B 1 150 ? 3.515 16.214 0.684 1 72.26 150 GLY B CA 1
ATOM 3774 C C . GLY B 1 150 ? 4.032 17.628 0.871 1 72.26 150 GLY B C 1
ATOM 3775 O O . GLY B 1 150 ? 4.856 18.102 0.086 1 72.26 150 GLY B O 1
ATOM 3776 N N . SER B 1 151 ? 3.356 18.281 1.796 1 66.73 151 SER B N 1
ATOM 3777 C CA . SER B 1 151 ? 3.772 19.627 2.177 1 66.73 151 SER B CA 1
ATOM 3778 C C . SER B 1 151 ? 3.645 20.597 1.007 1 66.73 151 SER B C 1
ATOM 3780 O O . SER B 1 151 ? 4.47 21.5 0.85 1 66.73 151 SER B O 1
ATOM 3782 N N . SER B 1 152 ? 2.731 20.292 0.069 1 69.16 152 SER B N 1
ATOM 3783 C CA . SER B 1 152 ? 2.396 21.126 -1.081 1 69.16 152 SER B CA 1
ATOM 3784 C C . SER B 1 152 ? 3.545 21.173 -2.083 1 69.16 152 SER B C 1
ATOM 3786 O O . SER B 1 152 ? 3.618 22.084 -2.91 1 69.16 152 SER B O 1
ATOM 3788 N N . ARG B 1 153 ? 4.5 20.199 -1.905 1 71.77 153 ARG B N 1
ATOM 3789 C CA . ARG B 1 153 ? 5.538 20.074 -2.924 1 71.77 153 ARG B CA 1
ATOM 3790 C C . ARG B 1 153 ? 4.927 19.951 -4.316 1 71.77 153 ARG B C 1
ATOM 3792 O O . ARG B 1 153 ? 4.054 19.11 -4.544 1 71.77 153 ARG B O 1
ATOM 3799 N N . GLY B 1 154 ? 5.233 20.862 -5.147 1 73.83 154 GLY B N 1
ATOM 3800 C CA . GLY B 1 154 ? 4.79 20.828 -6.532 1 73.83 154 GLY B CA 1
ATOM 3801 C C . GLY B 1 154 ? 3.482 21.562 -6.758 1 73.83 154 GLY B C 1
ATOM 3802 O O . GLY B 1 154 ? 2.992 21.635 -7.888 1 73.83 154 GLY B O 1
ATOM 3803 N N . ILE B 1 155 ? 2.913 22.027 -5.704 1 80.31 155 ILE B N 1
ATOM 3804 C CA . ILE B 1 155 ? 1.668 22.774 -5.839 1 80.31 155 ILE B CA 1
ATOM 3805 C C . ILE B 1 155 ? 1.965 24.271 -5.872 1 80.31 155 ILE B C 1
ATOM 3807 O O . ILE B 1 155 ? 2.455 24.835 -4.891 1 80.31 155 ILE B O 1
ATOM 3811 N N . THR B 1 156 ? 1.751 24.894 -6.96 1 78.94 156 THR B N 1
ATOM 3812 C CA . THR B 1 156 ? 1.955 26.325 -7.156 1 78.94 156 THR B CA 1
ATOM 3813 C C . THR B 1 156 ? 0.669 26.993 -7.635 1 78.94 156 THR B C 1
ATOM 3815 O O . THR B 1 156 ? -0.357 26.331 -7.802 1 78.94 156 THR B O 1
ATOM 3818 N N . ALA B 1 157 ? 0.755 28.229 -7.816 1 79.28 157 ALA B N 1
ATOM 3819 C CA . ALA B 1 157 ? -0.387 28.98 -8.33 1 79.28 157 ALA B CA 1
ATOM 3820 C C . ALA B 1 157 ? -0.821 28.453 -9.695 1 79.28 157 ALA B C 1
ATOM 3822 O O . ALA B 1 157 ? -1.983 28.598 -10.083 1 79.28 157 ALA B O 1
ATOM 3823 N N . ARG B 1 158 ? 0.058 27.829 -10.385 1 85.51 158 ARG B N 1
ATOM 3824 C CA . ARG B 1 158 ? -0.222 27.316 -11.722 1 85.51 158 ARG B CA 1
ATOM 3825 C C . ARG B 1 158 ? -0.934 25.968 -11.653 1 85.51 158 ARG B C 1
ATOM 3827 O O . ARG B 1 158 ? -1.359 25.432 -12.678 1 85.51 158 ARG B O 1
ATOM 3834 N N . SER B 1 159 ? -1.134 25.527 -10.44 1 90.73 159 SER B N 1
ATOM 3835 C CA . SER B 1 159 ? -1.715 24.197 -10.286 1 90.73 159 SER B CA 1
ATOM 3836 C C . SER B 1 159 ? -3.21 24.209 -10.585 1 90.73 159 SER B C 1
ATOM 3838 O O . SER B 1 159 ? -3.818 23.154 -10.778 1 90.73 159 SER B O 1
ATOM 3840 N N . LEU B 1 160 ? -3.8 25.384 -10.521 1 91.83 160 LEU B N 1
ATOM 3841 C CA . LEU B 1 160 ? -5.188 25.528 -10.948 1 91.83 160 LEU B CA 1
ATOM 3842 C C . LEU B 1 160 ? -5.266 25.918 -12.42 1 91.83 160 LEU B C 1
ATOM 3844 O O . LEU B 1 160 ? -4.887 27.03 -12.793 1 91.83 160 LEU B O 1
ATOM 3848 N N . VAL B 1 161 ? -5.779 25.015 -13.202 1 94.58 161 VAL B N 1
ATOM 3849 C CA . VAL B 1 161 ? -5.772 25.238 -14.644 1 94.58 161 VAL B CA 1
ATOM 3850 C C . VAL B 1 161 ? -7.205 25.381 -15.151 1 94.58 161 VAL B C 1
ATOM 3852 O O . VAL B 1 161 ? -8.128 24.774 -14.603 1 94.58 161 VAL B O 1
ATOM 3855 N N . ARG B 1 162 ? -7.357 26.117 -16.323 1 94.83 162 ARG B N 1
ATOM 3856 C CA . ARG B 1 162 ? -8.701 26.45 -16.785 1 94.83 162 ARG B CA 1
ATOM 3857 C C . ARG B 1 162 ? -8.929 25.953 -18.208 1 94.83 162 ARG B C 1
ATOM 3859 O O . ARG B 1 162 ? -10.044 26.034 -18.728 1 94.83 162 ARG B O 1
ATOM 3866 N N . GLU B 1 163 ? -7.906 25.458 -18.822 1 94.8 163 GLU B N 1
ATOM 3867 C CA . GLU B 1 163 ? -8.02 24.939 -20.182 1 94.8 163 GLU B CA 1
ATOM 3868 C C . GLU B 1 163 ? -6.975 23.859 -20.45 1 94.8 163 GLU B C 1
ATOM 3870 O O . GLU B 1 163 ? -6.041 23.684 -19.666 1 94.8 163 GLU B O 1
ATOM 3875 N N . VAL B 1 164 ? -7.104 23.252 -21.582 1 94.8 164 VAL B N 1
ATOM 3876 C CA . VAL B 1 164 ? -6.319 22.07 -21.923 1 94.8 164 VAL B CA 1
ATOM 3877 C C . VAL B 1 164 ? -4.858 22.462 -22.132 1 94.8 164 VAL B C 1
ATOM 3879 O O . VAL B 1 164 ? -3.949 21.729 -21.736 1 94.8 164 VAL B O 1
ATOM 3882 N N . GLU B 1 165 ? -4.623 23.562 -22.731 1 95.25 165 GLU B N 1
ATOM 3883 C CA . GLU B 1 165 ? -3.257 23.998 -23.005 1 95.25 165 GLU B CA 1
ATOM 3884 C C . GLU B 1 165 ? -2.483 24.236 -21.711 1 95.25 165 GLU B C 1
ATOM 3886 O O . GLU B 1 165 ? -1.316 23.854 -21.6 1 95.25 165 GLU B O 1
ATOM 3891 N N . GLU B 1 166 ? -3.198 24.886 -20.772 1 95.75 166 GLU B N 1
ATOM 3892 C CA . GLU B 1 166 ? -2.599 25.104 -19.459 1 95.75 166 GLU B CA 1
ATOM 3893 C C . GLU B 1 166 ? -2.307 23.78 -18.759 1 95.75 166 GLU B C 1
ATOM 3895 O O . GLU B 1 166 ? -1.251 23.617 -18.145 1 95.75 166 GLU B O 1
ATOM 3900 N N . LEU B 1 167 ? -3.227 22.901 -18.871 1 96.1 167 LEU B N 1
ATOM 3901 C CA . LEU B 1 167 ? -3.084 21.593 -18.241 1 96.1 167 LEU B CA 1
ATOM 3902 C C . LEU B 1 167 ? -1.855 20.865 -18.775 1 96.1 167 LEU B C 1
ATOM 3904 O O . LEU B 1 167 ? -1.036 20.369 -17.997 1 96.1 167 LEU B O 1
ATOM 3908 N N . GLU B 1 168 ? -1.736 20.82 -20.031 1 95.99 168 GLU B N 1
ATOM 3909 C CA . GLU B 1 168 ? -0.632 20.097 -20.656 1 95.99 168 GLU B CA 1
ATOM 3910 C C . GLU B 1 168 ? 0.714 20.7 -20.267 1 95.99 168 GLU B C 1
ATOM 3912 O O . GLU B 1 168 ? 1.671 19.972 -19.994 1 95.99 168 GLU B O 1
ATOM 3917 N N . ALA B 1 169 ? 0.735 22.005 -20.23 1 95.5 169 ALA B N 1
ATOM 3918 C CA . ALA B 1 169 ? 1.973 22.695 -19.876 1 95.5 169 ALA B CA 1
ATOM 3919 C C . ALA B 1 169 ? 2.366 22.409 -18.429 1 95.5 169 ALA B C 1
ATOM 3921 O O . ALA B 1 169 ? 3.512 22.046 -18.151 1 95.5 169 ALA B O 1
ATOM 3922 N N . VAL B 1 170 ? 1.412 22.582 -17.58 1 94.95 170 VAL B N 1
ATOM 3923 C CA . VAL B 1 170 ? 1.675 22.439 -16.152 1 94.95 170 VAL B CA 1
ATOM 3924 C C . VAL B 1 170 ? 1.977 20.977 -15.827 1 94.95 170 VAL B C 1
ATOM 3926 O O . VAL B 1 170 ? 2.916 20.681 -15.085 1 94.95 170 VAL B O 1
ATOM 3929 N N . ALA B 1 171 ? 1.211 20.067 -16.329 1 95.61 171 ALA B N 1
ATOM 3930 C CA . ALA B 1 171 ? 1.435 18.641 -16.106 1 95.61 171 ALA B CA 1
ATOM 3931 C C . ALA B 1 171 ? 2.806 18.214 -16.621 1 95.61 171 ALA B C 1
ATOM 3933 O O . ALA B 1 171 ? 3.53 17.481 -15.943 1 95.61 171 ALA B O 1
ATOM 3934 N N . GLY B 1 172 ? 3.114 18.655 -17.803 1 94.55 172 GLY B N 1
ATOM 3935 C CA . GLY B 1 172 ? 4.417 18.343 -18.369 1 94.55 172 GLY B CA 1
ATOM 3936 C C . GLY B 1 172 ? 5.571 18.802 -17.499 1 94.55 172 GLY B C 1
ATOM 3937 O O . GLY B 1 172 ? 6.531 18.057 -17.287 1 94.55 172 GLY B O 1
ATOM 3938 N N . GLU B 1 173 ? 5.46 20.022 -17.033 1 93.51 173 GLU B N 1
ATOM 3939 C CA . GLU B 1 173 ? 6.484 20.581 -16.156 1 93.51 173 GLU B CA 1
ATOM 3940 C C . GLU B 1 173 ? 6.603 19.778 -14.864 1 93.51 173 GLU B C 1
ATOM 3942 O O . GLU B 1 173 ? 7.71 19.496 -14.402 1 93.51 173 GLU B O 1
ATOM 3947 N N . MET B 1 174 ? 5.496 19.453 -14.332 1 92.12 174 MET B N 1
ATOM 3948 C CA . MET B 1 174 ? 5.474 18.705 -13.078 1 92.12 174 MET B CA 1
ATOM 3949 C C . MET B 1 174 ? 6.085 17.32 -13.259 1 92.12 174 MET B C 1
ATOM 3951 O O . MET B 1 174 ? 6.882 16.875 -12.431 1 92.12 174 MET B O 1
ATOM 3955 N N . MET B 1 175 ? 5.714 16.666 -14.316 1 92.84 175 MET B N 1
ATOM 3956 C CA . MET B 1 175 ? 6.238 15.331 -14.585 1 92.84 175 MET B CA 1
ATOM 3957 C C . MET B 1 175 ? 7.747 15.371 -14.802 1 92.84 175 MET B C 1
ATOM 3959 O O . MET B 1 175 ? 8.468 14.481 -14.349 1 92.84 175 MET B O 1
ATOM 3963 N N . ALA B 1 176 ? 8.199 16.395 -15.448 1 91.18 176 ALA B N 1
ATOM 3964 C CA . ALA B 1 176 ? 9.628 16.539 -15.713 1 91.18 176 ALA B CA 1
ATOM 3965 C C . ALA B 1 176 ? 10.4 16.807 -14.424 1 91.18 176 ALA B C 1
ATOM 3967 O O . ALA B 1 176 ? 11.493 16.273 -14.226 1 91.18 176 ALA B O 1
ATOM 3968 N N . LYS B 1 177 ? 9.794 17.58 -13.602 1 88.17 177 LYS B N 1
ATOM 3969 C CA . LYS B 1 177 ? 10.478 18 -12.382 1 88.17 177 LYS B CA 1
ATOM 3970 C C . LYS B 1 177 ? 10.474 16.888 -11.338 1 88.17 177 LYS B C 1
ATOM 3972 O O . LYS B 1 177 ? 11.495 16.623 -10.701 1 88.17 177 LYS B O 1
ATOM 3977 N N . TYR B 1 178 ? 9.387 16.261 -11.208 1 86.83 178 TYR B N 1
ATOM 3978 C CA . TYR B 1 178 ? 9.236 15.349 -10.08 1 86.83 178 TYR B CA 1
ATOM 3979 C C . TYR B 1 178 ? 9.315 13.897 -10.538 1 86.83 178 TYR B C 1
ATOM 3981 O O . TYR B 1 178 ? 9.348 12.98 -9.714 1 86.83 178 TYR B O 1
ATOM 3989 N N . ARG B 1 179 ? 9.28 13.612 -11.769 1 86.42 179 ARG B N 1
ATOM 3990 C CA . ARG B 1 179 ? 9.458 12.287 -12.356 1 86.42 179 ARG B CA 1
ATOM 3991 C C . ARG B 1 179 ? 8.431 11.303 -11.807 1 86.42 179 ARG B C 1
ATOM 3993 O O . ARG B 1 179 ? 8.786 10.207 -11.368 1 86.42 179 ARG B O 1
ATOM 4000 N N . GLN B 1 180 ? 7.295 11.781 -11.748 1 90.27 180 GLN B N 1
ATOM 4001 C CA . GLN B 1 180 ? 6.152 10.991 -11.303 1 90.27 180 GLN B CA 1
ATOM 4002 C C . GLN B 1 180 ? 4.867 11.452 -11.987 1 90.27 180 GLN B C 1
ATOM 4004 O O . GLN B 1 180 ? 4.812 12.551 -12.542 1 90.27 180 GLN B O 1
ATOM 4009 N N . PRO B 1 181 ? 3.814 10.591 -11.936 1 93.62 181 PRO B N 1
ATOM 4010 C CA . PRO B 1 181 ? 2.528 10.992 -12.513 1 93.62 181 PRO B CA 1
ATOM 4011 C C . PRO B 1 181 ? 1.89 12.166 -11.773 1 93.62 181 PRO B C 1
ATOM 4013 O O . PRO B 1 181 ? 2.275 12.469 -10.64 1 93.62 181 PRO B O 1
ATOM 4016 N N . VAL B 1 182 ? 0.996 12.786 -12.469 1 95.92 182 VAL B N 1
ATOM 4017 C CA . VAL B 1 182 ? 0.318 13.961 -11.93 1 95.92 182 VAL B CA 1
ATOM 4018 C C . VAL B 1 182 ? -1.158 13.647 -11.702 1 95.92 182 VAL B C 1
ATOM 4020 O O . VAL B 1 182 ? -1.825 13.094 -12.579 1 95.92 182 VAL B O 1
ATOM 4023 N N . LEU B 1 183 ? -1.594 13.912 -10.502 1 96.47 183 LEU B N 1
ATOM 4024 C CA . LEU B 1 183 ? -3.015 13.785 -10.198 1 96.47 183 LEU B CA 1
ATOM 4025 C C . LEU B 1 183 ? -3.774 15.041 -10.613 1 96.47 183 LEU B C 1
ATOM 4027 O O . LEU B 1 183 ? -3.402 16.152 -10.229 1 96.47 183 LEU B O 1
ATOM 4031 N N . VAL B 1 184 ? -4.81 14.861 -11.383 1 96.64 184 VAL B N 1
ATOM 4032 C CA . VAL B 1 184 ? -5.72 15.935 -11.769 1 96.64 184 VAL B CA 1
ATOM 4033 C C . VAL B 1 184 ? -7.084 15.717 -11.118 1 96.64 184 VAL B C 1
ATOM 4035 O O . VAL B 1 184 ? -7.621 14.607 -11.145 1 96.64 184 VAL B O 1
ATOM 4038 N N . GLU B 1 185 ? -7.587 16.736 -10.501 1 96.24 185 GLU B N 1
ATOM 4039 C CA . GLU B 1 185 ? -8.881 16.61 -9.838 1 96.24 185 GLU B CA 1
ATOM 4040 C C . GLU B 1 185 ? -9.769 17.817 -10.127 1 96.24 185 GLU B C 1
ATOM 4042 O O . GLU B 1 185 ? -9.269 18.912 -10.395 1 96.24 185 GLU B O 1
ATOM 4047 N N . GLU B 1 186 ? -11.037 17.606 -10.041 1 95.72 186 GLU B N 1
ATOM 4048 C CA . GLU B 1 186 ? -11.965 18.73 -10.118 1 95.72 186 GLU B CA 1
ATOM 4049 C C . GLU B 1 186 ? -11.752 19.703 -8.962 1 95.72 186 GLU B C 1
ATOM 4051 O O . GLU B 1 186 ? -11.499 19.284 -7.83 1 95.72 186 GLU B O 1
ATOM 4056 N N . TYR B 1 187 ? -11.852 20.973 -9.273 1 93.66 187 TYR B N 1
ATOM 4057 C CA . TYR B 1 187 ? -11.71 21.989 -8.236 1 93.66 187 TYR B CA 1
ATOM 4058 C C . TYR B 1 187 ? -13.036 22.23 -7.524 1 93.66 187 TYR B C 1
ATOM 4060 O O . TYR B 1 187 ? -14.03 22.595 -8.156 1 93.66 187 TYR B O 1
ATOM 4068 N N . LEU B 1 188 ? -13.07 21.974 -6.259 1 93.94 188 LEU B N 1
ATOM 4069 C CA . LEU B 1 188 ? -14.24 22.279 -5.442 1 93.94 188 LEU B CA 1
ATOM 4070 C C . LEU B 1 188 ? -14.209 23.728 -4.968 1 93.94 188 LEU B C 1
ATOM 4072 O O . LEU B 1 188 ? -13.197 24.191 -4.438 1 93.94 188 LEU B O 1
ATOM 4076 N N . THR B 1 189 ? -15.25 24.453 -5.039 1 91.9 189 THR B N 1
ATOM 4077 C CA . THR B 1 189 ? -15.216 25.905 -4.902 1 91.9 189 THR B CA 1
ATOM 4078 C C . THR B 1 189 ? -15.64 26.326 -3.498 1 91.9 189 THR B C 1
ATOM 4080 O O . THR B 1 189 ? -15.623 27.514 -3.17 1 91.9 189 THR B O 1
ATOM 4083 N N . GLY B 1 190 ? -16.005 25.421 -2.707 1 93.25 190 GLY B N 1
ATOM 4084 C CA . GLY B 1 190 ? -16.496 25.769 -1.383 1 93.25 190 GLY B CA 1
ATOM 4085 C C . GLY B 1 190 ? -15.391 25.886 -0.349 1 93.25 190 GLY B C 1
ATOM 4086 O O . GLY B 1 190 ? -14.212 25.959 -0.699 1 93.25 190 GLY B O 1
ATOM 4087 N N . ARG B 1 191 ? -15.77 26.013 0.909 1 94.35 191 ARG B N 1
ATOM 4088 C CA . ARG B 1 191 ? -14.869 26.193 2.043 1 94.35 191 ARG B CA 1
ATOM 4089 C C . ARG B 1 191 ? -13.955 24.984 2.213 1 94.35 191 ARG B C 1
ATOM 4091 O O . ARG B 1 191 ? -14.348 23.855 1.912 1 94.35 191 ARG B O 1
ATOM 4098 N N . GLU B 1 192 ? -12.757 25.206 2.676 1 94.85 192 GLU B N 1
ATOM 4099 C CA . GLU B 1 192 ? -11.751 24.172 2.898 1 94.85 192 GLU B CA 1
ATOM 4100 C C . GLU B 1 192 ? -11.498 23.959 4.388 1 94.85 192 GLU B C 1
ATOM 4102 O O . GLU B 1 192 ? -11.449 24.92 5.158 1 94.85 192 GLU B O 1
ATOM 4107 N N . PHE B 1 193 ? -11.352 22.687 4.758 1 96.8 193 PHE B N 1
ATOM 4108 C CA . PHE B 1 193 ? -11.172 22.353 6.166 1 96.8 193 PHE B CA 1
ATOM 4109 C C . PHE B 1 193 ? -10.084 21.3 6.337 1 96.8 193 PHE B C 1
ATOM 4111 O O . PHE B 1 193 ? -9.781 20.555 5.403 1 96.8 193 PHE B O 1
ATOM 4118 N N . THR B 1 194 ? -9.46 21.284 7.449 1 96.74 194 THR B N 1
ATOM 4119 C CA . THR B 1 194 ? -8.545 20.253 7.927 1 96.74 194 THR B CA 1
ATOM 4120 C C . THR B 1 194 ? -9.039 19.661 9.244 1 96.74 194 THR B C 1
ATOM 4122 O O . THR B 1 194 ? -9.431 20.395 10.153 1 96.74 194 THR B O 1
ATOM 4125 N N . VAL B 1 195 ? -9.043 18.389 9.327 1 98.55 195 VAL B N 1
ATOM 4126 C CA . VAL B 1 195 ? -9.527 17.702 10.519 1 98.55 195 VAL B CA 1
ATOM 4127 C C . VAL B 1 195 ? -8.437 16.781 11.063 1 98.55 195 VAL B C 1
ATOM 4129 O O . VAL B 1 195 ? -7.949 15.899 10.353 1 98.55 195 VAL B O 1
ATOM 4132 N N . GLY B 1 196 ? -8.03 17.034 12.276 1 98.62 196 GLY B N 1
ATOM 4133 C CA . GLY B 1 196 ? -7.134 16.121 12.968 1 98.62 196 GLY B CA 1
ATOM 4134 C C . GLY B 1 196 ? -7.864 15.016 13.71 1 98.62 196 GLY B C 1
ATOM 4135 O O . GLY B 1 196 ? -8.925 15.249 14.293 1 98.62 196 GLY B O 1
ATOM 4136 N N . LEU B 1 197 ? -7.372 13.833 13.626 1 98.8 197 LEU B N 1
ATOM 4137 C CA . LEU B 1 197 ? -7.869 12.69 14.384 1 98.8 197 LEU B CA 1
ATOM 4138 C C . LEU B 1 197 ? -6.772 12.107 15.269 1 98.8 197 LEU B C 1
ATOM 4140 O O . LEU B 1 197 ? -5.628 11.961 14.832 1 98.8 197 LEU B O 1
ATOM 4144 N N . LEU B 1 198 ? -7.119 11.786 16.502 1 98.66 198 LEU B N 1
ATOM 4145 C CA . LEU B 1 198 ? -6.118 11.41 17.495 1 98.66 198 LEU B CA 1
ATOM 4146 C C . LEU B 1 198 ? -6.586 10.211 18.312 1 98.66 198 LEU B C 1
ATOM 4148 O O . LEU B 1 198 ? -7.669 10.241 18.902 1 98.66 198 LEU B O 1
ATOM 4152 N N . GLY B 1 199 ? -5.776 9.048 18.22 1 98.2 199 GLY B N 1
ATOM 4153 C CA . GLY B 1 199 ? -6.071 7.907 19.073 1 98.2 199 GLY B CA 1
ATOM 4154 C C . GLY B 1 199 ? -6.758 6.773 18.335 1 98.2 199 GLY B C 1
ATOM 4155 O O . GLY B 1 199 ? -6.867 6.8 17.107 1 98.2 199 GLY B O 1
ATOM 4156 N N . ASN B 1 200 ? -7.128 5.735 19.145 1 97.1 200 ASN B N 1
ATOM 4157 C CA . ASN B 1 200 ? -7.803 4.53 18.675 1 97.1 200 ASN B CA 1
ATOM 4158 C C . ASN B 1 200 ? -8.88 4.072 19.655 1 97.1 200 ASN B C 1
ATOM 4160 O O . ASN B 1 200 ? -8.577 3.429 20.661 1 97.1 200 ASN B O 1
ATOM 4164 N N . PRO B 1 201 ? -10.189 4.238 19.476 1 95.54 201 PRO B N 1
ATOM 4165 C CA . PRO B 1 201 ? -10.749 4.965 18.334 1 95.54 201 PRO B CA 1
ATOM 4166 C C . PRO B 1 201 ? -10.358 6.441 18.325 1 95.54 201 PRO B C 1
ATOM 4168 O O . PRO B 1 201 ? -9.981 6.99 19.363 1 95.54 201 PRO B O 1
ATOM 4171 N N . PRO B 1 202 ? -10.51 7.053 17.254 1 97.42 202 PRO B N 1
ATOM 4172 C CA . PRO B 1 202 ? -9.983 8.417 17.172 1 97.42 202 PRO B CA 1
ATOM 4173 C C . PRO B 1 202 ? -10.936 9.454 17.763 1 97.42 202 PRO B C 1
ATOM 4175 O O . PRO B 1 202 ? -12.154 9.34 17.604 1 97.42 202 PRO B O 1
ATOM 4178 N N . GLU B 1 203 ? -10.34 10.349 18.455 1 98.2 203 GLU B N 1
ATOM 4179 C CA . GLU B 1 203 ? -10.983 11.618 18.785 1 98.2 203 GLU B CA 1
ATOM 4180 C C . GLU B 1 203 ? -10.881 12.606 17.627 1 98.2 203 GLU B C 1
ATOM 4182 O O . GLU B 1 203 ? -9.815 12.759 17.027 1 98.2 203 GLU B O 1
ATOM 4187 N N . VAL B 1 204 ? -12.041 13.16 17.314 1 98.7 204 VAL B N 1
ATOM 4188 C CA . VAL B 1 204 ? -12.009 14.203 16.294 1 98.7 204 VAL B CA 1
ATOM 4189 C C . VAL B 1 204 ? -11.625 15.537 16.93 1 98.7 204 VAL B C 1
ATOM 4191 O O . VAL B 1 204 ? -12.325 16.032 17.817 1 98.7 204 VAL B O 1
ATOM 4194 N N . LEU B 1 205 ? -10.519 16.129 16.522 1 98.79 205 LEU B N 1
ATOM 4195 C CA . LEU B 1 205 ? -10.07 17.42 17.03 1 98.79 205 LEU B CA 1
ATOM 4196 C C . LEU B 1 205 ? -10.869 18.558 16.405 1 98.79 205 LEU B C 1
ATOM 4198 O O . LEU B 1 205 ? -11.555 18.361 15.399 1 98.79 205 LEU B O 1
ATOM 4202 N N . PRO B 1 206 ? -10.811 19.694 17.014 1 98.41 206 PRO B N 1
ATOM 4203 C CA . PRO B 1 206 ? -11.527 20.837 16.442 1 98.41 206 PRO B CA 1
ATOM 4204 C C . PRO B 1 206 ? -11.162 21.092 14.981 1 98.41 206 PRO B C 1
ATOM 4206 O O . PRO B 1 206 ? -9.982 21.062 14.622 1 98.41 206 PRO B O 1
ATOM 4209 N N . VAL B 1 207 ? -12.192 21.333 14.177 1 98.51 207 VAL B N 1
ATOM 4210 C CA . VAL B 1 207 ? -12.018 21.519 12.74 1 98.51 207 VAL B CA 1
ATOM 4211 C C . VAL B 1 207 ? -11.301 22.84 12.473 1 98.51 207 VAL B C 1
ATOM 4213 O O . VAL B 1 207 ? -11.631 23.865 13.075 1 98.51 207 VAL B O 1
ATOM 4216 N N . VAL B 1 208 ? -10.278 22.784 11.602 1 96.82 208 VAL B N 1
ATOM 4217 C CA . VAL B 1 208 ? -9.553 23.976 11.176 1 96.82 208 VAL B CA 1
ATOM 4218 C C . VAL B 1 208 ? -10.048 24.418 9.801 1 96.82 208 VAL B C 1
ATOM 4220 O O . VAL B 1 208 ? -10.111 23.613 8.869 1 96.82 208 VAL B O 1
ATOM 4223 N N . GLU B 1 209 ? -10.447 25.643 9.701 1 95.76 209 GLU B N 1
ATOM 4224 C CA . GLU B 1 209 ? -10.789 26.184 8.389 1 95.76 209 GLU B CA 1
ATOM 4225 C C . GLU B 1 209 ? -9.593 26.885 7.751 1 95.76 209 GLU B C 1
ATOM 4227 O O . GLU B 1 209 ? -8.862 27.613 8.425 1 95.76 209 GLU B O 1
ATOM 4232 N N . VAL B 1 210 ? -9.413 26.576 6.527 1 91.16 210 VAL B N 1
ATOM 4233 C CA . VAL B 1 210 ? -8.363 27.231 5.755 1 91.16 210 VAL B CA 1
ATOM 4234 C C . VAL B 1 210 ? -8.973 28.315 4.869 1 91.16 210 VAL B C 1
ATOM 4236 O O . VAL B 1 210 ? -9.852 28.035 4.051 1 91.16 210 VAL B O 1
ATOM 4239 N N . GLY B 1 211 ? -8.544 29.473 5.12 1 86.3 211 GLY B N 1
ATOM 4240 C CA . GLY B 1 211 ? -9.03 30.599 4.339 1 86.3 211 GLY B CA 1
ATOM 4241 C C . GLY B 1 211 ? -7.922 31.526 3.876 1 86.3 211 GLY B C 1
ATOM 4242 O O . GLY B 1 211 ? -6.859 31.59 4.497 1 86.3 211 GLY B O 1
ATOM 4243 N N . PHE B 1 212 ? -8.231 32.176 2.82 1 79.22 212 PHE B N 1
ATOM 4244 C CA . PHE B 1 212 ? -7.164 32.947 2.195 1 79.22 212 PHE B CA 1
ATOM 4245 C C . PHE B 1 212 ? -7.554 34.416 2.077 1 79.22 212 PHE B C 1
ATOM 4247 O O . PHE B 1 212 ? -6.85 35.202 1.44 1 79.22 212 PHE B O 1
ATOM 4254 N N . GLU B 1 213 ? -8.621 34.757 2.685 1 76.71 213 GLU B N 1
ATOM 4255 C CA . GLU B 1 213 ? -9.158 36.108 2.556 1 76.71 213 GLU B CA 1
ATOM 4256 C C . GLU B 1 213 ? -8.211 37.138 3.167 1 76.71 213 GLU B C 1
ATOM 4258 O O . GLU B 1 213 ? -8.175 38.29 2.731 1 76.71 213 GLU B O 1
ATOM 4263 N N . GLY B 1 214 ? -7.404 36.726 4.088 1 72.99 214 GLY B N 1
ATOM 4264 C CA . GLY B 1 214 ? -6.506 37.651 4.762 1 72.99 214 GLY B CA 1
ATOM 4265 C C . GLY B 1 214 ? -5.207 37.875 4.011 1 72.99 214 GLY B C 1
ATOM 4266 O O . GLY B 1 214 ? -4.41 38.739 4.382 1 72.99 214 GLY B O 1
ATOM 4267 N N . LEU B 1 215 ? -5.068 37.146 2.98 1 76.65 215 LEU B N 1
ATOM 4268 C CA . LEU B 1 215 ? -3.821 37.26 2.231 1 76.65 215 LEU B CA 1
ATOM 4269 C C . LEU B 1 215 ? -3.84 38.487 1.327 1 76.65 215 LEU B C 1
ATOM 4271 O O . LEU B 1 215 ? -4.91 38.966 0.945 1 76.65 215 LEU B O 1
ATOM 4275 N N . PRO B 1 216 ? -2.613 39.012 1.098 1 76.06 216 PRO B N 1
ATOM 4276 C CA . PRO B 1 216 ? -2.549 40.182 0.218 1 76.06 216 PRO B CA 1
ATOM 4277 C C . PRO B 1 216 ? -3.156 39.918 -1.158 1 76.06 216 PRO B C 1
ATOM 4279 O O . PRO B 1 216 ? -3.293 38.762 -1.565 1 76.06 216 PRO B O 1
ATOM 4282 N N . ALA B 1 217 ? -3.489 41.099 -1.711 1 75.48 217 ALA B N 1
ATOM 4283 C CA . ALA B 1 217 ? -4.014 41.019 -3.072 1 75.48 217 ALA B CA 1
ATOM 4284 C C . ALA B 1 217 ? -3.007 40.362 -4.011 1 75.48 217 ALA B C 1
ATOM 4286 O O . ALA B 1 217 ? -1.807 40.638 -3.936 1 75.48 217 ALA B O 1
ATOM 4287 N N . GLY B 1 218 ? -3.408 39.412 -4.846 1 71.68 218 GLY B N 1
ATOM 4288 C CA . GLY B 1 218 ? -2.519 38.757 -5.793 1 71.68 218 GLY B CA 1
ATOM 4289 C C . GLY B 1 218 ? -2.04 37.398 -5.321 1 71.68 218 GLY B C 1
ATOM 4290 O O . GLY B 1 218 ? -1.555 36.593 -6.119 1 71.68 218 GLY B O 1
ATOM 4291 N N . ALA B 1 219 ? -2.165 37.2 -3.955 1 72.71 219 ALA B N 1
ATOM 4292 C CA . ALA B 1 219 ? -1.755 35.899 -3.432 1 72.71 219 ALA B CA 1
ATOM 4293 C C . ALA B 1 219 ? -2.703 34.797 -3.898 1 72.71 219 ALA B C 1
ATOM 4295 O O . ALA B 1 219 ? -3.902 35.031 -4.066 1 72.71 219 ALA B O 1
ATOM 4296 N N . PRO B 1 220 ? -2.071 33.652 -4.108 1 72.39 220 PRO B N 1
ATOM 4297 C CA . PRO B 1 220 ? -2.96 32.539 -4.452 1 72.39 220 PRO B CA 1
ATOM 4298 C C . PRO B 1 220 ? -4.005 32.263 -3.374 1 72.39 220 PRO B C 1
ATOM 4300 O O . PRO B 1 220 ? -3.716 32.395 -2.182 1 72.39 220 PRO B O 1
ATOM 4303 N N . ARG B 1 221 ? -5.169 31.953 -3.784 1 70.7 221 ARG B N 1
ATOM 4304 C CA . ARG B 1 221 ? -6.262 31.723 -2.845 1 70.7 221 ARG B CA 1
ATOM 4305 C C . ARG B 1 221 ? -6.48 30.232 -2.611 1 70.7 221 ARG B C 1
ATOM 4307 O O . ARG B 1 221 ? -7.62 29.765 -2.565 1 70.7 221 ARG B O 1
ATOM 4314 N N . PHE B 1 222 ? -5.453 29.497 -2.767 1 71.66 222 PHE B N 1
ATOM 4315 C CA . PHE B 1 222 ? -5.464 28.089 -2.386 1 71.66 222 PHE B CA 1
ATOM 4316 C C . PHE B 1 222 ? -4.154 27.701 -1.71 1 71.66 222 PHE B C 1
ATOM 4318 O O . PHE B 1 222 ? -3.156 28.415 -1.823 1 71.66 222 PHE B O 1
ATOM 4325 N N . ASP B 1 223 ? -4.191 26.651 -1.029 1 73.18 223 ASP B N 1
ATOM 4326 C CA . ASP B 1 223 ? -3.059 26.209 -0.22 1 73.18 223 ASP B CA 1
ATOM 4327 C C . ASP B 1 223 ? -1.925 25.688 -1.1 1 73.18 223 ASP B C 1
ATOM 4329 O O . ASP B 1 223 ? -1.91 24.512 -1.47 1 73.18 223 ASP B O 1
ATOM 4333 N N . CYS B 1 224 ? -1.033 26.538 -1.466 1 70.24 224 CYS B N 1
ATOM 4334 C CA . CYS B 1 224 ? 0.128 26.195 -2.279 1 70.24 224 CYS B CA 1
ATOM 4335 C C . CYS B 1 224 ? 1.422 26.438 -1.512 1 70.24 224 CYS B C 1
ATOM 4337 O O . CYS B 1 224 ? 1.395 26.914 -0.376 1 70.24 224 CYS B O 1
ATOM 4339 N N . TYR B 1 225 ? 2.476 26.012 -2.113 1 70.45 225 TYR B N 1
ATOM 4340 C CA . TYR B 1 225 ? 3.776 26.075 -1.455 1 70.45 225 TYR B CA 1
ATOM 4341 C C . TYR B 1 225 ? 4.086 27.495 -0.995 1 70.45 225 TYR B C 1
ATOM 4343 O O . TYR B 1 225 ? 4.498 27.708 0.147 1 70.45 225 TYR B O 1
ATOM 4351 N N . GLU B 1 226 ? 3.731 28.475 -1.806 1 67.38 226 GLU B N 1
ATOM 4352 C CA . GLU B 1 226 ? 4.003 29.877 -1.505 1 67.38 226 GLU B CA 1
ATOM 4353 C C . GLU B 1 226 ? 3.19 30.351 -0.303 1 67.38 226 GLU B C 1
ATOM 4355 O O . GLU B 1 226 ? 3.721 31.018 0.588 1 67.38 226 GLU B O 1
ATOM 4360 N N . VAL B 1 227 ? 1.949 30.028 -0.293 1 66.97 227 VAL B N 1
ATOM 4361 C CA . VAL B 1 227 ? 1.063 30.467 0.78 1 66.97 227 VAL B CA 1
ATOM 4362 C C . VAL B 1 227 ? 1.471 29.802 2.092 1 66.97 227 VAL B C 1
ATOM 4364 O O . VAL B 1 227 ? 1.638 30.476 3.111 1 66.97 227 VAL B O 1
ATOM 4367 N N . LYS B 1 228 ? 1.734 28.537 2.038 1 67.27 228 LYS B N 1
ATOM 4368 C CA . LYS B 1 228 ? 2.001 27.744 3.235 1 67.27 228 LYS B CA 1
ATOM 4369 C C . LYS B 1 228 ? 3.341 28.124 3.859 1 67.27 228 LYS B C 1
ATOM 4371 O O . LYS B 1 228 ? 3.457 28.221 5.082 1 67.27 228 LYS B O 1
ATOM 4376 N N . TRP B 1 229 ? 4.304 28.431 3.027 1 66.12 229 TRP B N 1
ATOM 4377 C CA . TRP B 1 229 ? 5.653 28.494 3.579 1 66.12 229 TRP B CA 1
ATOM 4378 C C . TRP B 1 229 ? 6.232 29.898 3.444 1 66.12 229 TRP B C 1
ATOM 4380 O O . TRP B 1 229 ? 7.238 30.225 4.078 1 66.12 229 TRP B O 1
ATOM 4390 N N . ILE B 1 230 ? 5.539 30.706 2.596 1 65.15 230 ILE B N 1
ATOM 4391 C CA . ILE B 1 230 ? 6.04 32.067 2.437 1 65.15 230 ILE B CA 1
ATOM 4392 C C . ILE B 1 230 ? 5.087 33.05 3.112 1 65.15 230 ILE B C 1
ATOM 4394 O O . ILE B 1 230 ? 5.487 33.794 4.011 1 65.15 230 ILE B O 1
ATOM 4398 N N . TYR B 1 231 ? 3.869 32.878 2.812 1 65.96 231 TYR B N 1
ATOM 4399 C CA . TYR B 1 231 ? 2.934 33.854 3.359 1 65.96 231 TYR B CA 1
ATOM 4400 C C . TYR B 1 231 ? 2.51 33.471 4.772 1 65.96 231 TYR B C 1
ATOM 4402 O O . TYR B 1 231 ? 2.476 34.318 5.668 1 65.96 231 TYR B O 1
ATOM 4410 N N . ASP B 1 232 ? 2.238 32.195 4.967 1 64.43 232 ASP B N 1
ATOM 4411 C CA . ASP B 1 232 ? 1.793 31.706 6.268 1 64.43 232 ASP B CA 1
ATOM 4412 C C . ASP B 1 232 ? 2.973 31.206 7.1 1 64.43 232 ASP B C 1
ATOM 4414 O O . ASP B 1 232 ? 3.007 30.042 7.502 1 64.43 232 ASP B O 1
ATOM 4418 N N . SER B 1 233 ? 4.019 31.995 7.128 1 62.82 233 SER B N 1
ATOM 4419 C CA . SER B 1 233 ? 5.213 31.709 7.917 1 62.82 233 SER B CA 1
ATOM 4420 C C . SER B 1 233 ? 5.318 32.641 9.119 1 62.82 233 SER B C 1
ATOM 4422 O O . SER B 1 233 ? 4.647 33.674 9.171 1 62.82 233 SER B O 1
ATOM 4424 N N . LEU B 1 234 ? 6.045 32.272 10.025 1 65.84 234 LEU B N 1
ATOM 4425 C CA . LEU B 1 234 ? 6.254 33.067 11.23 1 65.84 234 LEU B CA 1
ATOM 4426 C C . LEU B 1 234 ? 6.71 34.479 10.878 1 65.84 234 LEU B C 1
ATOM 4428 O O . LEU B 1 234 ? 6.31 35.445 11.531 1 65.84 234 LEU B O 1
ATOM 4432 N N . GLU B 1 235 ? 7.392 34.549 9.827 1 65.02 235 GLU B N 1
ATOM 4433 C CA . GLU B 1 235 ? 7.975 35.836 9.46 1 65.02 235 GLU B CA 1
ATOM 4434 C C . GLU B 1 235 ? 6.942 36.741 8.795 1 65.02 235 GLU B C 1
ATOM 4436 O O . GLU B 1 235 ? 6.927 37.951 9.028 1 65.02 235 GLU B O 1
ATOM 4441 N N . ALA B 1 236 ? 6.047 36.15 8.033 1 67.35 236 ALA B N 1
ATOM 4442 C CA . ALA B 1 236 ? 5.085 36.948 7.277 1 67.35 236 ALA B CA 1
ATOM 4443 C C . ALA B 1 236 ? 3.871 37.299 8.133 1 67.35 236 ALA B C 1
ATOM 4445 O O . ALA B 1 236 ? 3.225 38.326 7.913 1 67.35 236 ALA B O 1
ATOM 4446 N N . GLY B 1 237 ? 3.591 36.406 9.043 1 67.54 237 GLY B N 1
ATOM 4447 C CA . GLY B 1 237 ? 2.62 36.722 10.079 1 67.54 237 GLY B CA 1
ATOM 4448 C C . GLY B 1 237 ? 1.184 36.534 9.628 1 67.54 237 GLY B C 1
ATOM 4449 O O . GLY B 1 237 ? 0.256 37.038 10.265 1 67.54 237 GLY B O 1
ATOM 4450 N N . PHE B 1 238 ? 1.014 35.999 8.479 1 75.62 238 PHE B N 1
ATOM 4451 C CA . PHE B 1 238 ? -0.362 35.722 8.083 1 75.62 238 PHE B CA 1
ATOM 4452 C C . PHE B 1 238 ? -0.8 34.348 8.575 1 75.62 238 PHE B C 1
ATOM 4454 O O . PHE B 1 238 ? 0.016 33.43 8.679 1 75.62 238 PHE B O 1
ATOM 4461 N N . ASP B 1 239 ? -2.005 34.316 9.095 1 77.59 239 ASP B N 1
ATOM 4462 C CA . ASP B 1 239 ? -2.62 33.045 9.465 1 77.59 239 ASP B CA 1
ATOM 4463 C C . ASP B 1 239 ? -3.834 32.746 8.589 1 77.59 239 ASP B C 1
ATOM 4465 O O . ASP B 1 239 ? -4.823 33.483 8.617 1 77.59 239 ASP B O 1
ATOM 4469 N N . THR B 1 240 ? -3.671 31.782 7.925 1 82.67 240 THR B N 1
ATOM 4470 C CA . THR B 1 240 ? -4.719 31.441 6.97 1 82.67 240 THR B CA 1
ATOM 4471 C C . THR B 1 240 ? -5.696 30.437 7.574 1 82.67 240 THR B C 1
ATOM 4473 O O . THR B 1 240 ? -6.448 29.781 6.849 1 82.67 240 THR B O 1
ATOM 4476 N N . THR B 1 241 ? -5.636 30.377 8.906 1 88.15 241 THR B N 1
ATOM 4477 C CA . THR B 1 241 ? -6.467 29.328 9.486 1 88.15 241 THR B CA 1
ATOM 4478 C C . THR B 1 241 ? -7.299 29.875 10.643 1 88.15 241 THR B C 1
ATOM 4480 O O . THR B 1 241 ? -6.91 30.851 11.287 1 88.15 241 THR B O 1
ATOM 4483 N N . VAL B 1 242 ? -8.446 29.369 10.774 1 91.27 242 VAL B N 1
ATOM 4484 C CA . VAL B 1 242 ? -9.333 29.611 11.907 1 91.27 242 VAL B CA 1
ATOM 4485 C C . VAL B 1 242 ? -9.645 28.292 12.611 1 91.27 242 VAL B C 1
ATOM 4487 O O . VAL B 1 242 ? -10.087 27.332 11.975 1 91.27 242 VAL B O 1
ATOM 4490 N N . CYS B 1 243 ? -9.386 28.259 13.891 1 94.04 243 CYS B N 1
ATOM 4491 C CA . CYS B 1 243 ? -9.631 27.051 14.672 1 94.04 243 CYS B CA 1
ATOM 4492 C C . CYS B 1 243 ? -10.164 27.397 16.058 1 94.04 243 CYS B C 1
ATOM 4494 O O . CYS B 1 243 ? -9.518 28.125 16.812 1 94.04 243 CYS B O 1
ATOM 4496 N N . PRO B 1 244 ? -11.366 27.007 16.473 1 96.71 244 PRO B N 1
ATOM 4497 C CA . PRO B 1 244 ? -12.242 26.128 15.695 1 96.71 244 PRO B CA 1
ATOM 4498 C C . PRO B 1 244 ? -12.963 26.862 14.567 1 96.71 244 PRO B C 1
ATOM 4500 O O . PRO B 1 244 ? -13.275 28.049 14.697 1 96.71 244 PRO B O 1
ATOM 4503 N N . ALA B 1 245 ? -13.223 26.139 13.553 1 97.09 245 ALA B N 1
ATOM 4504 C CA . ALA B 1 245 ? -14 26.68 12.442 1 97.09 245 ALA B CA 1
ATOM 4505 C C . ALA B 1 245 ? -15.427 27.005 12.877 1 97.09 245 ALA B C 1
ATOM 4507 O O . ALA B 1 245 ? -15.966 26.368 13.785 1 97.09 245 ALA B O 1
ATOM 4508 N N . ASP B 1 246 ? -16.021 28.043 12.242 1 96.04 246 ASP B N 1
ATOM 4509 C CA . ASP B 1 246 ? -17.426 28.378 12.45 1 96.04 246 ASP B CA 1
ATOM 4510 C C . ASP B 1 246 ? -18.334 27.492 11.6 1 96.04 246 ASP B C 1
ATOM 4512 O O . ASP B 1 246 ? -18.523 27.749 10.409 1 96.04 246 ASP B O 1
ATOM 4516 N N . LEU B 1 247 ? -18.858 26.495 12.228 1 97.09 247 LEU B N 1
ATOM 4517 C CA . LEU B 1 247 ? -19.687 25.505 11.548 1 97.09 247 LEU B CA 1
ATOM 4518 C C . LEU B 1 247 ? -21.027 25.339 12.257 1 97.09 247 LEU B C 1
ATOM 4520 O O . LEU B 1 247 ? -21.089 25.352 13.488 1 97.09 247 LEU B O 1
ATOM 4524 N N . ASP B 1 248 ? -22.08 25.252 11.492 1 97.08 248 ASP B N 1
ATOM 4525 C CA . ASP B 1 248 ? -23.319 24.783 12.106 1 97.08 248 ASP B CA 1
ATOM 4526 C C . ASP B 1 248 ? -23.25 23.287 12.407 1 97.08 248 ASP B C 1
ATOM 4528 O O . ASP B 1 248 ? -22.331 22.6 11.959 1 97.08 248 ASP B O 1
ATOM 4532 N N . GLU B 1 249 ? -24.207 22.819 13.137 1 97.53 249 GLU B N 1
ATOM 4533 C CA . GLU B 1 249 ? -24.18 21.454 13.654 1 97.53 249 GLU B CA 1
ATOM 4534 C C . GLU B 1 249 ? -24.246 20.433 12.522 1 97.53 249 GLU B C 1
ATOM 4536 O O . GLU B 1 249 ? -23.59 19.391 12.581 1 97.53 249 GLU B O 1
ATOM 4541 N N . ASP B 1 250 ? -25.013 20.75 11.567 1 98.01 250 ASP B N 1
ATOM 4542 C CA . ASP B 1 250 ? -25.194 19.822 10.455 1 98.01 250 ASP B CA 1
ATOM 4543 C C . ASP B 1 250 ? -23.898 19.65 9.667 1 98.01 250 ASP B C 1
ATOM 4545 O O . ASP B 1 250 ? -23.459 18.524 9.423 1 98.01 250 ASP B O 1
ATOM 4549 N N . LEU B 1 251 ? -23.312 20.743 9.254 1 98.01 251 LEU B N 1
ATOM 4550 C CA . LEU B 1 251 ? -22.064 20.691 8.501 1 98.01 251 LEU B CA 1
ATOM 4551 C C . LEU B 1 251 ? -20.953 20.058 9.332 1 98.01 251 LEU B C 1
ATOM 4553 O O . LEU B 1 251 ? -20.172 19.252 8.822 1 98.01 251 LEU B O 1
ATOM 4557 N N . ARG B 1 252 ? -20.893 20.392 10.588 1 98.17 252 ARG B N 1
ATOM 4558 C CA . ARG B 1 252 ? -19.907 19.799 11.486 1 98.17 252 ARG B CA 1
ATOM 4559 C C . ARG B 1 252 ? -20.028 18.279 11.505 1 98.17 252 ARG B C 1
ATOM 4561 O O . ARG B 1 252 ? -19.028 17.57 11.377 1 98.17 252 ARG B O 1
ATOM 4568 N N . SER B 1 253 ? -21.225 17.858 11.639 1 98.26 253 SER B N 1
ATOM 4569 C CA . SER B 1 253 ? -21.475 16.422 11.708 1 98.26 253 SER B CA 1
ATOM 4570 C C . SER B 1 253 ? -21.039 15.723 10.424 1 98.26 253 SER B C 1
ATOM 4572 O O . SER B 1 253 ? -20.452 14.64 10.469 1 98.26 253 SER B O 1
ATOM 4574 N N . ARG B 1 254 ? -21.312 16.305 9.294 1 98.44 254 ARG B N 1
ATOM 4575 C CA . ARG B 1 254 ? -20.947 15.716 8.01 1 98.44 254 ARG B CA 1
ATOM 4576 C C . ARG B 1 254 ? -19.433 15.665 7.84 1 98.44 254 ARG B C 1
ATOM 4578 O O . ARG B 1 254 ? -18.891 14.672 7.351 1 98.44 254 ARG B O 1
ATOM 4585 N N . ILE B 1 255 ? -18.748 16.669 8.291 1 98.63 255 ILE B N 1
ATOM 4586 C CA . ILE B 1 255 ? -17.294 16.743 8.198 1 98.63 255 ILE B CA 1
ATOM 4587 C C . ILE B 1 255 ? -16.665 15.694 9.112 1 98.63 255 ILE B C 1
ATOM 4589 O O . ILE B 1 255 ? -15.782 14.943 8.69 1 98.63 255 ILE B O 1
ATOM 4593 N N . GLU B 1 256 ? -17.162 15.648 10.314 1 98.58 256 GLU B N 1
ATOM 4594 C CA . GLU B 1 256 ? -16.612 14.716 11.295 1 98.58 256 GLU B CA 1
ATOM 4595 C C . GLU B 1 256 ? -16.863 13.269 10.882 1 98.58 256 GLU B C 1
ATOM 4597 O O . GLU B 1 256 ? -16.001 12.407 11.067 1 98.58 256 GLU B O 1
ATOM 4602 N N . ARG B 1 257 ? -17.998 13.021 10.329 1 98.37 257 ARG B N 1
ATOM 4603 C CA . ARG B 1 257 ? -18.316 11.682 9.844 1 98.37 257 ARG B CA 1
ATOM 4604 C C . ARG B 1 257 ? -17.386 11.276 8.705 1 98.37 257 ARG B C 1
ATOM 4606 O O . ARG B 1 257 ? -16.85 10.166 8.701 1 98.37 257 ARG B O 1
ATOM 4613 N N . ALA B 1 258 ? -17.175 12.153 7.732 1 98.49 258 ALA B N 1
ATOM 4614 C CA . ALA B 1 258 ? -16.274 11.876 6.617 1 98.49 258 ALA B CA 1
ATOM 4615 C C . ALA B 1 258 ? -14.86 11.586 7.113 1 98.49 258 ALA B C 1
ATOM 4617 O O . ALA B 1 258 ? -14.195 10.676 6.614 1 98.49 258 ALA B O 1
ATOM 4618 N N . ALA B 1 259 ? -14.459 12.332 8.114 1 98.61 259 ALA B N 1
ATOM 4619 C CA . ALA B 1 259 ? -13.112 12.178 8.655 1 98.61 259 ALA B CA 1
ATOM 4620 C C . ALA B 1 259 ? -12.96 10.842 9.377 1 98.61 259 ALA B C 1
ATOM 4622 O O . ALA B 1 259 ? -12.003 10.103 9.135 1 98.61 259 ALA B O 1
ATOM 4623 N N . THR B 1 260 ? -13.919 10.486 10.202 1 98.59 260 THR B N 1
ATOM 4624 C CA . THR B 1 260 ? -13.855 9.255 10.982 1 98.59 260 THR B CA 1
ATOM 4625 C C . THR B 1 260 ? -13.956 8.033 10.073 1 98.59 260 THR B C 1
ATOM 4627 O O . THR B 1 260 ? -13.209 7.067 10.238 1 98.59 260 THR B O 1
ATOM 4630 N N . GLU B 1 261 ? -14.854 8.109 9.081 1 98.38 261 GLU B N 1
ATOM 4631 C CA . GLU B 1 261 ? -15.013 7.001 8.144 1 98.38 261 GLU B CA 1
ATOM 4632 C C . GLU B 1 261 ? -13.757 6.808 7.299 1 98.38 261 GLU B C 1
ATOM 4634 O O . GLU B 1 261 ? -13.392 5.678 6.968 1 98.38 261 GLU B O 1
ATOM 4639 N N . SER B 1 262 ? -13.104 7.91 6.941 1 98.76 262 SER B N 1
ATOM 4640 C CA . SER B 1 262 ? -11.852 7.821 6.196 1 98.76 262 SER B CA 1
ATOM 4641 C C . SER B 1 262 ? -10.754 7.177 7.035 1 98.76 262 SER B C 1
ATOM 4643 O O . SER B 1 262 ? -10.017 6.318 6.548 1 98.76 262 SER B O 1
ATOM 4645 N N . PHE B 1 263 ? -10.688 7.613 8.316 1 98.68 263 PHE B N 1
ATOM 4646 C CA . PHE B 1 263 ? -9.723 7.076 9.268 1 98.68 263 PHE B CA 1
ATOM 4647 C C . PHE B 1 263 ? -9.867 5.563 9.39 1 98.68 263 PHE B C 1
ATOM 4649 O O . PHE B 1 263 ? -8.874 4.834 9.34 1 98.68 263 PHE B O 1
ATOM 4656 N N . GLU B 1 264 ? -11.044 5.131 9.423 1 97.77 264 GLU B N 1
ATOM 4657 C CA . GLU B 1 264 ? -11.34 3.71 9.575 1 97.77 264 GLU B CA 1
ATOM 4658 C C . GLU B 1 264 ? -11.099 2.954 8.272 1 97.77 264 GLU B C 1
ATOM 4660 O O . GLU B 1 264 ? -10.469 1.893 8.271 1 97.77 264 GLU B O 1
ATOM 4665 N N . ALA B 1 265 ? -11.548 3.497 7.161 1 97.66 265 ALA B N 1
ATOM 4666 C CA . ALA B 1 265 ? -11.438 2.834 5.864 1 97.66 265 ALA B CA 1
ATOM 4667 C C . ALA B 1 265 ? -9.977 2.635 5.472 1 97.66 265 ALA B C 1
ATOM 4669 O O . ALA B 1 265 ? -9.618 1.607 4.893 1 97.66 265 ALA B O 1
ATOM 4670 N N . LEU B 1 266 ? -9.153 3.609 5.843 1 98.44 266 LEU B N 1
ATOM 4671 C CA . LEU B 1 266 ? -7.744 3.568 5.467 1 98.44 266 LEU B CA 1
ATOM 4672 C C . LEU B 1 266 ? -6.917 2.855 6.532 1 98.44 266 LEU B C 1
ATOM 4674 O O . LEU B 1 266 ? -5.707 2.683 6.371 1 98.44 266 LEU B O 1
ATOM 4678 N N . GLU B 1 267 ? -7.58 2.49 7.644 1 97.33 267 GLU B N 1
ATOM 4679 C CA . GLU B 1 267 ? -6.937 1.803 8.759 1 97.33 267 GLU B CA 1
ATOM 4680 C C . GLU B 1 267 ? -5.776 2.621 9.316 1 97.33 267 GLU B C 1
ATOM 4682 O O . GLU B 1 267 ? -4.685 2.091 9.539 1 97.33 267 GLU B O 1
ATOM 4687 N N . VAL B 1 268 ? -6.035 3.919 9.367 1 98.51 268 VAL B N 1
ATOM 4688 C CA . VAL B 1 268 ? -5.081 4.817 10.011 1 98.51 268 VAL B CA 1
ATOM 4689 C C . VAL B 1 268 ? -5.006 4.508 11.504 1 98.51 268 VAL B C 1
ATOM 4691 O O . VAL B 1 268 ? -5.993 4.075 12.105 1 98.51 268 VAL B O 1
ATOM 4694 N N . ARG B 1 269 ? -3.821 4.707 12.102 1 98.38 269 ARG B N 1
ATOM 4695 C CA . ARG B 1 269 ? -3.61 4.388 13.51 1 98.38 269 ARG B CA 1
ATOM 4696 C C . ARG B 1 269 ? -2.979 5.564 14.249 1 98.38 269 ARG B C 1
ATOM 4698 O O . ARG B 1 269 ? -2.049 6.195 13.743 1 98.38 269 ARG B O 1
ATOM 4705 N N . ASP B 1 270 ? -3.503 5.956 15.369 1 98.71 270 ASP B N 1
ATOM 4706 C CA . ASP B 1 270 ? -2.926 6.803 16.409 1 98.71 270 ASP B CA 1
ATOM 4707 C C . ASP B 1 270 ? -3.097 8.282 16.071 1 98.71 270 ASP B C 1
ATOM 4709 O O . ASP B 1 270 ? -3.392 9.095 16.949 1 98.71 270 ASP B O 1
ATOM 4713 N N . LEU B 1 271 ? -2.846 8.703 14.802 1 98.72 271 LEU B N 1
ATOM 4714 C CA . LEU B 1 271 ? -2.94 10.108 14.419 1 98.72 271 LEU B CA 1
ATOM 4715 C C . LEU B 1 271 ? -3.133 10.248 12.913 1 98.72 271 LEU B C 1
ATOM 4717 O O . LEU B 1 271 ? -2.685 9.396 12.143 1 98.72 271 LEU B O 1
ATOM 4721 N N . CYS B 1 272 ? -3.755 11.331 12.544 1 97.93 272 CYS B N 1
ATOM 4722 C CA . CYS B 1 272 ? -3.976 11.624 11.132 1 97.93 272 CYS B CA 1
ATOM 4723 C C . CYS B 1 272 ? -4.471 13.053 10.943 1 97.93 272 CYS B C 1
ATOM 4725 O O . CYS B 1 272 ? -5.084 13.627 11.845 1 97.93 272 CYS B O 1
ATOM 4727 N N . ARG B 1 273 ? -4.152 13.62 9.853 1 97.93 273 ARG B N 1
ATOM 4728 C CA . ARG B 1 273 ? -4.76 14.861 9.383 1 97.93 273 ARG B CA 1
ATOM 4729 C C . ARG B 1 273 ? -5.432 14.664 8.029 1 97.93 273 ARG B C 1
ATOM 4731 O O . ARG B 1 273 ? -4.809 14.169 7.087 1 97.93 273 ARG B O 1
ATOM 4738 N N . LEU B 1 274 ? -6.665 15.052 7.928 1 97.79 274 LEU B N 1
ATOM 4739 C CA . LEU B 1 274 ? -7.43 14.942 6.69 1 97.79 274 LEU B CA 1
ATOM 4740 C C . LEU B 1 274 ? -7.818 16.32 6.167 1 97.79 274 LEU B C 1
ATOM 4742 O O . LEU B 1 274 ? -8.215 17.194 6.941 1 97.79 274 LEU B O 1
ATOM 4746 N N . ASP B 1 275 ? -7.73 16.485 4.898 1 96.79 275 ASP B N 1
ATOM 4747 C CA . ASP B 1 275 ? -8.136 17.725 4.242 1 96.79 275 ASP B CA 1
ATOM 4748 C C . ASP B 1 275 ? -9.388 17.513 3.394 1 96.79 275 ASP B C 1
ATOM 4750 O O . ASP B 1 275 ? -9.492 16.521 2.669 1 96.79 275 ASP B O 1
ATOM 4754 N N . LEU B 1 276 ? -10.279 18.412 3.581 1 97.22 276 LEU B N 1
ATOM 4755 C CA . LEU B 1 276 ? -11.589 18.354 2.942 1 97.22 276 LEU B CA 1
ATOM 4756 C C . LEU B 1 276 ? -11.957 19.701 2.33 1 97.22 276 LEU B C 1
ATOM 4758 O O . LEU B 1 276 ? -11.503 20.746 2.802 1 97.22 276 LEU B O 1
ATOM 4762 N N . ARG B 1 277 ? -12.777 19.63 1.347 1 96.53 277 ARG B N 1
ATOM 4763 C CA . ARG B 1 277 ? -13.316 20.843 0.74 1 96.53 277 ARG B CA 1
ATOM 4764 C C . ARG B 1 277 ? -14.769 20.647 0.321 1 96.53 277 ARG B C 1
ATOM 4766 O O . ARG B 1 277 ? -15.149 19.568 -0.136 1 96.53 277 ARG B O 1
ATOM 4773 N N . LEU B 1 278 ? -15.565 21.671 0.511 1 97.12 278 LEU B N 1
ATOM 4774 C CA . LEU B 1 278 ? -16.962 21.63 0.093 1 97.12 278 LEU B CA 1
ATOM 4775 C C . LEU B 1 278 ? -17.09 21.905 -1.402 1 97.12 278 LEU B C 1
ATOM 4777 O O . LEU B 1 278 ? -16.314 22.681 -1.963 1 97.12 278 LEU B O 1
ATOM 4781 N N . ASP B 1 279 ? -18.055 21.194 -2.001 1 95.57 279 ASP B N 1
ATOM 4782 C CA . ASP B 1 279 ? -18.407 21.586 -3.362 1 95.57 279 ASP B CA 1
ATOM 4783 C C . ASP B 1 279 ? -19.405 22.742 -3.359 1 95.57 279 ASP B C 1
ATOM 4785 O O . ASP B 1 279 ? -19.643 23.361 -2.32 1 95.57 279 ASP B O 1
ATOM 4789 N N . ALA B 1 280 ? -19.923 23.087 -4.528 1 93.85 280 ALA B N 1
ATOM 4790 C CA . ALA B 1 280 ? -20.819 24.229 -4.688 1 93.85 280 ALA B CA 1
ATOM 4791 C C . ALA B 1 280 ? -22.117 24.022 -3.912 1 93.85 280 ALA B C 1
ATOM 4793 O O . ALA B 1 280 ? -22.765 24.988 -3.503 1 93.85 280 ALA B O 1
ATOM 4794 N N . ASP B 1 281 ? -22.463 22.746 -3.604 1 95.28 281 ASP B N 1
ATOM 4795 C CA . ASP B 1 281 ? -23.699 22.418 -2.9 1 95.28 281 ASP B CA 1
ATOM 4796 C C . ASP B 1 281 ? -23.45 22.245 -1.403 1 95.28 281 ASP B C 1
ATOM 4798 O O . ASP B 1 281 ? -24.359 21.88 -0.655 1 95.28 281 ASP B O 1
ATOM 4802 N N . GLY B 1 282 ? -22.203 22.389 -1 1 95.93 282 GLY B N 1
ATOM 4803 C CA . GLY B 1 282 ? -21.881 22.313 0.416 1 95.93 282 GLY B CA 1
ATOM 4804 C C . GLY B 1 282 ? -21.585 20.901 0.885 1 95.93 282 GLY B C 1
ATOM 4805 O O . GLY B 1 282 ? -21.619 20.62 2.085 1 95.93 282 GLY B O 1
ATOM 4806 N N . GLU B 1 283 ? -21.37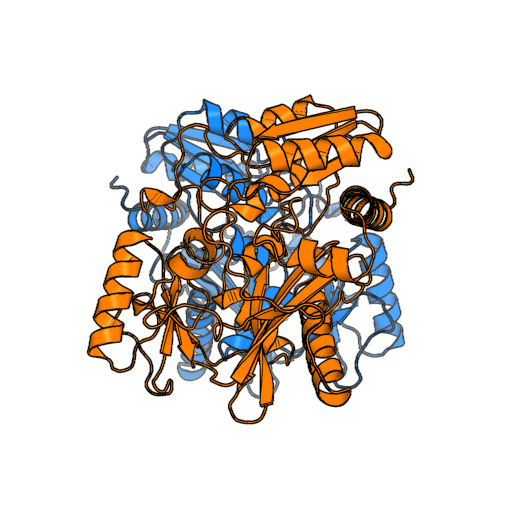7 20.021 0.001 1 96.75 283 GLU B N 1
ATOM 4807 C CA . GLU B 1 283 ? -21.058 18.642 0.36 1 96.75 283 GLU B CA 1
ATOM 4808 C C . GLU B 1 283 ? -19.553 18.45 0.529 1 96.75 283 GLU B C 1
ATOM 4810 O O . GLU B 1 283 ? -18.779 18.733 -0.387 1 96.75 283 GLU B O 1
ATOM 4815 N N . PRO B 1 284 ? -19.11 17.961 1.695 1 98.07 284 PRO B N 1
ATOM 4816 C CA . PRO B 1 284 ? -17.674 17.793 1.935 1 98.07 284 PRO B CA 1
ATOM 4817 C C . PRO B 1 284 ? -17.082 16.613 1.167 1 98.07 284 PRO B C 1
ATOM 4819 O O . PRO B 1 284 ? -17.723 15.566 1.046 1 98.07 284 PRO B O 1
ATOM 4822 N N . SER B 1 285 ? -15.892 16.78 0.617 1 98.27 285 SER B N 1
ATOM 4823 C CA . SER B 1 285 ? -15.108 15.75 -0.056 1 98.27 285 SER B CA 1
ATOM 4824 C C . SER B 1 285 ? -13.68 15.706 0.477 1 98.27 285 SER B C 1
ATOM 4826 O O . SER B 1 285 ? -13.03 16.745 0.612 1 98.27 285 SER B O 1
ATOM 4828 N N . VAL B 1 286 ? -13.235 14.517 0.817 1 98.42 286 VAL B N 1
ATOM 4829 C CA . VAL B 1 286 ? -11.867 14.337 1.291 1 98.42 286 VAL B CA 1
ATOM 4830 C C . VAL B 1 286 ? -10.907 14.319 0.104 1 98.42 286 VAL B C 1
ATOM 4832 O O . VAL B 1 286 ? -11.062 13.513 -0.816 1 98.42 286 VAL B O 1
ATOM 4835 N N . PHE B 1 287 ? -9.888 15.223 0.12 1 95.8 287 PHE B N 1
ATOM 4836 C CA . PHE B 1 287 ? -9.033 15.243 -1.061 1 95.8 287 PHE B CA 1
ATOM 4837 C C . PHE B 1 287 ? -7.588 14.932 -0.688 1 95.8 287 PHE B C 1
ATOM 4839 O O . PHE B 1 287 ? -6.747 14.723 -1.565 1 95.8 287 PHE B O 1
ATOM 4846 N N . ASP B 1 288 ? -7.338 14.792 0.634 1 95.56 288 ASP B N 1
ATOM 4847 C CA . ASP B 1 288 ? -5.993 14.435 1.075 1 95.56 288 ASP B CA 1
ATOM 4848 C C . ASP B 1 288 ? -6.015 13.845 2.483 1 95.56 288 ASP B C 1
ATOM 4850 O O . ASP B 1 288 ? -6.803 14.272 3.329 1 95.56 288 ASP B O 1
ATOM 4854 N N . VAL B 1 289 ? -5.252 12.834 2.671 1 97.72 289 VAL B N 1
ATOM 4855 C CA . VAL B 1 289 ? -5.118 12.188 3.973 1 97.72 289 VAL B CA 1
ATOM 4856 C C . VAL B 1 289 ? -3.64 12.061 4.337 1 97.72 289 VAL B C 1
ATOM 4858 O O . VAL B 1 289 ? -2.856 11.481 3.582 1 97.72 289 VAL B O 1
ATOM 4861 N N . ASN B 1 290 ? -3.272 12.592 5.434 1 96.76 290 ASN B N 1
ATOM 4862 C CA . ASN B 1 290 ? -1.905 12.522 5.938 1 96.76 290 ASN B CA 1
ATOM 4863 C C . ASN B 1 290 ? -1.822 11.698 7.22 1 96.76 290 ASN B C 1
ATOM 4865 O O . ASN B 1 290 ? -2.044 12.219 8.314 1 96.76 290 ASN B O 1
ATOM 4869 N N . ALA B 1 291 ? -1.393 10.467 7.067 1 97.65 291 ALA B N 1
ATOM 4870 C CA . ALA B 1 291 ? -1.28 9.562 8.208 1 97.65 291 ALA B CA 1
ATOM 4871 C C . ALA B 1 291 ? -0.007 9.84 9.003 1 97.65 291 ALA B C 1
ATOM 4873 O O . ALA B 1 291 ? 0.214 9.244 10.06 1 97.65 291 ALA B O 1
ATOM 4874 N N . LEU B 1 292 ? 0.851 10.754 8.514 1 95.82 292 LEU B N 1
ATOM 4875 C CA . LEU B 1 292 ? 2.029 11.292 9.186 1 95.82 292 LEU B CA 1
ATOM 4876 C C . LEU B 1 292 ? 2.007 12.816 9.185 1 95.82 292 LEU B C 1
ATOM 4878 O O . LEU B 1 292 ? 2.862 13.454 8.566 1 95.82 292 LEU B O 1
ATOM 4882 N N . PRO B 1 293 ? 1.106 13.365 9.915 1 96.22 293 PRO B N 1
ATOM 4883 C CA . PRO B 1 293 ? 1 14.825 9.882 1 96.22 293 PRO B CA 1
ATOM 4884 C C . PRO B 1 293 ? 2.176 15.518 10.566 1 96.22 293 PRO B C 1
ATOM 4886 O O . PRO B 1 293 ? 2.826 14.927 11.432 1 96.22 293 PRO B O 1
ATOM 4889 N N . GLY B 1 294 ? 2.414 16.738 10.184 1 94.12 294 GLY B N 1
ATOM 4890 C CA . GLY B 1 294 ? 3.436 17.532 10.848 1 94.12 294 GLY B CA 1
ATOM 4891 C C . GLY B 1 294 ? 3.15 17.763 12.32 1 94.12 294 GLY B C 1
ATOM 4892 O O . GLY B 1 294 ? 1.993 17.911 12.717 1 94.12 294 GLY B O 1
ATOM 4893 N N . LEU B 1 295 ? 4.227 17.853 13.063 1 96.83 295 LEU B N 1
ATOM 4894 C CA . LEU B 1 295 ? 4.106 17.998 14.51 1 96.83 295 LEU B CA 1
ATOM 4895 C C . LEU B 1 295 ? 4.938 19.174 15.01 1 96.83 295 LEU B C 1
ATOM 4897 O O . LEU B 1 295 ? 5.578 19.085 16.06 1 96.83 295 LEU B O 1
ATOM 4901 N N . ILE B 1 296 ? 4.9 20.201 14.232 1 92.81 296 ILE B N 1
ATOM 4902 C CA . ILE B 1 296 ? 5.642 21.398 14.614 1 92.81 296 ILE B CA 1
ATOM 4903 C C . ILE B 1 296 ? 5.049 21.987 15.892 1 92.81 296 ILE B C 1
ATOM 4905 O O . ILE B 1 296 ? 3.846 22.249 15.962 1 92.81 296 ILE B O 1
ATOM 4909 N N . PRO B 1 297 ? 5.869 22.256 16.869 1 93.89 297 PRO B N 1
ATOM 4910 C CA . PRO B 1 297 ? 5.35 22.618 18.19 1 93.89 297 PRO B CA 1
ATOM 4911 C C . PRO B 1 297 ? 4.888 24.072 18.265 1 93.89 297 PRO B C 1
ATOM 4913 O O . PRO B 1 297 ? 4.007 24.403 19.062 1 93.89 297 PRO B O 1
ATOM 4916 N N . ASP B 1 298 ? 5.461 24.973 17.486 1 88.04 298 ASP B N 1
ATOM 4917 C CA . ASP B 1 298 ? 5.156 26.396 17.598 1 88.04 298 ASP B CA 1
ATOM 4918 C C . ASP B 1 298 ? 3.768 26.706 17.043 1 88.04 298 ASP B C 1
ATOM 4920 O O . ASP B 1 298 ? 3.529 26.569 15.841 1 88.04 298 ASP B O 1
ATOM 4924 N N . PRO B 1 299 ? 2.907 27.169 17.871 1 82.38 299 PRO B N 1
ATOM 4925 C CA . PRO B 1 299 ? 1.54 27.442 17.42 1 82.38 299 PRO B CA 1
ATOM 4926 C C . PRO B 1 299 ? 1.477 28.533 16.354 1 82.38 299 PRO B C 1
ATOM 4928 O O . PRO B 1 299 ? 0.468 28.663 15.657 1 82.38 299 PRO B O 1
ATOM 4931 N N . ALA B 1 300 ? 2.52 29.27 16.269 1 79.6 300 ALA B N 1
ATOM 4932 C CA . ALA B 1 300 ? 2.56 30.346 15.282 1 79.6 300 ALA B CA 1
ATOM 4933 C C . ALA B 1 300 ? 2.949 29.813 13.905 1 79.6 300 ALA B C 1
ATOM 4935 O O . ALA B 1 300 ? 2.785 30.504 12.897 1 79.6 300 ALA B O 1
ATOM 4936 N N . GLU B 1 301 ? 3.393 28.61 13.94 1 79.96 301 GLU B N 1
ATOM 4937 C CA . GLU B 1 301 ? 3.777 27.991 12.675 1 79.96 301 GLU B CA 1
ATOM 4938 C C . GLU B 1 301 ? 2.611 27.219 12.062 1 79.96 301 GLU B C 1
ATOM 4940 O O . GLU B 1 301 ? 1.664 26.856 12.762 1 79.96 301 GLU B O 1
ATOM 4945 N N . ASN B 1 302 ? 2.749 27.072 10.806 1 77.59 302 ASN B N 1
ATOM 4946 C CA . ASN B 1 302 ? 1.678 26.441 10.043 1 77.59 302 ASN B CA 1
ATOM 4947 C C . ASN B 1 302 ? 1.714 24.921 10.178 1 77.59 302 ASN B C 1
ATOM 4949 O O . ASN B 1 302 ? 2.23 24.228 9.3 1 77.59 302 ASN B O 1
ATOM 4953 N N . SER B 1 303 ? 1.265 24.411 11.197 1 87.76 303 SER B N 1
ATOM 4954 C CA . SER B 1 303 ? 1.039 22.99 11.438 1 87.76 303 SER B CA 1
ATOM 4955 C C . SER B 1 303 ? -0.364 22.737 11.98 1 87.76 303 SER B C 1
ATOM 4957 O O . SER B 1 303 ? -0.607 22.88 13.18 1 87.76 303 SER B O 1
ATOM 4959 N N . ARG B 1 304 ? -1.158 22.26 11.132 1 92.11 304 ARG B N 1
ATOM 4960 C CA . ARG B 1 304 ? -2.596 22.293 11.379 1 92.11 304 ARG B CA 1
ATOM 4961 C C . ARG B 1 304 ? -3.005 21.219 12.382 1 92.11 304 ARG B C 1
ATOM 4963 O O . ARG B 1 304 ? -3.954 21.405 13.146 1 92.11 304 ARG B O 1
ATOM 4970 N N . PHE B 1 305 ? -2.236 20.157 12.468 1 96.76 305 PHE B N 1
ATOM 4971 C CA . PHE B 1 305 ? -2.573 19.107 13.423 1 96.76 305 PHE B CA 1
ATOM 4972 C C . PHE B 1 305 ? -2.314 19.571 14.851 1 96.76 305 PHE B C 1
ATOM 4974 O O . PHE B 1 305 ? -3.217 19.547 15.69 1 96.76 305 PHE B O 1
ATOM 4981 N N . PRO B 1 306 ? -1.15 20.065 15.164 1 97.12 306 PRO B N 1
ATOM 4982 C CA . PRO B 1 306 ? -0.936 20.626 16.499 1 97.12 306 PRO B CA 1
ATOM 4983 C C . PRO B 1 306 ? -1.88 21.785 16.811 1 97.12 306 PRO B C 1
ATOM 4985 O O . PRO B 1 306 ? -2.337 21.925 17.949 1 97.12 306 PRO B O 1
ATOM 4988 N N . LYS B 1 307 ? -2.153 22.645 15.802 1 94.86 307 LYS B N 1
ATOM 4989 C CA . LYS B 1 307 ? -3.076 23.759 16 1 94.86 307 LYS B CA 1
ATOM 4990 C C . LYS B 1 307 ? -4.438 23.266 16.48 1 94.86 307 LYS B C 1
ATOM 4992 O O . LYS B 1 307 ? -5.018 23.833 17.409 1 94.86 307 LYS B O 1
ATOM 4997 N N . ALA B 1 308 ? -4.909 22.24 15.871 1 97.64 308 ALA B N 1
ATOM 4998 C CA . ALA B 1 308 ? -6.183 21.641 16.26 1 97.64 308 ALA B CA 1
ATOM 4999 C C . ALA B 1 308 ? -6.102 21.04 17.661 1 97.64 308 ALA B C 1
ATOM 5001 O O . ALA B 1 308 ? -7.047 21.151 18.446 1 97.64 308 ALA B O 1
ATOM 5002 N N . ALA B 1 309 ? -5.005 20.42 17.986 1 97.91 309 ALA B N 1
ATOM 5003 C CA . ALA B 1 309 ? -4.811 19.818 19.303 1 97.91 309 ALA B CA 1
ATOM 5004 C C . ALA B 1 309 ? -4.798 20.882 20.396 1 97.91 309 ALA B C 1
ATOM 5006 O O . ALA B 1 309 ? -5.405 20.701 21.455 1 97.91 309 ALA B O 1
ATOM 5007 N N . TYR B 1 310 ? -4.113 22.017 20.091 1 96.85 310 TYR B N 1
ATOM 5008 C CA . TYR B 1 310 ? -4.101 23.118 21.048 1 96.85 310 TYR B CA 1
ATOM 5009 C C . TYR B 1 310 ? -5.514 23.626 21.312 1 96.85 310 TYR B C 1
ATOM 5011 O O . TYR B 1 310 ? -5.884 23.88 22.461 1 96.85 310 TYR B O 1
ATOM 5019 N N . ALA B 1 311 ? -6.259 23.733 20.242 1 96.82 311 ALA B N 1
ATOM 5020 C CA . ALA B 1 311 ? -7.636 24.205 20.366 1 96.82 311 ALA B CA 1
ATOM 5021 C C . ALA B 1 311 ? -8.474 23.239 21.198 1 96.82 311 ALA B C 1
ATOM 5023 O O . ALA B 1 311 ? -9.461 23.64 21.82 1 96.82 311 ALA B O 1
ATOM 5024 N N . ALA B 1 312 ? -8.101 21.984 21.242 1 97.79 312 ALA B N 1
ATOM 5025 C CA . ALA B 1 312 ? -8.802 20.965 22.019 1 97.79 312 ALA B CA 1
ATOM 5026 C C . ALA B 1 312 ? -8.315 20.945 23.465 1 97.79 312 ALA B C 1
ATOM 5028 O O . ALA B 1 312 ? -8.834 20.191 24.291 1 97.79 312 ALA B O 1
ATOM 5029 N N . GLY B 1 313 ? -7.242 21.728 23.793 1 97.35 313 GLY B N 1
ATOM 5030 C CA . GLY B 1 313 ? -6.779 21.843 25.167 1 97.35 313 GLY B CA 1
ATOM 5031 C C . GLY B 1 313 ? -5.511 21.056 25.437 1 97.35 313 GLY B C 1
ATOM 5032 O O . GLY B 1 313 ? -5.029 21.015 26.571 1 97.35 313 GLY B O 1
ATOM 5033 N N . TYR B 1 314 ? -4.913 20.516 24.432 1 97.93 314 TYR B N 1
ATOM 5034 C CA . TYR B 1 314 ? -3.664 19.788 24.621 1 97.93 314 TYR B CA 1
ATOM 5035 C C . TYR B 1 314 ? -2.478 20.744 24.671 1 97.93 314 TYR B C 1
ATOM 5037 O O . TYR B 1 314 ? -2.406 21.696 23.89 1 97.93 314 TYR B O 1
ATOM 5045 N N . SER B 1 315 ? -1.615 20.513 25.624 1 97.74 315 SER B N 1
ATOM 5046 C CA . SER B 1 315 ? -0.257 21.019 25.46 1 97.74 315 SER B CA 1
ATOM 5047 C C . SER B 1 315 ? 0.518 20.199 24.434 1 97.74 315 SER B C 1
ATOM 5049 O O . SER B 1 315 ? 0.062 19.136 24.009 1 97.74 315 SER B O 1
ATOM 5051 N N . TYR B 1 316 ? 1.585 20.708 23.975 1 97.36 316 TYR B N 1
ATOM 5052 C CA . TYR B 1 316 ? 2.394 19.936 23.038 1 97.36 316 TYR B CA 1
ATOM 5053 C C . TYR B 1 316 ? 2.821 18.608 23.652 1 97.36 316 TYR B C 1
ATOM 5055 O O . TYR B 1 316 ? 2.749 17.564 22.999 1 97.36 316 TYR B O 1
ATOM 5063 N N . GLU B 1 317 ? 3.301 18.668 24.949 1 97.91 317 GLU B N 1
ATOM 5064 C CA . GLU B 1 317 ? 3.682 17.453 25.663 1 97.91 317 GLU B CA 1
ATOM 5065 C C . GLU B 1 317 ? 2.507 16.486 25.772 1 97.91 317 GLU B C 1
ATOM 5067 O O . GLU B 1 317 ? 2.673 15.277 25.596 1 97.91 317 GLU B O 1
ATOM 5072 N N . GLY B 1 318 ? 1.402 17.069 26.082 1 98.05 318 GLY B N 1
ATOM 5073 C CA . GLY B 1 318 ? 0.201 16.254 26.174 1 98.05 318 GLY B CA 1
ATOM 5074 C C . GLY B 1 318 ? -0.172 15.591 24.861 1 98.05 318 GLY B C 1
ATOM 5075 O O . GLY B 1 318 ? -0.629 14.446 24.846 1 98.05 318 GLY B O 1
ATOM 5076 N N . LEU B 1 319 ? -0.031 16.326 23.761 1 98.46 319 LEU B N 1
ATOM 5077 C CA . LEU B 1 319 ? -0.309 15.798 22.43 1 98.46 319 LEU B CA 1
ATOM 5078 C C . LEU B 1 319 ? 0.588 14.605 22.119 1 98.46 319 LEU B C 1
ATOM 5080 O O . LEU B 1 319 ? 0.1 13.537 21.743 1 98.46 319 LEU B O 1
ATOM 5084 N N . ILE B 1 320 ? 1.893 14.737 22.328 1 98.67 320 ILE B N 1
ATOM 5085 C CA . ILE B 1 320 ? 2.852 13.672 22.055 1 98.67 320 ILE B CA 1
ATOM 5086 C C . ILE B 1 320 ? 2.576 12.482 22.971 1 98.67 320 ILE B C 1
ATOM 5088 O O . ILE B 1 320 ? 2.627 11.33 22.533 1 98.67 320 ILE B O 1
ATOM 5092 N N . GLY B 1 321 ? 2.281 12.793 24.206 1 98.32 321 GLY B N 1
ATOM 5093 C CA . GLY B 1 321 ? 1.928 11.744 25.149 1 98.32 321 GLY B CA 1
ATOM 5094 C C . GLY B 1 321 ? 0.715 10.94 24.72 1 98.32 321 GLY B C 1
ATOM 5095 O O . GLY B 1 321 ? 0.688 9.717 24.875 1 98.32 321 GLY B O 1
ATOM 5096 N N . LYS B 1 322 ? -0.271 11.637 24.221 1 98.29 322 LYS B N 1
ATOM 5097 C CA . LYS B 1 322 ? -1.491 10.968 23.778 1 98.29 322 LYS B CA 1
ATOM 5098 C C . LYS B 1 322 ? -1.212 10.042 22.598 1 98.29 322 LYS B C 1
ATOM 5100 O O . LYS B 1 322 ? -1.724 8.922 22.546 1 98.29 322 LYS B O 1
ATOM 5105 N N . ILE B 1 323 ? -0.464 10.5 21.637 1 98.61 323 ILE B N 1
ATOM 5106 C CA . ILE B 1 323 ? -0.084 9.661 20.506 1 98.61 323 ILE B CA 1
ATOM 5107 C C . ILE B 1 323 ? 0.651 8.42 21.008 1 98.61 323 ILE B C 1
ATOM 5109 O O . ILE B 1 323 ? 0.324 7.297 20.617 1 98.61 323 ILE B O 1
ATOM 5113 N N . PHE B 1 324 ? 1.612 8.64 21.876 1 98.49 324 PHE B N 1
ATOM 5114 C CA . PHE B 1 324 ? 2.456 7.584 22.423 1 98.49 324 PHE B CA 1
ATOM 5115 C C . PHE B 1 324 ? 1.62 6.56 23.18 1 98.49 324 PHE B C 1
ATOM 5117 O O . PHE B 1 324 ? 1.727 5.357 22.931 1 98.49 324 PHE B O 1
ATOM 5124 N N . SER B 1 325 ? 0.773 7.018 24.041 1 97.64 325 SER B N 1
ATOM 5125 C CA . SER B 1 325 ? -0.037 6.13 24.869 1 97.64 325 SER B CA 1
ATOM 5126 C C . SER B 1 325 ? -1.036 5.345 24.025 1 97.64 325 SER B C 1
ATOM 5128 O O . SER B 1 325 ? -1.298 4.171 24.296 1 97.64 325 SER B O 1
ATOM 5130 N N . SER B 1 326 ? -1.605 6.03 23.071 1 97.75 326 SER B N 1
ATOM 5131 C CA . SER B 1 326 ? -2.532 5.347 22.175 1 97.75 326 SER B CA 1
ATOM 5132 C C . SER B 1 326 ? -1.845 4.204 21.434 1 97.75 326 SER B C 1
ATOM 5134 O O . SER B 1 326 ? -2.413 3.119 21.293 1 97.75 326 SER B O 1
ATOM 5136 N N . ALA B 1 327 ? -0.685 4.454 20.953 1 98.23 327 ALA B N 1
ATOM 5137 C CA . ALA 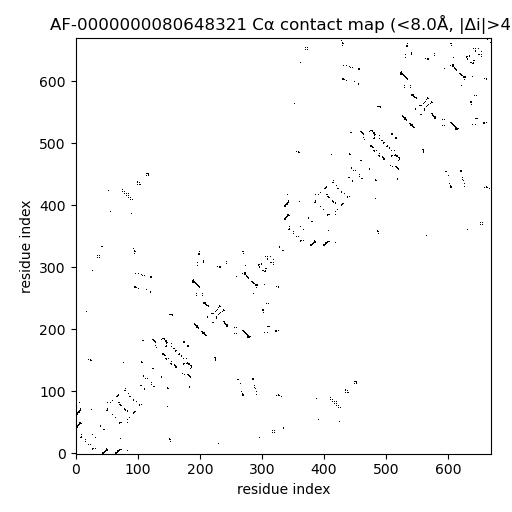B 1 327 ? 0.084 3.452 20.219 1 98.23 327 ALA B CA 1
ATOM 5138 C C . ALA B 1 327 ? 0.448 2.273 21.117 1 98.23 327 ALA B C 1
ATOM 5140 O O . ALA B 1 327 ? 0.325 1.115 20.711 1 98.23 327 ALA B O 1
ATOM 5141 N N . LEU B 1 328 ? 0.914 2.52 22.321 1 97.99 328 LEU B N 1
ATOM 5142 C CA . LEU B 1 328 ? 1.27 1.464 23.263 1 97.99 328 LEU B CA 1
ATOM 5143 C C . LEU B 1 328 ? 0.058 0.6 23.596 1 97.99 328 LEU B C 1
ATOM 5145 O O . LEU B 1 328 ? 0.152 -0.629 23.612 1 97.99 328 LEU B O 1
ATOM 5149 N N . SER B 1 329 ? -1.045 1.277 23.838 1 97.02 329 SER B N 1
ATOM 5150 C CA . SER B 1 329 ? -2.269 0.565 24.19 1 97.02 329 SER B CA 1
ATOM 5151 C C . SER B 1 329 ? -2.706 -0.371 23.068 1 97.02 329 SER B C 1
ATOM 5153 O O . SER B 1 329 ? -3.087 -1.516 23.32 1 97.02 329 SER B O 1
ATOM 5155 N N . ARG B 1 330 ? -2.628 0.099 21.867 1 95.31 330 ARG B N 1
ATOM 5156 C CA . ARG B 1 330 ? -3.035 -0.708 20.721 1 95.31 330 ARG B CA 1
ATOM 5157 C C . ARG B 1 330 ? -2.143 -1.936 20.572 1 95.31 330 ARG B C 1
ATOM 5159 O O . ARG B 1 330 ? -2.584 -2.973 20.072 1 95.31 330 ARG B O 1
ATOM 5166 N N . GLN B 1 331 ? -0.919 -1.8 20.992 1 94.4 331 GLN B N 1
ATOM 5167 C CA . GLN B 1 331 ? 0.057 -2.878 20.869 1 94.4 331 GLN B CA 1
ATOM 5168 C C . GLN B 1 331 ? 0.076 -3.749 22.121 1 94.4 331 GLN B C 1
ATOM 5170 O O . GLN B 1 331 ? 0.9 -4.658 22.239 1 94.4 331 GLN B O 1
ATOM 5175 N N . GLY B 1 332 ? -0.738 -3.448 23.138 1 93.83 332 GLY B N 1
ATOM 5176 C CA . GLY B 1 332 ? -0.825 -4.217 24.369 1 93.83 332 GLY B CA 1
ATOM 5177 C C . GLY B 1 332 ? 0.368 -4.015 25.284 1 93.83 332 GLY B C 1
ATOM 5178 O O . GLY B 1 332 ? 0.727 -4.911 26.052 1 93.83 332 GLY B O 1
ATOM 5179 N N . ILE B 1 333 ? 1.026 -2.897 25.094 1 93.21 333 ILE B N 1
ATOM 5180 C CA . ILE B 1 333 ? 2.195 -2.598 25.914 1 93.21 333 ILE B CA 1
ATOM 5181 C C . ILE B 1 333 ? 1.791 -1.697 27.079 1 93.21 333 ILE B C 1
ATOM 5183 O O . ILE B 1 333 ? 1.159 -0.658 26.878 1 93.21 333 ILE B O 1
ATOM 5187 N N . SER B 1 334 ? 1.955 -2.161 28.236 1 84.44 334 SER B N 1
ATOM 5188 C CA . SER B 1 334 ? 1.629 -1.391 29.432 1 84.44 334 SER B CA 1
ATOM 5189 C C . SER B 1 334 ? 2.786 -0.483 29.837 1 84.44 334 SER B C 1
ATOM 5191 O O . SER B 1 334 ? 3.951 -0.878 29.751 1 84.44 334 SER B O 1
ATOM 5193 N N . ILE B 1 335 ? 2.567 0.702 30.068 1 70.66 335 ILE B N 1
ATOM 5194 C CA . ILE B 1 335 ? 3.588 1.613 30.574 1 70.66 335 ILE B CA 1
ATOM 5195 C C . ILE B 1 335 ? 3.576 1.604 32.101 1 70.66 335 ILE B C 1
ATOM 5197 O O . ILE B 1 335 ? 2.528 1.406 32.719 1 70.66 335 ILE B O 1
#

Foldseek 3Di:
DEEEEEFAEDDPPDDVVVVDCLCVLGDHPVLSVLLLVLCVVPDVHYDYAYQDPCRLVCVLVVPGQEYEYLYPARDDLQRSQVVLVSCVVSVHFYFKDHNQLSSQQLFLVSLVVLCVVLPFFAFDKDWDPALQPDDPVAADQKFKDFGRDDPQVLPDLLRGHGDSVSSRVSQVVSCVVVVGIMMIGHDADAWKWKWKWFFVLTDIFAIKTFFCVPPDPPDRGDDHNCCQDPCLALVNQDDRIDTNDDDDPVLVVQVVVSVSSSCVSSVIHGIKMWMWGAHPVGHIHTRHIGSNFDLRQDCSHPGVNNVRVVSVPDHSSRRSVRSVVRSCVVVVHDD/DEEEEEFAEDDPPDDVVVVDCLCVLGDHPVLSVLLLVLCVVPDVHYDYAYQDPCRLVCVLVVPGQEYEYLYPARDDLQRSQVVLVSCVVSVHFYFKDHNQLSSQQLFLVSLVVLCVVLPFFAFDKDWDPALQPDDPVAADQKFKDFGRDDPQVLPDLLRGHGDSVSSRVSQVVSCVVVVGIMMIGHDADAWKWKWKWFFVLTDIFAIKTFFCVPPDDPDRGDDHNCCQDPCLALVNQDDRIDTNDDDDPVLVVQVVVSVSSSCVSSVIHGIKMWMWGAHPVGHIHTRHIGSNFDLRQDCSHPGVNNVRVVSVPDHSSRRSVRSVVRSCVVVVHDD

Secondary structure (DSSP, 8-state):
-EEEEEE-B--TT--GGGS--TTTTSBPHHHHHHHHHHHTTTSSEEEEEESSTTHHHHHHHTT-SEEEE----SSSTTGGGHHHHHHHHHT--BSS--HHHHHHHHSHHHHHHHHHHTT-----EEEESSTT---TTPPSSEEEEETT--TTTT--GGGEE-SHHHHHHHHHHHHHHH-S-EEEEEPP-S-EEEEEEETTTTEEPPPEEE--TTSPTTS-SS--HHIIIIITSTTT----EESS----HHHHHHHHHHHHHHHHHTT--SEEEEEEEE-TTS-EEEEEEESS------TTSS-HHHHHHHHTT--HHHHHHHHHHHHHHHTT---/-EEEEEE-B--TT--GGGS--TTTTSBPHHHHHHHHHHHTTTSSEEEEEESSTTHHHHHHHTT-SEEEE----SSSTTGGGHHHHHHHHHT--BSS--HHHHHHHHSHHHHHHHHHHTT-----EEEESSTT---TTPPSSEEEEETT--TTTT--GGGEE-SHHHHHHHHHHHHHHH-S-EEEEEPP-S-EEEEEEETTTTEEPPPEEE--TTSPTTS-SS--HHIIIIITSTTT----EESS----HHHHHHHHHHHHHHHHHTT--SEEEEEEEE-TTS-EEEEEEESS------TTSS-HHHHHHHHTT--HHHHHHHHHHHHHHHTT---

Solvent-accessible surface area (backbone atoms only — not comparable to full-atom values): 35420 Å² total; per-residue (Å²): 93,38,30,32,37,32,25,36,67,41,60,90,86,65,50,75,84,74,68,58,60,87,58,64,74,37,38,49,65,67,37,54,50,51,51,51,60,32,48,52,77,76,39,75,40,73,44,82,36,54,47,52,91,58,29,61,60,52,56,71,71,60,71,48,65,31,30,49,57,66,37,50,46,82,40,62,87,39,20,47,16,30,61,47,29,51,29,34,61,71,69,37,51,55,34,45,42,50,35,48,35,36,22,30,40,40,29,48,66,53,38,49,26,50,34,50,57,68,75,42,57,47,63,61,68,48,78,31,86,47,55,85,62,75,61,87,88,65,60,72,46,30,34,42,33,49,30,65,56,61,82,38,45,75,25,45,79,71,23,63,26,74,48,69,70,52,41,30,52,47,42,44,52,49,30,67,72,65,70,46,47,33,32,36,27,48,60,58,77,36,64,35,36,37,37,27,35,43,27,81,78,60,43,78,37,42,43,29,28,54,48,48,83,83,50,62,90,89,54,66,78,57,92,18,35,57,43,51,65,51,43,23,19,69,85,60,64,43,71,44,62,41,71,65,44,95,64,57,70,68,61,43,50,54,51,52,49,54,51,52,52,48,39,58,74,52,55,54,29,22,36,33,32,36,34,32,33,14,30,90,86,63,52,69,20,48,74,46,51,32,55,74,57,60,67,48,71,55,77,74,41,81,21,69,43,42,46,20,39,43,67,66,69,39,50,69,49,51,48,52,44,45,37,51,50,34,26,32,53,77,68,71,46,83,129,92,40,32,34,38,31,26,36,67,42,59,90,85,65,50,74,85,74,69,59,62,86,57,64,75,37,37,50,66,69,38,54,50,51,51,51,59,34,48,51,76,77,39,73,40,70,44,80,37,54,49,53,92,58,28,62,61,51,55,72,71,59,72,46,66,30,30,49,56,66,37,50,47,83,41,62,88,39,19,47,16,32,62,48,29,50,29,34,61,71,69,37,51,56,35,43,41,50,36,51,37,35,22,33,39,40,28,46,66,53,37,49,25,48,34,50,56,68,74,41,56,46,60,60,67,48,79,30,85,48,54,85,64,76,60,86,87,64,59,72,45,31,34,43,33,48,31,64,55,60,82,38,46,74,22,45,77,68,22,62,25,74,47,68,70,51,40,30,53,46,42,44,51,47,31,68,71,65,70,47,44,34,32,38,27,47,62,59,77,36,65,34,37,37,39,29,35,44,26,80,78,60,42,78,37,41,41,28,27,53,49,48,82,83,51,61,89,88,54,66,79,55,90,18,36,57,43,53,65,51,43,24,20,69,85,59,63,44,72,44,61,40,71,65,45,95,64,57,71,68,60,45,50,54,49,52,49,54,51,53,52,48,39,58,74,52,54,54,29,22,37,34,29,35,33,33,34,13,28,91,85,63,52,70,20,50,75,46,52,32,57,75,55,60,69,48,71,55,79,73,41,79,23,68,43,43,46,20,39,43,68,67,68,38,50,70,49,52,46,53,43,46,36,52,50,35,26,31,53,76,70,72,47,81,129

Organism: Methanothrix harundinacea (strain 6Ac) (NCBI:txid1110509)

pLDDT: mean 92.03, std 9.56, range [62.75, 98.9]

Sequence (670 aa):
MKVALTCNILPSDYSRESGDDTFAEFDAPSTVEAIRSALLNYCDSVEVVEADEEAYERLRRGDFDFAFNIAEGIRGEAREAQIPAMLEMLGIPYSGSGVTTLAITLDKRRTKEVLLANGIRTPRFQLLRRADELRPDLDFPLFLKPNGEGSSRGITARSLVREVEELEAVAGEMMAKYRQPVLVEEYLTGREFTVGLLGNPPEVLPVVEVGFEGLPAGAPRFDCYEVKWIYDSLEAGFDTTVCPADLDEDLRSRIERAATESFEALEVRDLCRLDLRLDADGEPSVFDVNALPGLIPDPAENSRFPKAAYAAGYSYEGLIGKIFSSALSRQGISIMKVALTCNILPSDYSRESGDDTFAEFDAPSTVEAIRSALLNYCDSVEVVEADEEAYERLRRGDFDFAFNIAEGIRGEAREAQIPAMLEMLGIPYSGSGVTTLAITLDKRRTKEVLLANGIRTPRFQLLRRADELRPDLDFPLFLKPNGEGSSRGITARSLVREVEELEAVAGEMMAKYRQPVLVEEYLTGREFTVGLLGNPPEVLPVVEVGFEGLPAGAPRFDCYEVKWIYDSLEAGFDTTVCPADLDEDLRSRIERAATESFEALEVRDLCRLDLRLDADGEPSVFDVNALPGLIPDPAENSRFPKAAYAAGYSYEGLIGKIFSSALSRQGISI